Protein AF-0000000081131826 (afdb_homodimer)

Foldseek 3Di:
DKAKKFADAQQADPVRHGHDGHQLVVRIDIDPDDDDDDAEQQKWKWQFFKFFDDLLQLCQSNVNHPFNDDPTFGTGFKTWGFTQDHHNNDDVVQPDHGFTKIFGQLLAPVPSRRGDRGDRMDMGGSLRIAGFDLLDDRLLCRFCPPQLLLLCLQCPVVLVAAAPFEEEEEPLQASNNLSNLLVNVLRHYAYEYEYQDPVSQVSSVVQPSPHPYYYHQHDDDVSLVVRLVVLCVVCVVVPHNQAGLEYEDAAAPPSPLSVLSRHHAQGEYEHRHHNNHHDDDDVVSCVVSNYHYHYRDSSVVCNVCSVVVNVSVVVVSVCCSVPSDPRDSPAEAESVCVSVLSVCVVVPNDGYIYMYGDHHDPPSPNPPPPD/DKAKKFADAQQADPVRHGHDGHQLVVRIDIDPDDDDDDADQQKWKWQFFKFFDDLLQLCQSNVNHPFNDDPTFGTGFKTWGFTQDHHNNDDVVQPDHGFTKIFGQLLAPVPSRRGDRGGRMDMGGSLRIAGFDLLDDRLLCRFCPPQLLLLCLQCPVVLVAAAPFEEEEEPLQASNNLSNLLVNVLRHYAYEYEYQDPVSQVSSVVQPSPHPYYYHQHDDDVSLVVRLVVLCVVCVVVPHNQAGLEYEDAAAPPSPLSVLSRHHAQGEYEHRHHNNHHDDDDVVSCVVSNYHYHYRDSSVVCNVPSVVVNVSVVVVSVCCSVPSDPRDSPAEAESVCVSVLSVCVVVPNDGYIYMYGDHHDPPSPNPPPDD

Structure (mmCIF, N/CA/C/O backbone):
data_AF-0000000081131826-model_v1
#
loop_
_entity.id
_entity.type
_entity.pdbx_description
1 polymer 'Quinone oxidoreductase'
#
loop_
_atom_site.group_PDB
_atom_site.id
_atom_site.type_symbol
_atom_site.label_atom_id
_atom_site.label_alt_id
_atom_site.label_comp_id
_atom_site.label_asym_id
_atom_site.label_entity_id
_atom_site.label_seq_id
_atom_site.pdbx_PDB_ins_code
_atom_site.Cartn_x
_atom_site.Cartn_y
_atom_site.Cartn_z
_atom_site.occupancy
_atom_site.B_iso_or_equiv
_atom_site.auth_seq_id
_atom_site.auth_comp_id
_atom_site.auth_asym_id
_atom_site.auth_atom_id
_atom_site.pdbx_PDB_model_num
ATOM 1 N N . MET A 1 1 ? -15.531 41.438 18.75 1 94.75 1 MET A N 1
ATOM 2 C CA . MET A 1 1 ? -14.125 41.062 18.891 1 94.75 1 MET A CA 1
ATOM 3 C C . MET A 1 1 ? -13.336 41.438 17.641 1 94.75 1 MET A C 1
ATOM 5 O O . MET A 1 1 ? -13.922 41.75 16.594 1 94.75 1 MET A O 1
ATOM 9 N N . ARG A 1 2 ? -12.016 41.531 17.844 1 96.44 2 ARG A N 1
ATOM 10 C CA . ARG A 1 2 ? -11.156 41.75 16.688 1 96.44 2 ARG A CA 1
ATOM 11 C C . ARG A 1 2 ? -10.938 40.469 15.906 1 96.44 2 ARG A C 1
ATOM 13 O O . ARG A 1 2 ? -10.75 39.406 16.5 1 96.44 2 ARG A O 1
ATOM 20 N N . ALA A 1 3 ? -11.07 40.562 14.594 1 97.31 3 ALA A N 1
ATOM 21 C CA . ALA A 1 3 ? -10.82 39.438 13.727 1 97.31 3 ALA A CA 1
ATOM 22 C C . ALA A 1 3 ? -10.469 39.875 12.312 1 97.31 3 ALA A C 1
ATOM 24 O O . ALA A 1 3 ? -10.875 40.938 11.867 1 97.31 3 ALA A O 1
ATOM 25 N N . VAL A 1 4 ? -9.648 39.094 11.695 1 97.25 4 VAL A N 1
ATOM 26 C CA . VAL A 1 4 ? -9.391 39.281 10.273 1 97.25 4 VAL A CA 1
ATOM 27 C C . VAL A 1 4 ? -10.547 38.719 9.453 1 97.25 4 VAL A C 1
ATOM 29 O O . VAL A 1 4 ? -11.047 37.625 9.75 1 97.25 4 VAL A O 1
ATOM 32 N N . ARG A 1 5 ? -10.938 39.438 8.438 1 96.88 5 ARG A N 1
ATOM 33 C CA . ARG A 1 5 ? -12.023 38.969 7.582 1 96.88 5 ARG A CA 1
ATOM 34 C C . ARG A 1 5 ? -11.617 39 6.113 1 96.88 5 ARG A C 1
ATOM 36 O O . ARG A 1 5 ? -10.953 39.938 5.668 1 96.88 5 ARG A O 1
ATOM 43 N N . VAL A 1 6 ? -11.914 37.938 5.441 1 95.94 6 VAL A N 1
ATOM 44 C CA . VAL A 1 6 ? -11.82 37.906 3.984 1 95.94 6 VAL A CA 1
ATOM 45 C C . VAL A 1 6 ? -13.156 38.312 3.375 1 95.94 6 VAL A C 1
ATOM 47 O O . VAL A 1 6 ? -14.195 37.719 3.639 1 95.94 6 VAL A O 1
ATOM 50 N N . HIS A 1 7 ? -13.133 39.281 2.518 1 94.94 7 HIS A N 1
ATOM 51 C CA . HIS A 1 7 ? -14.375 39.875 2.02 1 94.94 7 HIS A CA 1
ATOM 52 C C . HIS A 1 7 ? -14.594 39.531 0.55 1 94.94 7 HIS A C 1
ATOM 54 O O . HIS A 1 7 ? -15.703 39.656 0.03 1 94.94 7 HIS A O 1
ATOM 60 N N . ARG A 1 8 ? -13.617 39.094 -0.052 1 94.56 8 ARG A N 1
ATOM 61 C CA . ARG A 1 8 ? -13.672 38.625 -1.436 1 94.56 8 ARG A CA 1
ATOM 62 C C . ARG A 1 8 ? -12.523 37.688 -1.74 1 94.56 8 ARG A C 1
ATOM 64 O O . ARG A 1 8 ? -11.484 37.719 -1.087 1 94.56 8 ARG A O 1
ATOM 71 N N . PHE A 1 9 ? -12.773 36.844 -2.711 1 94.94 9 PHE A N 1
ATOM 72 C CA . PHE A 1 9 ? -11.711 35.969 -3.152 1 94.94 9 PHE A CA 1
ATOM 73 C C . PHE A 1 9 ? -10.789 36.656 -4.137 1 94.94 9 PHE A C 1
ATOM 75 O O . PHE A 1 9 ? -11.25 37.281 -5.094 1 94.94 9 PHE A O 1
ATOM 82 N N . ALA A 1 10 ? -9.531 36.531 -3.953 1 94.44 10 ALA A N 1
ATOM 83 C CA . ALA A 1 10 ? -8.562 37.312 -4.734 1 94.44 10 ALA A CA 1
ATOM 84 C C . ALA A 1 10 ? -8.562 36.844 -6.195 1 94.44 10 ALA A C 1
ATOM 86 O O . ALA A 1 10 ? -8.305 37.656 -7.098 1 94.44 10 ALA A O 1
ATOM 87 N N . ALA A 1 11 ? -8.828 35.562 -6.445 1 93.38 11 ALA A N 1
ATOM 88 C CA . ALA A 1 11 ? -8.648 35.031 -7.793 1 93.38 11 ALA A CA 1
ATOM 89 C C . ALA A 1 11 ? -9.992 34.75 -8.453 1 93.38 11 ALA A C 1
ATOM 91 O O . ALA A 1 11 ? -10.062 34.062 -9.469 1 93.38 11 ALA A O 1
ATOM 92 N N . LEU A 1 12 ? -11.023 35.188 -7.863 1 92.69 12 LEU A N 1
ATOM 93 C CA . LEU A 1 12 ? -12.352 35.031 -8.438 1 92.69 12 LEU A CA 1
ATOM 94 C C . LEU A 1 12 ? -13.016 36.406 -8.641 1 92.69 12 LEU A C 1
ATOM 96 O O . LEU A 1 12 ? -12.867 37.312 -7.809 1 92.69 12 LEU A O 1
ATOM 100 N N . ASP A 1 13 ? -13.734 36.469 -9.734 1 90.25 13 ASP A N 1
ATOM 101 C CA . ASP A 1 13 ? -14.469 37.719 -9.953 1 90.25 13 ASP A CA 1
ATOM 102 C C . ASP A 1 13 ? -15.805 37.688 -9.219 1 90.25 13 ASP A C 1
ATOM 104 O O . ASP A 1 13 ? -16.062 36.812 -8.406 1 90.25 13 ASP A O 1
ATOM 108 N N . LYS A 1 14 ? -16.594 38.781 -9.406 1 86.62 14 LYS A N 1
ATOM 109 C CA . LYS A 1 14 ? -17.844 38.938 -8.672 1 86.62 14 LYS A CA 1
ATOM 110 C C . LYS A 1 14 ? -18.828 37.812 -8.977 1 86.62 14 LYS A C 1
ATOM 112 O O . LYS A 1 14 ? -19.734 37.562 -8.188 1 86.62 14 LYS A O 1
ATOM 117 N N . LEU A 1 15 ? -18.625 37.062 -10.102 1 87.88 15 LEU A N 1
ATOM 118 C CA . LEU A 1 15 ? -19.516 35.969 -10.508 1 87.88 15 LEU A CA 1
ATOM 119 C C . LEU A 1 15 ? -18.953 34.625 -10.078 1 87.88 15 LEU A C 1
ATOM 121 O O . LEU A 1 15 ? -19.547 33.594 -10.359 1 87.88 15 LEU A O 1
ATOM 125 N N . GLY A 1 16 ? -17.859 34.75 -9.383 1 86.5 16 GLY A N 1
ATOM 126 C CA . GLY A 1 16 ? -17.266 33.5 -8.93 1 86.5 16 GLY A CA 1
ATOM 127 C C . GLY A 1 16 ? -16.438 32.812 -10 1 86.5 16 GLY A C 1
ATOM 128 O O . GLY A 1 16 ? -16.062 31.656 -9.844 1 86.5 16 GLY A O 1
ATOM 129 N N . LYS A 1 17 ? -16.109 33.562 -11.234 1 87 17 LYS A N 1
ATOM 130 C CA . LYS A 1 17 ? -15.297 33 -12.312 1 87 17 LYS A CA 1
ATOM 131 C C . LYS A 1 17 ? -13.82 33.344 -12.109 1 87 17 LYS A C 1
ATOM 133 O O . LYS A 1 17 ? -13.477 34.406 -11.617 1 87 17 LYS A O 1
ATOM 138 N N . PRO A 1 18 ? -12.938 32.406 -12.398 1 89.69 18 PRO A N 1
ATOM 139 C CA . PRO A 1 18 ? -11.508 32.688 -12.242 1 89.69 18 PRO A CA 1
ATOM 140 C C . PRO A 1 18 ? -11.055 33.938 -12.977 1 89.69 18 PRO A C 1
ATOM 142 O O . PRO A 1 18 ? -11.523 34.219 -14.086 1 89.69 18 PRO A O 1
ATOM 145 N N . CYS A 1 19 ? -10.25 34.719 -12.414 1 91.31 19 CYS A N 1
ATOM 146 C CA . CYS A 1 19 ? -9.664 35.938 -12.984 1 91.31 19 CYS A CA 1
ATOM 147 C C . CYS A 1 19 ? -8.242 36.125 -12.469 1 91.31 19 CYS A C 1
ATOM 149 O O . CYS A 1 19 ? -7.738 35.312 -11.68 1 91.31 19 CYS A O 1
ATOM 151 N N . SER A 1 20 ? -7.57 37.062 -13.047 1 92.25 20 SER A N 1
ATOM 152 C CA . SER A 1 20 ? -6.246 37.406 -12.539 1 92.25 20 SER A CA 1
ATOM 153 C C . SER A 1 20 ? -6.301 37.781 -11.055 1 92.25 20 SER A C 1
ATOM 155 O O . SER A 1 20 ? -7.117 38.594 -10.641 1 92.25 20 SER A O 1
ATOM 157 N N . PRO A 1 21 ? -5.523 37.156 -10.281 1 92.88 21 PRO A N 1
ATOM 158 C CA . PRO A 1 21 ? -5.598 37.375 -8.836 1 92.88 21 PRO A CA 1
ATOM 159 C C . PRO A 1 21 ? -5.293 38.812 -8.43 1 92.88 21 PRO A C 1
ATOM 161 O O . PRO A 1 21 ? -4.297 39.375 -8.875 1 92.88 21 PRO A O 1
ATOM 164 N N . ALA A 1 22 ? -6.125 39.375 -7.66 1 94.06 22 ALA A N 1
ATOM 165 C CA . ALA A 1 22 ? -5.84 40.656 -6.98 1 94.06 22 ALA A CA 1
ATOM 166 C C . ALA A 1 22 ? -4.82 40.438 -5.859 1 94.06 22 ALA A C 1
ATOM 168 O O . ALA A 1 22 ? -4.598 39.312 -5.406 1 94.06 22 ALA A O 1
ATOM 169 N N . PRO A 1 23 ? -4.125 41.531 -5.512 1 95.06 23 PRO A N 1
ATOM 170 C CA . PRO A 1 23 ? -3.266 41.406 -4.332 1 95.06 23 PRO A CA 1
ATOM 171 C C . PRO A 1 23 ? -4.023 40.938 -3.098 1 95.06 23 PRO A C 1
ATOM 173 O O . PRO A 1 23 ? -5.121 41.406 -2.816 1 95.06 23 PRO A O 1
ATOM 176 N N . ILE A 1 24 ? -3.43 40.031 -2.336 1 96.19 24 ILE A N 1
ATOM 177 C CA . ILE A 1 24 ? -4.117 39.375 -1.226 1 96.19 24 ILE A CA 1
ATOM 178 C C . ILE A 1 24 ? -4.516 40.406 -0.185 1 96.19 24 ILE A C 1
ATOM 180 O O . ILE A 1 24 ? -5.555 40.281 0.469 1 96.19 24 ILE A O 1
ATOM 184 N N . ARG A 1 25 ? -3.736 41.469 -0 1 95.75 25 ARG A N 1
ATOM 185 C CA . ARG A 1 25 ? -4 42.531 0.965 1 95.75 25 ARG A CA 1
ATOM 186 C C . ARG A 1 25 ? -5.352 43.188 0.696 1 95.75 25 ARG A C 1
ATOM 188 O O . ARG A 1 25 ? -5.98 43.719 1.612 1 95.75 25 ARG A O 1
ATOM 195 N N . SER A 1 26 ? -5.766 43.156 -0.56 1 95.12 26 SER A N 1
ATOM 196 C CA . SER A 1 26 ? -6.996 43.844 -0.946 1 95.12 26 SER A CA 1
ATOM 197 C C . SER A 1 26 ? -8.227 43.031 -0.56 1 95.12 26 SER A C 1
ATOM 199 O O . SER A 1 26 ? -9.344 43.531 -0.58 1 95.12 26 SER A O 1
ATOM 201 N N . CYS A 1 27 ? -8.039 41.812 -0.19 1 95.81 27 CYS A N 1
ATOM 202 C CA . CYS A 1 27 ? -9.148 40.906 0.076 1 95.81 27 CYS A CA 1
ATOM 203 C C . CYS A 1 27 ? -9.375 40.719 1.575 1 95.81 27 CYS A C 1
ATOM 205 O O . CYS A 1 27 ? -10.383 40.156 1.999 1 95.81 27 CYS A O 1
ATOM 207 N N . LEU A 1 28 ? -8.477 41.219 2.357 1 96.19 28 LEU A N 1
ATOM 208 C CA . LEU A 1 28 ? -8.492 41 3.803 1 96.19 28 LEU A CA 1
ATOM 209 C C . LEU A 1 28 ? -8.648 42.344 4.531 1 96.19 28 LEU A C 1
ATOM 211 O O . LEU A 1 28 ? -8.133 43.375 4.078 1 96.19 28 LEU A O 1
ATOM 215 N N . ASP A 1 29 ? -9.336 42.312 5.621 1 96.19 29 ASP A N 1
ATOM 216 C CA . ASP A 1 29 ? -9.422 43.469 6.504 1 96.19 29 ASP A CA 1
ATOM 217 C C . ASP A 1 29 ? -9.516 43.031 7.969 1 96.19 29 ASP A C 1
ATOM 219 O O . ASP A 1 29 ? -9.977 41.938 8.266 1 96.19 29 ASP A O 1
ATOM 223 N N . LEU A 1 30 ? -8.969 43.812 8.82 1 96.5 30 LEU A N 1
ATOM 224 C CA . LEU A 1 30 ? -9.141 43.656 10.258 1 96.5 30 LEU A CA 1
ATOM 225 C C . LEU A 1 30 ? -10.383 44.375 10.75 1 96.5 30 LEU A C 1
ATOM 227 O O . LEU A 1 30 ? -10.508 45.594 10.578 1 96.5 30 LEU A O 1
ATOM 231 N N . ASP A 1 31 ? -11.297 43.656 11.312 1 96.06 31 ASP A N 1
ATOM 232 C CA . ASP A 1 31 ? -12.555 44.188 11.844 1 96.06 31 ASP A CA 1
ATOM 233 C C . ASP A 1 31 ? -12.57 44.125 13.367 1 96.06 31 ASP A C 1
ATOM 235 O O . ASP A 1 31 ? -12.422 43.062 13.961 1 96.06 31 ASP A O 1
ATOM 239 N N . ASP A 1 32 ? -12.867 45.219 14.008 1 94.69 32 ASP A N 1
ATOM 240 C CA . ASP A 1 32 ? -12.82 45.312 15.461 1 94.69 32 ASP A CA 1
ATOM 241 C C . ASP A 1 32 ? -14.188 45 16.078 1 94.69 32 ASP A C 1
ATOM 243 O O . ASP A 1 32 ? -14.328 44.969 17.297 1 94.69 32 ASP A O 1
ATOM 247 N N . HIS A 1 33 ? -15.109 44.781 15.242 1 95.25 33 HIS A N 1
ATOM 248 C CA . HIS A 1 33 ? -16.469 44.656 15.758 1 95.25 33 HIS A CA 1
ATOM 249 C C . HIS A 1 33 ? -17.141 43.375 15.281 1 95.25 33 HIS A C 1
ATOM 251 O O . HIS A 1 33 ? -18.328 43.344 14.984 1 95.25 33 HIS A O 1
ATOM 257 N N . VAL A 1 34 ? -16.391 42.344 15.195 1 95.44 34 VAL A N 1
ATOM 258 C CA . VAL A 1 34 ? -16.969 41.062 14.812 1 95.44 34 VAL A CA 1
ATOM 259 C C . VAL A 1 34 ? -17.672 40.438 16.016 1 95.44 34 VAL A C 1
ATOM 261 O O . VAL A 1 34 ? -17.156 40.438 17.125 1 95.44 34 VAL A O 1
ATOM 264 N N . PRO A 1 35 ? -18.875 39.938 15.766 1 94.06 35 PRO A N 1
ATOM 265 C CA . PRO A 1 35 ? -19.562 39.312 16.875 1 94.06 35 PRO A CA 1
ATOM 266 C C . PRO A 1 35 ? -18.828 38.062 17.406 1 94.06 35 PRO A C 1
ATOM 268 O O . PRO A 1 35 ? -18.25 37.312 16.625 1 94.06 35 PRO A O 1
ATOM 271 N N . VAL A 1 36 ? -18.859 37.906 18.734 1 92.38 36 VAL A N 1
ATOM 272 C CA . VAL A 1 36 ? -18.312 36.719 19.359 1 92.38 36 VAL A CA 1
ATOM 273 C C . VAL A 1 36 ? -19.203 35.5 19.031 1 92.38 36 VAL A C 1
ATOM 275 O O . VAL A 1 36 ? -20.422 35.594 19.062 1 92.38 36 VAL A O 1
ATOM 278 N N . PRO A 1 37 ? -18.609 34.406 18.641 1 91.25 37 PRO A N 1
ATOM 279 C CA . PRO A 1 37 ? -19.422 33.219 18.312 1 91.25 37 PRO A CA 1
ATOM 280 C C . PRO A 1 37 ? -20.188 32.688 19.516 1 91.25 37 PRO A C 1
ATOM 282 O O . PRO A 1 37 ? -19.703 32.719 20.641 1 91.25 37 PRO A O 1
ATOM 285 N N . SER A 1 38 ? -21.312 32.125 19.172 1 91.06 38 SER A N 1
ATOM 286 C CA . SER A 1 38 ? -22.156 31.562 20.234 1 91.06 38 SER A CA 1
ATOM 287 C C . SER A 1 38 ? -21.656 30.172 20.625 1 91.06 38 SER A C 1
ATOM 289 O O . SER A 1 38 ? -21.266 29.375 19.766 1 91.06 38 SER A O 1
ATOM 291 N N . LEU A 1 39 ? -21.75 30 21.922 1 94.12 39 LEU A N 1
ATOM 292 C CA . LEU A 1 39 ? -21.344 28.703 22.469 1 94.12 39 LEU A CA 1
ATOM 293 C C . LEU A 1 39 ? -22.469 27.688 22.312 1 94.12 39 LEU A C 1
ATOM 295 O O . LEU A 1 39 ? -23.609 27.953 22.703 1 94.12 39 LEU A O 1
ATOM 299 N N . LYS A 1 40 ? -22.203 26.609 21.656 1 92.94 40 LYS A N 1
ATOM 300 C CA . LYS A 1 40 ? -23.141 25.5 21.516 1 92.94 40 LYS A CA 1
ATOM 301 C C . LYS A 1 40 ? -22.766 24.344 22.438 1 92.94 40 LYS A C 1
ATOM 303 O O . LYS A 1 40 ? -21.672 24.312 22.984 1 92.94 40 LYS A O 1
ATOM 308 N N . PRO A 1 41 ? -23.641 23.375 22.641 1 94.75 41 PRO A N 1
ATOM 309 C CA . PRO A 1 41 ? -23.438 22.328 23.656 1 94.75 41 PRO A CA 1
ATOM 310 C C . PRO A 1 41 ? -22.188 21.5 23.422 1 94.75 41 PRO A C 1
ATOM 312 O O . PRO A 1 41 ? -21.516 21.094 24.375 1 94.75 41 PRO A O 1
ATOM 315 N N . ASN A 1 42 ? -21.812 21.25 22.234 1 93.38 42 ASN A N 1
ATOM 316 C CA . ASN A 1 42 ? -20.672 20.391 21.953 1 93.38 42 ASN A CA 1
ATOM 317 C C . ASN A 1 42 ? -19.438 21.203 21.578 1 93.38 42 ASN A C 1
ATOM 319 O O . ASN A 1 42 ? -18.469 20.656 21.047 1 93.38 42 ASN A O 1
ATOM 323 N N . LYS A 1 43 ? -19.484 22.5 21.859 1 94.69 43 LYS A N 1
ATOM 324 C CA . LYS A 1 43 ? -18.406 23.375 21.391 1 94.69 43 LYS A CA 1
ATOM 325 C C . LYS A 1 43 ? -17.625 23.969 22.562 1 94.69 43 LYS A C 1
ATOM 327 O O . LYS A 1 43 ? -18.047 23.875 23.719 1 94.69 43 LYS A O 1
ATOM 332 N N . VAL A 1 44 ? -16.453 24.422 22.203 1 95.69 44 VAL A N 1
ATOM 333 C CA . VAL A 1 44 ? -15.531 25.062 23.125 1 95.69 44 VAL A CA 1
ATOM 334 C C . VAL A 1 44 ? -15.195 26.469 22.625 1 95.69 44 VAL A C 1
ATOM 336 O O . VAL A 1 44 ? -15 26.672 21.422 1 95.69 44 VAL A O 1
ATOM 339 N N . LEU A 1 45 ? -15.211 27.359 23.531 1 96.69 45 LEU A N 1
ATOM 340 C CA . LEU A 1 45 ? -14.773 28.719 23.219 1 96.69 45 LEU A CA 1
ATOM 341 C C . LEU A 1 45 ? -13.328 28.938 23.656 1 96.69 45 LEU A C 1
ATOM 343 O O . LEU A 1 45 ? -12.992 28.719 24.828 1 96.69 45 LEU A O 1
ATOM 347 N N . ILE A 1 46 ? -12.523 29.359 22.734 1 96.81 46 ILE A N 1
ATOM 348 C CA . ILE A 1 46 ? -11.094 29.531 22.984 1 96.81 46 ILE A CA 1
ATOM 349 C C . ILE A 1 46 ? -10.719 31 22.828 1 96.81 46 ILE A C 1
ATOM 351 O O . ILE A 1 46 ? -11.133 31.656 21.875 1 96.81 46 ILE A O 1
ATOM 355 N N . SER A 1 47 ? -10.062 31.547 23.828 1 97.38 47 SER A N 1
ATOM 356 C CA . SER A 1 47 ? -9.328 32.781 23.641 1 97.38 47 SER A CA 1
ATOM 357 C C . SER A 1 47 ? -8.039 32.562 22.859 1 97.38 47 SER A C 1
ATOM 359 O O . SER A 1 47 ? -7.105 31.938 23.359 1 97.38 47 SER A O 1
ATOM 361 N N . CYS A 1 48 ? -7.988 33.125 21.672 1 97.12 48 CYS A N 1
ATOM 362 C CA . CYS A 1 48 ? -6.895 32.812 20.766 1 97.12 48 CYS A CA 1
ATOM 363 C C . CYS A 1 48 ? -5.645 33.594 21.125 1 97.12 48 CYS A C 1
ATOM 365 O O . CYS A 1 48 ? -5.699 34.812 21.297 1 97.12 48 CYS A O 1
ATOM 367 N N . ASN A 1 49 ? -4.535 32.906 21.234 1 96.44 49 ASN A N 1
ATOM 368 C CA . ASN A 1 49 ? -3.248 33.562 21.438 1 96.44 49 ASN A CA 1
ATOM 369 C C . ASN A 1 49 ? -2.432 33.625 20.156 1 96.44 49 ASN A C 1
ATOM 371 O O . ASN A 1 49 ? -1.912 34.688 19.781 1 96.44 49 ASN A O 1
ATOM 375 N N . TYR A 1 50 ? -2.359 32.5 19.531 1 94.94 50 TYR A N 1
ATOM 376 C CA . TYR A 1 50 ? -1.597 32.406 18.281 1 94.94 50 TYR A CA 1
ATOM 377 C C . TYR A 1 50 ? -2.373 31.641 17.234 1 94.94 50 TYR A C 1
ATOM 379 O O . TYR A 1 50 ? -3.049 30.656 17.547 1 94.94 50 TYR A O 1
ATOM 387 N N . ALA A 1 51 ? -2.299 32.094 15.969 1 94.69 51 ALA A N 1
ATOM 388 C CA . ALA A 1 51 ? -2.902 31.422 14.828 1 94.69 51 ALA A CA 1
ATOM 389 C C . ALA A 1 51 ? -1.855 31.094 13.766 1 94.69 51 ALA A C 1
ATOM 391 O O . ALA A 1 51 ? -0.967 31.906 13.492 1 94.69 51 ALA A O 1
ATOM 392 N N . GLY A 1 52 ? -1.937 29.906 13.297 1 91.56 52 GLY A N 1
ATOM 393 C CA . GLY A 1 52 ? -1.046 29.531 12.211 1 91.56 52 GLY A CA 1
ATOM 394 C C . GLY A 1 52 ? -1.605 29.844 10.836 1 91.56 52 GLY A C 1
ATOM 395 O O . GLY A 1 52 ? -2.809 29.719 10.609 1 91.56 52 GLY A O 1
ATOM 396 N N . ILE A 1 53 ? -0.715 30.312 9.945 1 89.06 53 ILE A N 1
ATOM 397 C CA . ILE A 1 53 ? -1.085 30.562 8.555 1 89.06 53 ILE A CA 1
ATOM 398 C C . ILE A 1 53 ? -0.278 29.656 7.633 1 89.06 53 ILE A C 1
ATOM 400 O O . ILE A 1 53 ? 0.955 29.656 7.684 1 89.06 53 ILE A O 1
ATOM 404 N N . GLN A 1 54 ? -1.026 28.938 6.844 1 83.81 54 GLN A N 1
ATOM 405 C CA . GLN A 1 54 ? -0.407 28.016 5.91 1 83.81 54 GLN A CA 1
ATOM 406 C C . GLN A 1 54 ? -0.838 28.297 4.477 1 83.81 54 GLN A C 1
ATOM 408 O O . GLN A 1 54 ? -1.708 29.141 4.242 1 83.81 54 GLN A O 1
ATOM 413 N N . TYR A 1 55 ? -0.182 27.594 3.574 1 80.19 55 TYR A N 1
ATOM 414 C CA . TYR A 1 55 ? -0.462 27.812 2.16 1 80.19 55 TYR A CA 1
ATOM 415 C C . TYR A 1 55 ? -1.934 27.562 1.851 1 80.19 55 TYR A C 1
ATOM 417 O O . TYR A 1 55 ? -2.553 28.312 1.096 1 80.19 55 TYR A O 1
ATOM 425 N N . PRO A 1 56 ? -2.521 26.562 2.412 1 81.94 56 PRO A N 1
ATOM 426 C CA . PRO A 1 56 ? -3.953 26.359 2.16 1 81.94 56 PRO A CA 1
ATOM 427 C C . PRO A 1 56 ? -4.793 27.562 2.59 1 81.94 56 PRO A C 1
ATOM 429 O O . PRO A 1 56 ? -5.824 27.859 1.974 1 81.94 56 PRO A O 1
ATOM 432 N N . ASP A 1 57 ? -4.398 28.219 3.621 1 89.38 57 ASP A N 1
ATOM 433 C CA . ASP A 1 57 ? -5.109 29.438 4.043 1 89.38 57 ASP A CA 1
ATOM 434 C C . ASP A 1 57 ? -5.039 30.516 2.965 1 89.38 57 ASP A C 1
ATOM 436 O O . ASP A 1 57 ? -6.031 31.188 2.699 1 89.38 57 ASP A O 1
ATOM 440 N N . PHE A 1 58 ? -3.873 30.594 2.373 1 88.44 58 PHE A N 1
ATOM 441 C CA . PHE A 1 58 ? -3.664 31.531 1.286 1 88.44 58 PHE A CA 1
ATOM 442 C C . PHE A 1 58 ? -4.492 31.156 0.066 1 88.44 58 PHE A C 1
ATOM 444 O O . PHE A 1 58 ? -5.172 32 -0.521 1 88.44 58 PHE A O 1
ATOM 451 N N . LEU A 1 59 ? -4.508 29.891 -0.254 1 86.44 59 LEU A N 1
ATOM 452 C CA . LEU A 1 59 ? -5.301 29.406 -1.382 1 86.44 59 LEU A CA 1
ATOM 453 C C . LEU A 1 59 ? -6.789 29.641 -1.14 1 86.44 59 LEU A C 1
ATOM 455 O O . LEU A 1 59 ? -7.527 29.984 -2.066 1 86.44 59 LEU A O 1
ATOM 459 N N . GLN A 1 60 ? -7.184 29.391 0.035 1 89.5 60 GLN A N 1
ATOM 460 C CA . GLN A 1 60 ? -8.578 29.609 0.391 1 89.5 60 GLN A CA 1
ATOM 461 C C . GLN A 1 60 ? -8.961 31.078 0.234 1 89.5 60 GLN A C 1
ATOM 463 O O . GLN A 1 60 ? -10.039 31.406 -0.28 1 89.5 60 GLN A O 1
ATOM 468 N N . ALA A 1 61 ? -8.133 31.984 0.608 1 92.88 61 ALA A N 1
ATOM 469 C CA . ALA A 1 61 ? -8.375 33.406 0.461 1 92.88 61 ALA A CA 1
ATOM 470 C C . ALA A 1 61 ? -8.406 33.812 -1.01 1 92.88 61 ALA A C 1
ATOM 472 O O . ALA A 1 61 ? -9.062 34.781 -1.379 1 92.88 61 ALA A O 1
ATOM 473 N N . GLN A 1 62 ? -7.688 33 -1.774 1 92.56 62 GLN A N 1
ATOM 474 C CA . GLN A 1 62 ? -7.707 33.219 -3.217 1 92.56 62 GLN A CA 1
ATOM 475 C C . GLN A 1 62 ? -8.977 32.656 -3.846 1 92.56 62 GLN A C 1
ATOM 477 O O . GLN A 1 62 ? -9.344 33.031 -4.965 1 92.56 62 GLN A O 1
ATOM 482 N N . GLY A 1 63 ? -9.664 31.797 -3.186 1 90.31 63 GLY A N 1
ATOM 483 C CA . GLY A 1 63 ? -10.797 31.078 -3.75 1 90.31 63 GLY A CA 1
ATOM 484 C C . GLY A 1 63 ? -10.383 29.875 -4.574 1 90.31 63 GLY A C 1
ATOM 485 O O . GLY A 1 63 ? -11.156 29.391 -5.406 1 90.31 63 GLY A O 1
ATOM 486 N N . LEU A 1 64 ? -9.219 29.422 -4.316 1 83.88 64 LEU A N 1
ATOM 487 C CA . LEU A 1 64 ? -8.664 28.344 -5.145 1 83.88 64 LEU A CA 1
ATOM 488 C C . LEU A 1 64 ? -8.516 27.062 -4.34 1 83.88 64 LEU A C 1
ATOM 490 O O . LEU A 1 64 ? -7.957 26.078 -4.832 1 83.88 64 LEU A O 1
ATOM 494 N N . TYR A 1 65 ? -8.938 27.031 -3.133 1 80.19 65 TYR A N 1
ATOM 495 C CA . TYR A 1 65 ? -8.898 25.844 -2.291 1 80.19 65 TYR A CA 1
ATOM 496 C C . TYR A 1 65 ? -10.164 25.016 -2.477 1 80.19 65 TYR A C 1
ATOM 498 O O . TYR A 1 65 ? -11.156 25.484 -3.031 1 80.19 65 TYR A O 1
ATOM 506 N N . GLN A 1 66 ? -10.156 23.797 -2.064 1 71.56 66 GLN A N 1
ATOM 507 C CA . GLN A 1 66 ? -11.273 22.875 -2.254 1 71.56 66 GLN A CA 1
ATOM 508 C C . GLN A 1 66 ? -12.5 23.328 -1.467 1 71.56 66 GLN A C 1
ATOM 510 O O . GLN A 1 66 ? -13.633 23.109 -1.9 1 71.56 66 GLN A O 1
ATOM 515 N N . ILE A 1 67 ? -12.25 23.891 -0.375 1 75.31 67 ILE A N 1
ATOM 516 C CA . ILE A 1 67 ? -13.336 24.406 0.453 1 75.31 67 ILE A CA 1
ATOM 517 C C . ILE A 1 67 ? -13.438 25.922 0.302 1 75.31 67 ILE A C 1
ATOM 519 O O . ILE A 1 67 ? -12.469 26.641 0.571 1 75.31 67 ILE A O 1
ATOM 523 N N . LYS A 1 68 ? -14.555 26.375 -0.173 1 82.75 68 LYS A N 1
ATOM 524 C CA . LYS A 1 68 ? -14.82 27.812 -0.307 1 82.75 68 LYS A CA 1
ATOM 525 C C . LYS A 1 68 ? -15.844 28.281 0.722 1 82.75 68 LYS A C 1
ATOM 527 O O . LYS A 1 68 ? -17.047 28.109 0.524 1 82.75 68 LYS A O 1
ATOM 532 N N . PRO A 1 69 ? -15.352 28.922 1.729 1 87.62 69 PRO A N 1
ATOM 533 C CA . PRO A 1 69 ? -16.281 29.406 2.758 1 87.62 69 PRO A CA 1
ATOM 534 C C . PRO A 1 69 ? -17.172 30.531 2.27 1 87.62 69 PRO A C 1
ATOM 536 O O . PRO A 1 69 ? -16.859 31.188 1.271 1 87.62 69 PRO A O 1
ATOM 539 N N . GLN A 1 70 ? -18.25 30.688 2.947 1 88.31 70 GLN A N 1
ATOM 540 C CA . GLN A 1 70 ? -19.125 31.828 2.652 1 88.31 70 GLN A CA 1
ATOM 541 C C . GLN A 1 70 ? -18.484 33.156 3.08 1 88.31 70 GLN A C 1
ATOM 543 O O . GLN A 1 70 ? -18 33.281 4.211 1 88.31 70 GLN A O 1
ATOM 548 N N . LEU A 1 71 ? -18.531 34.156 2.201 1 91.5 71 LEU A N 1
ATOM 549 C CA . LEU A 1 71 ? -17.938 35.469 2.465 1 91.5 71 LEU A CA 1
ATOM 550 C C . LEU A 1 71 ? -18.891 36.344 3.25 1 91.5 71 LEU A C 1
ATOM 552 O O . LEU A 1 71 ? -20.109 36.25 3.078 1 91.5 71 LEU A O 1
ATOM 556 N N . PRO A 1 72 ? -18.453 37.25 4.137 1 93.31 72 PRO A N 1
ATOM 557 C CA . PRO A 1 72 ? -17.078 37.312 4.652 1 93.31 72 PRO A CA 1
ATOM 558 C C . PRO A 1 72 ? -16.797 36.188 5.66 1 93.31 72 PRO A C 1
ATOM 560 O O . PRO A 1 72 ? -17.719 35.719 6.328 1 93.31 72 PRO A O 1
ATOM 563 N N . TYR A 1 73 ? -15.578 35.688 5.742 1 93.81 73 TYR A N 1
ATOM 564 C CA . TYR A 1 73 ? -15.219 34.688 6.719 1 93.81 73 TYR A CA 1
ATOM 565 C C . TYR A 1 73 ? -13.898 35.031 7.402 1 93.81 73 TYR A C 1
ATOM 567 O O . TYR A 1 73 ? -13.172 35.906 6.953 1 93.81 73 TYR A O 1
ATOM 575 N N . ILE A 1 74 ? -13.633 34.469 8.562 1 95.06 74 ILE A N 1
ATOM 576 C CA . ILE A 1 74 ? -12.383 34.594 9.297 1 95.06 74 ILE A CA 1
ATOM 577 C C . ILE A 1 74 ? -11.414 33.5 8.875 1 95.06 74 ILE A C 1
ATOM 579 O O . ILE A 1 74 ? -11.688 32.312 9.078 1 95.06 74 ILE A O 1
ATOM 583 N N . PRO A 1 75 ? -10.266 33.844 8.297 1 94.69 75 PRO A N 1
ATOM 584 C CA . PRO A 1 75 ? -9.336 32.844 7.793 1 94.69 75 PRO A CA 1
ATOM 585 C C . PRO A 1 75 ? -8.516 32.188 8.906 1 94.69 75 PRO A C 1
ATOM 587 O O . PRO A 1 75 ? -8.547 32.656 10.047 1 94.69 75 PRO A O 1
ATOM 590 N N . GLY A 1 76 ? -7.793 31.125 8.492 1 92.06 76 GLY A N 1
ATOM 591 C CA . GLY A 1 76 ? -6.914 30.391 9.391 1 92.06 76 GLY A CA 1
ATOM 592 C C . GLY A 1 76 ? -7.527 29.109 9.906 1 92.06 76 GLY A C 1
ATOM 593 O O . GLY A 1 76 ? -8.688 29.094 10.328 1 92.06 76 GLY A O 1
ATOM 594 N N . MET A 1 77 ? -6.746 28.062 9.914 1 91 77 MET A N 1
ATOM 595 C CA . MET A 1 77 ? -7.25 26.75 10.305 1 91 77 MET A CA 1
ATOM 596 C C . MET A 1 77 ? -6.66 26.312 11.641 1 91 77 MET A C 1
ATOM 598 O O . MET A 1 77 ? -7.258 25.5 12.352 1 91 77 MET A O 1
ATOM 602 N N . ASP A 1 78 ? -5.531 26.859 12.008 1 92.94 78 ASP A N 1
ATOM 603 C CA . ASP A 1 78 ? -4.809 26.453 13.211 1 92.94 78 ASP A CA 1
ATOM 604 C C . ASP A 1 78 ? -4.824 27.547 14.266 1 92.94 78 ASP A C 1
ATOM 606 O O . ASP A 1 78 ? -4.621 28.719 13.953 1 92.94 78 ASP A O 1
ATOM 610 N N . VAL A 1 79 ? -5.035 27.125 15.508 1 94.25 79 VAL A N 1
ATOM 611 C CA . VAL A 1 79 ? -5.035 28.125 16.578 1 94.25 79 VAL A CA 1
ATOM 612 C C . VAL A 1 79 ? -4.562 27.484 17.875 1 94.25 79 VAL A C 1
ATOM 614 O O . VAL A 1 79 ? -4.809 26.297 18.109 1 94.25 79 VAL A O 1
ATOM 617 N N . ALA A 1 80 ? -3.809 28.219 18.641 1 95.31 80 ALA A N 1
ATOM 618 C CA . ALA A 1 80 ? -3.434 27.875 20 1 95.31 80 ALA A CA 1
ATOM 619 C C . ALA A 1 80 ? -3.887 28.953 20.984 1 95.31 80 ALA A C 1
ATOM 621 O O . ALA A 1 80 ? -3.791 30.141 20.688 1 95.31 80 ALA A O 1
ATOM 622 N N . GLY A 1 81 ? -4.461 28.5 22.047 1 96.62 81 GLY A N 1
ATOM 623 C CA . GLY A 1 81 ? -4.98 29.438 23.016 1 96.62 81 GLY A CA 1
ATOM 624 C C . GLY A 1 81 ? -5.453 28.781 24.297 1 96.62 81 GLY A C 1
ATOM 625 O O . GLY A 1 81 ? -4.934 27.734 24.688 1 96.62 81 GLY A O 1
ATOM 626 N N . VAL A 1 82 ? -6.402 29.516 24.922 1 96.81 82 VAL A N 1
ATOM 627 C CA . VAL A 1 82 ? -6.883 29.062 26.219 1 96.81 82 VAL A CA 1
ATOM 628 C C . VAL A 1 82 ? -8.398 28.891 26.172 1 96.81 82 VAL A C 1
ATOM 630 O O . VAL A 1 82 ? -9.117 29.75 25.656 1 96.81 82 VAL A O 1
ATOM 633 N N . VAL A 1 83 ? -8.844 27.781 26.797 1 97.62 83 VAL A N 1
ATOM 634 C CA . VAL A 1 83 ? -10.281 27.547 26.875 1 97.62 83 VAL A CA 1
ATOM 635 C C . VAL A 1 83 ? -10.914 28.484 27.891 1 97.62 83 VAL A C 1
ATOM 637 O O . VAL A 1 83 ? -10.516 28.531 29.047 1 97.62 83 VAL A O 1
ATOM 640 N N . ILE A 1 84 ? -11.93 29.234 27.453 1 97.25 84 ILE A N 1
ATOM 641 C CA . ILE A 1 84 ? -12.539 30.203 28.359 1 97.25 84 ILE A CA 1
ATOM 642 C C . ILE A 1 84 ? -13.984 29.797 28.656 1 97.25 84 ILE A C 1
ATOM 644 O O . ILE A 1 84 ? -14.586 30.297 29.609 1 97.25 84 ILE A O 1
ATOM 648 N N . ASP A 1 85 ? -14.531 29.016 27.812 1 97.19 85 ASP A N 1
ATOM 649 C CA . ASP A 1 85 ? -15.867 28.469 28.031 1 97.19 85 ASP A CA 1
ATOM 650 C C . ASP A 1 85 ? -16.062 27.172 27.266 1 97.19 85 ASP A C 1
ATOM 652 O O . ASP A 1 85 ? -15.289 26.844 26.359 1 97.19 85 ASP A O 1
ATOM 656 N N . LYS A 1 86 ? -17.031 26.344 27.703 1 97 86 LYS A N 1
ATOM 657 C CA . LYS A 1 86 ? -17.328 25.078 27.031 1 97 86 LYS A CA 1
ATOM 658 C C . LYS A 1 86 ? -18.812 24.734 27.141 1 97 86 LYS A C 1
ATOM 660 O O . LYS A 1 86 ? -19.469 25.109 28.125 1 97 86 LYS A O 1
ATOM 665 N N . GLY A 1 87 ? -19.25 24.047 26.156 1 96.38 87 GLY A N 1
ATOM 666 C CA . GLY A 1 87 ? -20.656 23.656 26.141 1 96.38 87 GLY A CA 1
ATOM 667 C C . GLY A 1 87 ? -20.969 22.562 27.156 1 96.38 87 GLY A C 1
ATOM 668 O O . GLY A 1 87 ? -20.062 21.922 27.688 1 96.38 87 GLY A O 1
ATOM 669 N N . SER A 1 88 ? -22.266 22.344 27.328 1 95.5 88 SER A N 1
ATOM 670 C CA . SER A 1 88 ? -22.75 21.422 28.344 1 95.5 88 SER A CA 1
ATOM 671 C C . SER A 1 88 ? -22.406 19.984 28.016 1 95.5 88 SER A C 1
ATOM 673 O O . SER A 1 88 ? -22.312 19.141 28.906 1 95.5 88 SER A O 1
ATOM 675 N N . ASP A 1 89 ? -22.172 19.719 26.766 1 95.5 89 ASP A N 1
ATOM 676 C CA . ASP A 1 89 ? -21.938 18.328 26.344 1 95.5 89 ASP A CA 1
ATOM 677 C C . ASP A 1 89 ? -20.438 18 26.359 1 95.5 89 ASP A C 1
ATOM 679 O O . ASP A 1 89 ? -20.047 16.875 26.094 1 95.5 89 ASP A O 1
ATOM 683 N N . VAL A 1 90 ? -19.641 19 26.641 1 95.5 90 VAL A N 1
ATOM 684 C CA . VAL A 1 90 ? -18.188 18.781 26.703 1 95.5 90 VAL A CA 1
ATOM 685 C C . VAL A 1 90 ? -17.781 18.375 28.125 1 95.5 90 VAL A C 1
ATOM 687 O O . VAL A 1 90 ? -17.859 19.188 29.047 1 95.5 90 VAL A O 1
ATOM 690 N N . HIS A 1 91 ? -17.328 17.188 28.25 1 92.81 91 HIS A N 1
ATOM 691 C CA . HIS A 1 91 ? -17 16.656 29.562 1 92.81 91 HIS A CA 1
ATOM 692 C C . HIS A 1 91 ? -15.68 17.188 30.078 1 92.81 91 HIS A C 1
ATOM 694 O O . HIS A 1 91 ? -14.734 17.391 29.297 1 92.81 91 HIS A O 1
ATOM 700 N N . ASP A 1 92 ? -15.516 17.25 31.375 1 88.31 92 ASP A N 1
ATOM 701 C CA . ASP A 1 92 ? -14.344 17.828 32.031 1 88.31 92 ASP A CA 1
ATOM 702 C C . ASP A 1 92 ? -13.125 16.922 31.859 1 88.31 92 ASP A C 1
ATOM 704 O O . ASP A 1 92 ? -11.984 17.391 31.922 1 88.31 92 ASP A O 1
ATOM 708 N N . ASP A 1 93 ? -13.359 15.688 31.688 1 89 93 ASP A N 1
ATOM 709 C CA . ASP A 1 93 ? -12.258 14.75 31.5 1 89 93 ASP A CA 1
ATOM 710 C C . ASP A 1 93 ? -11.562 14.984 30.156 1 89 93 ASP A C 1
ATOM 712 O O . ASP A 1 93 ? -10.406 14.586 29.969 1 89 93 ASP A O 1
ATOM 716 N N . GLN A 1 94 ? -12.219 15.609 29.266 1 88.19 94 GLN A N 1
ATOM 717 C CA . GLN A 1 94 ? -11.672 15.859 27.938 1 88.19 94 GLN A CA 1
ATOM 718 C C . GLN A 1 94 ? -11.031 17.234 27.844 1 88.19 94 GLN A C 1
ATOM 720 O O . GLN A 1 94 ? -9.891 17.375 27.406 1 88.19 94 GLN A O 1
ATOM 725 N N . ILE A 1 95 ? -11.805 18.266 28.234 1 94.25 95 ILE A N 1
ATOM 726 C CA . ILE A 1 95 ? -11.391 19.656 28.156 1 94.25 95 ILE A CA 1
ATOM 727 C C . ILE A 1 95 ? -11.945 20.422 29.359 1 94.25 95 ILE A C 1
ATOM 729 O O . ILE A 1 95 ? -13.109 20.25 29.734 1 94.25 95 ILE A O 1
ATOM 733 N N . GLN A 1 96 ? -11.102 21.266 29.938 1 95.5 96 GLN A N 1
ATOM 734 C CA . GLN A 1 96 ? -11.508 22.125 31.047 1 95.5 96 GLN A CA 1
ATOM 735 C C . GLN A 1 96 ? -11.273 23.594 30.719 1 95.5 96 GLN A C 1
ATOM 737 O O . GLN A 1 96 ? -10.383 23.922 29.938 1 95.5 96 GLN A O 1
ATOM 742 N N . ILE A 1 97 ? -12.102 24.375 31.375 1 96.31 97 ILE A N 1
ATOM 743 C CA . ILE A 1 97 ? -11.859 25.812 31.297 1 96.31 97 ILE A CA 1
ATOM 744 C C . ILE A 1 97 ? -10.484 26.141 31.891 1 96.31 97 ILE A C 1
ATOM 746 O O . ILE A 1 97 ? -10.133 25.641 32.969 1 96.31 97 ILE A O 1
ATOM 750 N N . GLY A 1 98 ? -9.688 26.859 31.141 1 95.62 98 GLY A N 1
ATOM 751 C CA . GLY A 1 98 ? -8.344 27.188 31.578 1 95.62 98 GLY A CA 1
ATOM 752 C C . GLY A 1 98 ? -7.27 26.391 30.875 1 95.62 98 GLY A C 1
ATOM 753 O O . GLY A 1 98 ? -6.09 26.75 30.906 1 95.62 98 GLY A O 1
ATOM 754 N N . ASP A 1 99 ? -7.684 25.328 30.234 1 95.94 99 ASP A N 1
ATOM 755 C CA . ASP A 1 99 ? -6.723 24.5 29.516 1 95.94 99 ASP A CA 1
ATOM 756 C C . ASP A 1 99 ? -6.055 25.297 28.391 1 95.94 99 ASP A C 1
ATOM 758 O O . ASP A 1 99 ? -6.715 26.062 27.688 1 95.94 99 ASP A O 1
ATOM 762 N N . ARG A 1 100 ? -4.734 25.125 28.266 1 96.06 100 ARG A N 1
ATOM 763 C CA . ARG A 1 100 ? -4.035 25.531 27.047 1 96.06 100 ARG A CA 1
ATOM 764 C C . ARG A 1 100 ? -4.219 24.484 25.953 1 96.06 100 ARG A C 1
ATOM 766 O O . ARG A 1 100 ? -4.027 23.297 26.172 1 96.06 100 ARG A O 1
ATOM 773 N N . VAL A 1 101 ? -4.645 24.984 24.75 1 96.56 101 VAL A N 1
ATOM 774 C CA . VAL A 1 101 ? -5.051 24 23.766 1 96.56 101 VAL A CA 1
ATOM 775 C C . VAL A 1 101 ? -4.516 24.406 22.391 1 96.56 101 VAL A C 1
ATOM 777 O O . VAL A 1 101 ? -4.211 25.578 22.156 1 96.56 101 VAL A O 1
ATOM 780 N N . TYR A 1 102 ? -4.273 23.422 21.594 1 94.88 102 TYR A N 1
ATOM 781 C CA . TYR A 1 102 ? -4.207 23.547 20.141 1 94.88 102 TYR A CA 1
ATOM 782 C C . TYR A 1 102 ? -5.512 23.094 19.5 1 94.88 102 TYR A C 1
ATOM 784 O O . TYR A 1 102 ? -6.133 22.141 19.953 1 94.88 102 TYR A O 1
ATOM 792 N N . ALA A 1 103 ? -5.918 23.844 18.469 1 93.69 103 ALA A N 1
ATOM 793 C CA . ALA A 1 103 ? -7.133 23.453 17.766 1 93.69 103 ALA A CA 1
ATOM 794 C C . ALA A 1 103 ? -6.969 23.641 16.266 1 93.69 103 ALA A C 1
ATOM 796 O O . ALA A 1 103 ? -6.254 24.547 15.812 1 93.69 103 ALA A O 1
ATOM 797 N N . ASN A 1 104 ? -7.578 22.734 15.531 1 91.69 104 ASN A N 1
ATOM 798 C CA . ASN A 1 104 ? -7.66 22.797 14.078 1 91.69 104 ASN A CA 1
ATOM 799 C C . ASN A 1 104 ? -9.109 22.875 13.602 1 91.69 104 ASN A C 1
ATOM 801 O O . ASN A 1 104 ? -9.836 21.875 13.68 1 91.69 104 ASN A O 1
ATOM 805 N N . THR A 1 105 ? -9.461 23.969 12.984 1 87.75 105 THR A N 1
ATOM 806 C CA . THR A 1 105 ? -10.852 24.25 12.664 1 87.75 105 THR A CA 1
ATOM 807 C C . THR A 1 105 ? -11.336 23.344 11.531 1 87.75 105 THR A C 1
ATOM 809 O O . THR A 1 105 ? -12.547 23.188 11.336 1 87.75 105 THR A O 1
ATOM 812 N N . ALA A 1 106 ? -10.445 22.781 10.82 1 82.06 106 ALA A N 1
ATOM 813 C CA . ALA A 1 106 ? -10.812 21.906 9.703 1 82.06 106 ALA A CA 1
ATOM 814 C C . ALA A 1 106 ? -11.258 20.531 10.195 1 82.06 106 ALA A C 1
ATOM 816 O O . ALA A 1 106 ? -11.844 19.766 9.445 1 82.06 106 ALA A O 1
ATOM 817 N N . LEU A 1 107 ? -11.039 20.25 11.375 1 83.44 107 LEU A N 1
ATOM 818 C CA . LEU A 1 107 ? -11.367 18.938 11.922 1 83.44 107 LEU A CA 1
ATOM 819 C C . LEU A 1 107 ? -12.75 18.938 12.555 1 83.44 107 LEU A C 1
ATOM 821 O O . LEU A 1 107 ? -13.203 17.922 13.094 1 83.44 107 LEU A O 1
ATOM 825 N N . CYS A 1 108 ? -13.422 20.031 12.414 1 78.44 108 CYS A N 1
ATOM 826 C CA . CYS A 1 108 ? -14.773 20.109 12.961 1 78.44 108 CYS A CA 1
ATOM 827 C C . CYS A 1 108 ? -15.758 19.344 12.094 1 78.44 108 CYS A C 1
ATOM 829 O O . CYS A 1 108 ? -15.844 19.578 10.891 1 78.44 108 CYS A O 1
ATOM 831 N N . PRO A 1 109 ? -16.469 18.422 12.711 1 73.06 109 PRO A N 1
ATOM 832 C CA . PRO A 1 109 ? -17.422 17.625 11.93 1 73.06 109 PRO A CA 1
ATOM 833 C C . PRO A 1 109 ? -18.516 18.484 11.305 1 73.06 109 PRO A C 1
ATOM 835 O O . PRO A 1 109 ? -19.094 18.109 10.281 1 73.06 109 PRO A O 1
ATOM 838 N N . ASP A 1 110 ? -18.938 19.484 11.977 1 63.81 110 ASP A N 1
ATOM 839 C CA . ASP A 1 110 ? -20.078 20.281 11.523 1 63.81 110 ASP A CA 1
ATOM 840 C C . ASP A 1 110 ? -19.656 21.281 10.445 1 63.81 110 ASP A C 1
ATOM 842 O O . ASP A 1 110 ? -20.438 22.172 10.078 1 63.81 110 ASP A O 1
ATOM 846 N N . GLY A 1 111 ? -18.516 21.141 9.82 1 56.88 111 GLY A N 1
ATOM 847 C CA . GLY A 1 111 ? -18.203 21.875 8.602 1 56.88 111 GLY A CA 1
ATOM 848 C C . GLY A 1 111 ? -17.484 23.188 8.859 1 56.88 111 GLY A C 1
ATOM 849 O O . GLY A 1 111 ? -17.578 24.125 8.07 1 56.88 111 GLY A O 1
ATOM 850 N N . GLY A 1 112 ? -17.047 23.438 9.945 1 56 112 GLY A N 1
ATOM 851 C CA . GLY A 1 112 ? -16.484 24.766 10.195 1 56 112 GLY A CA 1
ATOM 852 C C . GLY A 1 112 ? -15.469 25.188 9.156 1 56 112 GLY A C 1
ATOM 853 O O . GLY A 1 112 ? -15.008 26.328 9.156 1 56 112 GLY A O 1
ATOM 854 N N . GLY A 1 113 ? -15.344 24.516 7.887 1 61.62 113 GLY A N 1
ATOM 855 C CA . GLY A 1 113 ? -14.664 24.781 6.625 1 61.62 113 GLY A CA 1
ATOM 856 C C . GLY A 1 113 ? -13.219 25.188 6.801 1 61.62 113 GLY A C 1
ATOM 857 O O . GLY A 1 113 ? -12.625 25.797 5.902 1 61.62 113 GLY A O 1
ATOM 858 N N . GLY A 1 114 ? -12.648 24.969 7.977 1 72.38 114 GLY A N 1
ATOM 859 C CA . GLY A 1 114 ? -11.266 25.406 8.086 1 72.38 114 GLY A CA 1
ATOM 860 C C . GLY A 1 114 ? -11.141 26.922 8.219 1 72.38 114 GLY A C 1
ATOM 861 O O . GLY A 1 114 ? -10.328 27.547 7.535 1 72.38 114 GLY A O 1
ATOM 862 N N . THR A 1 115 ? -12.07 27.547 9.062 1 81.44 115 THR A N 1
ATOM 863 C CA . THR A 1 115 ? -12.062 29 9.234 1 81.44 115 THR A CA 1
ATOM 864 C C . THR A 1 115 ? -12.141 29.359 10.719 1 81.44 115 THR A C 1
ATOM 866 O O . THR A 1 115 ? -12.414 28.516 11.562 1 81.44 115 THR A O 1
ATOM 869 N N . GLY A 1 116 ? -11.664 30.656 10.992 1 89 116 GLY A N 1
ATOM 870 C CA . GLY A 1 116 ? -12.008 31.219 12.289 1 89 116 GLY A CA 1
ATOM 871 C C . GLY A 1 116 ? -10.797 31.453 13.18 1 89 116 GLY A C 1
ATOM 872 O O . GLY A 1 116 ? -10.898 32.125 14.219 1 89 116 GLY A O 1
ATOM 873 N N . ALA A 1 117 ? -9.656 31.094 12.781 1 92.31 117 ALA A N 1
ATOM 874 C CA . ALA A 1 117 ? -8.5 31.078 13.68 1 92.31 117 ALA A CA 1
ATOM 875 C C . ALA A 1 117 ? -7.961 32.5 13.898 1 92.31 117 ALA A C 1
ATOM 877 O O . ALA A 1 117 ? -7.43 32.812 14.961 1 92.31 117 ALA A O 1
ATOM 878 N N . LEU A 1 118 ? -8.094 33.344 12.914 1 95.75 118 LEU A N 1
ATOM 879 C CA . LEU A 1 118 ? -7.547 34.688 13.016 1 95.75 118 LEU A CA 1
ATOM 880 C C . LEU A 1 118 ? -8.547 35.625 13.68 1 95.75 118 LEU A C 1
ATOM 882 O O . LEU A 1 118 ? -8.977 36.625 13.078 1 95.75 118 LEU A O 1
ATOM 886 N N . ALA A 1 119 ? -8.852 35.344 14.852 1 96.44 119 ALA A N 1
ATOM 887 C CA . ALA A 1 119 ? -9.789 36.094 15.695 1 96.44 119 ALA A CA 1
ATOM 888 C C . ALA A 1 119 ? -9.391 36.031 17.156 1 96.44 119 ALA A C 1
ATOM 890 O O . ALA A 1 119 ? -8.625 35.156 17.562 1 96.44 119 ALA A O 1
ATOM 891 N N . GLU A 1 120 ? -9.867 36.969 17.875 1 96.62 120 GLU A N 1
ATOM 892 C CA . GLU A 1 120 ? -9.57 36.969 19.312 1 96.62 120 GLU A CA 1
ATOM 893 C C . GLU A 1 120 ? -10.188 35.75 20.016 1 96.62 120 GLU A C 1
ATOM 895 O O . GLU A 1 120 ? -9.664 35.281 21.016 1 96.62 120 GLU A O 1
ATOM 900 N N . GLN A 1 121 ? -11.297 35.344 19.469 1 96.44 121 GLN A N 1
ATOM 901 C CA . GLN A 1 121 ? -11.969 34.156 20 1 96.44 121 GLN A CA 1
ATOM 902 C C . GLN A 1 121 ? -12.477 33.281 18.875 1 96.44 121 GLN A C 1
ATOM 904 O O . GLN A 1 121 ? -12.828 33.75 17.797 1 96.44 121 GLN A O 1
ATOM 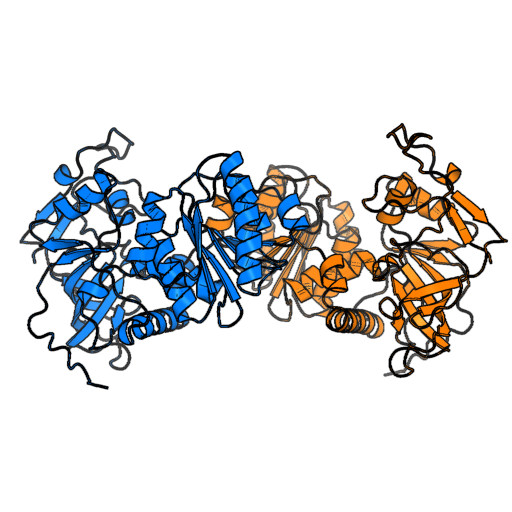909 N N . VAL A 1 122 ? -12.508 31.969 19.141 1 95.31 122 VAL A N 1
ATOM 910 C CA . VAL A 1 122 ? -13.055 31.016 18.188 1 95.31 122 VAL A CA 1
ATOM 911 C C . VAL A 1 122 ? -13.852 29.938 18.922 1 95.31 122 VAL A C 1
ATOM 913 O O . VAL A 1 122 ? -13.508 29.562 20.047 1 95.31 122 VAL A O 1
ATOM 916 N N . CYS A 1 123 ? -14.969 29.594 18.391 1 94.31 123 CYS A N 1
ATOM 917 C CA . CYS A 1 123 ? -15.82 28.531 18.922 1 94.31 123 CYS A CA 1
ATOM 918 C C . CYS A 1 123 ? -15.828 27.312 18 1 94.31 123 CYS A C 1
ATOM 920 O O . CYS A 1 123 ? -16.188 27.422 16.828 1 94.31 123 CYS A O 1
ATOM 922 N N . LEU A 1 124 ? -15.406 26.172 18.562 1 92.31 124 LEU A N 1
ATOM 923 C CA . LEU A 1 124 ? -15.273 24.984 17.719 1 92.31 124 LEU A CA 1
ATOM 924 C C . LEU A 1 124 ? -15.719 23.734 18.484 1 92.31 124 LEU A C 1
ATOM 926 O O . LEU A 1 124 ? -15.867 23.766 19.703 1 92.31 124 LEU A O 1
ATOM 930 N N . SER A 1 125 ? -15.969 22.703 17.672 1 91.75 125 SER A N 1
ATOM 931 C CA . SER A 1 125 ? -16.281 21.406 18.281 1 91.75 125 SER A CA 1
ATOM 932 C C . SER A 1 125 ? -15.141 20.922 19.172 1 91.75 125 SER A C 1
ATOM 934 O O . SER A 1 125 ? -13.969 21.078 18.828 1 91.75 125 SER A O 1
ATOM 936 N N . SER A 1 126 ? -15.508 20.297 20.297 1 92.25 126 SER A N 1
ATOM 937 C CA . SER A 1 126 ? -14.5 19.781 21.219 1 92.25 126 SER A CA 1
ATOM 938 C C . SER A 1 126 ? -13.625 18.719 20.547 1 92.25 126 SER A C 1
ATOM 940 O O . SER A 1 126 ? -12.484 18.516 20.953 1 92.25 126 SER A O 1
ATOM 942 N N . GLN A 1 127 ? -14.039 18.156 19.453 1 88.94 127 GLN A N 1
ATOM 943 C CA . GLN A 1 127 ? -13.312 17.109 18.734 1 88.94 127 GLN A CA 1
ATOM 944 C C . GLN A 1 127 ? -12.094 17.688 18.016 1 88.94 127 GLN A C 1
ATOM 946 O O . GLN A 1 127 ? -11.156 16.953 17.688 1 88.94 127 GLN A O 1
ATOM 951 N N . ALA A 1 128 ? -12.102 18.984 17.828 1 91.44 128 ALA A N 1
ATOM 952 C CA . ALA A 1 128 ? -11.016 19.641 17.109 1 91.44 128 ALA A CA 1
ATOM 953 C C . ALA A 1 128 ? -10.047 20.328 18.062 1 91.44 128 ALA A C 1
ATOM 955 O O . ALA A 1 128 ? -9.203 21.109 17.625 1 91.44 128 ALA A O 1
ATOM 956 N N . VAL A 1 129 ? -10.188 20.016 19.328 1 93.88 129 VAL A N 1
ATOM 957 C CA . VAL A 1 129 ? -9.422 20.734 20.344 1 93.88 129 VAL A CA 1
ATOM 958 C C . VAL A 1 129 ? -8.539 19.766 21.125 1 93.88 129 VAL A C 1
ATOM 960 O O . VAL A 1 129 ? -9.016 18.734 21.609 1 93.88 129 VAL A O 1
ATOM 963 N N . PHE A 1 130 ? -7.258 20.125 21.281 1 95.12 130 PHE A N 1
ATOM 964 C CA . PHE A 1 130 ? -6.285 19.234 21.906 1 95.12 130 PHE A CA 1
ATOM 965 C C . PHE A 1 130 ? -5.5 19.953 22.984 1 95.12 130 PHE A C 1
ATOM 967 O O . PHE A 1 130 ? -4.77 20.906 22.703 1 95.12 130 PHE A O 1
ATOM 974 N N . PRO A 1 131 ? -5.625 19.5 24.203 1 95.31 131 PRO A N 1
ATOM 975 C CA . PRO A 1 131 ? -4.816 20.109 25.266 1 95.31 131 PRO A CA 1
ATOM 976 C C . PRO A 1 131 ? -3.316 19.969 25.016 1 95.31 131 PRO A C 1
ATOM 978 O O . PRO A 1 131 ? -2.863 18.953 24.484 1 95.31 131 PRO A O 1
ATOM 981 N N . ILE A 1 132 ? -2.576 20.969 25.359 1 93.25 132 ILE A N 1
ATOM 982 C CA . ILE A 1 132 ? -1.134 20.922 25.156 1 93.25 132 ILE A CA 1
ATOM 983 C C . ILE A 1 132 ? -0.415 20.875 26.5 1 93.25 132 ILE A C 1
ATOM 985 O O . ILE A 1 132 ? -0.878 21.469 27.484 1 93.25 132 ILE A O 1
ATOM 989 N N . PRO A 1 133 ? 0.71 20.234 26.531 1 90.88 133 PRO A N 1
ATOM 990 C CA . PRO A 1 133 ? 1.534 20.234 27.75 1 90.88 133 PRO A CA 1
ATOM 991 C C . PRO A 1 133 ? 1.967 21.641 28.156 1 90.88 133 PRO A C 1
ATOM 993 O O . PRO A 1 133 ? 2.252 22.484 27.297 1 90.88 133 PRO A O 1
ATOM 996 N N . ASP A 1 134 ? 2.162 21.797 29.406 1 88.56 134 ASP A N 1
ATOM 997 C CA . ASP A 1 134 ? 2.463 23.109 29.969 1 88.56 134 ASP A CA 1
ATOM 998 C C . ASP A 1 134 ? 3.861 23.578 29.562 1 88.56 134 ASP A C 1
ATOM 1000 O O . ASP A 1 134 ? 4.152 24.781 29.594 1 88.56 134 ASP A O 1
ATOM 1004 N N . THR A 1 135 ? 4.645 22.672 29.141 1 88.38 135 THR A N 1
ATOM 1005 C CA . THR A 1 135 ? 6.031 23 28.844 1 88.38 135 THR A CA 1
ATOM 1006 C C . THR A 1 135 ? 6.152 23.594 27.438 1 88.38 135 THR A C 1
ATOM 1008 O O . THR A 1 135 ? 7.203 24.125 27.062 1 88.38 135 THR A O 1
ATOM 1011 N N . LEU A 1 136 ? 5.094 23.594 26.719 1 89.69 136 LEU A N 1
ATOM 1012 C CA . LEU A 1 136 ? 5.152 24.078 25.344 1 89.69 136 LEU A CA 1
ATOM 1013 C C . LEU A 1 136 ? 4.59 25.5 25.25 1 89.69 136 LEU A C 1
ATOM 1015 O O . LEU A 1 136 ? 3.498 25.766 25.75 1 89.69 136 LEU A O 1
ATOM 1019 N N . HIS A 1 137 ? 5.363 26.359 24.641 1 89.5 137 HIS A N 1
ATOM 1020 C CA . HIS A 1 137 ? 4.812 27.672 24.344 1 89.5 137 HIS A CA 1
ATOM 1021 C C . HIS A 1 137 ? 3.744 27.578 23.266 1 89.5 137 HIS A C 1
ATOM 1023 O O . HIS A 1 137 ? 3.893 26.828 22.297 1 89.5 137 HIS A O 1
ATOM 1029 N N . LEU A 1 138 ? 2.744 28.359 23.359 1 91.5 138 LEU A N 1
ATOM 1030 C CA . LEU A 1 138 ? 1.604 28.297 22.453 1 91.5 138 LEU A CA 1
ATOM 1031 C C . LEU A 1 138 ? 2.027 28.609 21.016 1 91.5 138 LEU A C 1
ATOM 1033 O O . LEU A 1 138 ? 1.495 28.016 20.062 1 91.5 138 LEU A O 1
ATOM 1037 N N . SER A 1 139 ? 2.969 29.484 20.859 1 89.12 139 SER A N 1
ATOM 1038 C CA . SER A 1 139 ? 3.402 29.859 19.516 1 89.12 139 SER A CA 1
ATOM 1039 C C . SER A 1 139 ? 4.062 28.688 18.797 1 89.12 139 SER A C 1
ATOM 1041 O O . SER A 1 139 ? 4.02 28.594 17.578 1 89.12 139 SER A O 1
ATOM 1043 N N . SER A 1 140 ? 4.562 27.781 19.609 1 85.5 140 SER A N 1
ATOM 1044 C CA . SER A 1 140 ? 5.312 26.656 19.047 1 85.5 140 SER A CA 1
ATOM 1045 C C . SER A 1 140 ? 4.379 25.609 18.453 1 85.5 140 SER A C 1
ATOM 1047 O O . SER A 1 140 ? 4.793 24.797 17.625 1 85.5 140 SER A O 1
ATOM 1049 N N . VAL A 1 141 ? 3.141 25.672 18.781 1 89.94 141 VAL A N 1
ATOM 1050 C CA . VAL A 1 141 ? 2.232 24.609 18.359 1 89.94 141 VAL A CA 1
ATOM 1051 C C . VAL A 1 141 ? 1.131 25.203 17.484 1 89.94 141 VAL A C 1
ATOM 1053 O O . VAL A 1 141 ? 0.281 24.469 16.969 1 89.94 141 VAL A O 1
ATOM 1056 N N . ALA A 1 142 ? 1.182 26.438 17.266 1 89.44 142 ALA A N 1
ATOM 1057 C CA . ALA A 1 142 ? 0.063 27.141 16.656 1 89.44 142 ALA A CA 1
ATOM 1058 C C . ALA A 1 142 ? -0.017 26.844 15.156 1 89.44 142 ALA A C 1
ATOM 1060 O O . ALA A 1 142 ? -0.996 27.188 14.492 1 89.44 142 ALA A O 1
ATOM 1061 N N . ASN A 1 143 ? 0.996 26.141 14.617 1 86.62 143 ASN A N 1
ATOM 1062 C CA . ASN A 1 143 ? 1.008 25.875 13.188 1 86.62 143 ASN A CA 1
ATOM 1063 C C . ASN A 1 143 ? 1.361 24.422 12.898 1 86.62 143 ASN A C 1
ATOM 1065 O O . ASN A 1 143 ? 2.045 24.125 11.914 1 86.62 143 ASN A O 1
ATOM 1069 N N . ILE A 1 144 ? 0.971 23.516 13.719 1 85.12 144 ILE A N 1
ATOM 1070 C CA . ILE A 1 144 ? 1.419 22.141 13.516 1 85.12 144 ILE A CA 1
ATOM 1071 C C . ILE A 1 144 ? 0.394 21.391 12.68 1 85.12 144 ILE A C 1
ATOM 1073 O O . ILE A 1 144 ? 0.663 20.266 12.219 1 85.12 144 ILE A O 1
ATOM 1077 N N . GLY A 1 145 ? -0.719 21.875 12.5 1 81.25 145 GLY A N 1
ATOM 1078 C CA . GLY A 1 145 ? -1.878 21.188 11.945 1 81.25 145 GLY A CA 1
ATOM 1079 C C . GLY A 1 145 ? -1.572 20.453 10.656 1 81.25 145 GLY A C 1
ATOM 1080 O O . GLY A 1 145 ? -1.38 19.234 10.664 1 81.25 145 GLY A O 1
ATOM 1081 N N . ARG A 1 146 ? -1.399 21.109 9.555 1 81.12 146 ARG A N 1
ATOM 1082 C CA . ARG A 1 146 ? -1.329 20.422 8.266 1 81.12 146 ARG A CA 1
ATOM 1083 C C . ARG A 1 146 ? -0.003 19.672 8.117 1 81.12 146 ARG A C 1
ATOM 1085 O O . ARG A 1 146 ? 0.017 18.484 7.812 1 81.12 146 ARG A O 1
ATOM 1092 N N . ASN A 1 147 ? 1.118 20.344 8.422 1 86.56 147 ASN A N 1
ATOM 1093 C CA . ASN A 1 147 ? 2.428 19.75 8.164 1 86.56 147 ASN A CA 1
ATOM 1094 C C . ASN A 1 147 ? 2.662 18.516 9.031 1 86.56 147 ASN A C 1
ATOM 1096 O O . ASN A 1 147 ? 2.961 17.438 8.508 1 86.56 147 ASN A O 1
ATOM 1100 N N . TYR A 1 148 ? 2.402 18.672 10.312 1 91.56 148 TYR A N 1
ATOM 1101 C CA . TYR A 1 148 ? 2.707 17.562 11.219 1 91.56 148 TYR A CA 1
ATOM 1102 C C . TYR A 1 148 ? 1.65 16.469 11.117 1 91.56 148 TYR A C 1
ATOM 1104 O O . TYR A 1 148 ? 1.964 15.289 11.227 1 91.56 148 TYR A O 1
ATOM 1112 N N . CYS A 1 149 ? 0.427 16.906 10.922 1 92.56 149 CYS A N 1
ATOM 1113 C CA . CYS A 1 149 ? -0.624 15.906 10.797 1 92.56 149 CYS A CA 1
ATOM 1114 C C . CYS A 1 149 ? -0.447 15.086 9.516 1 92.56 149 CYS A C 1
ATOM 1116 O O . CYS A 1 149 ? -0.577 13.859 9.531 1 92.56 149 CYS A O 1
ATOM 1118 N N . ALA A 1 150 ? -0.126 15.766 8.469 1 92.75 150 ALA A N 1
ATOM 1119 C CA . ALA A 1 150 ? 0.132 15.062 7.211 1 92.75 150 ALA A CA 1
ATOM 1120 C C . ALA A 1 150 ? 1.336 14.133 7.34 1 92.75 150 ALA A C 1
ATOM 1122 O O . ALA A 1 150 ? 1.284 12.977 6.914 1 92.75 150 ALA A O 1
ATOM 1123 N N . ALA A 1 151 ? 2.346 14.656 7.922 1 95.12 151 ALA A N 1
ATOM 1124 C CA . ALA A 1 151 ? 3.562 13.867 8.109 1 95.12 151 ALA A CA 1
ATOM 1125 C C . ALA A 1 151 ? 3.295 12.641 8.969 1 95.12 151 ALA A C 1
ATOM 1127 O O . ALA A 1 151 ? 3.689 11.523 8.617 1 95.12 151 ALA A O 1
ATOM 1128 N N . TYR A 1 152 ? 2.615 12.875 10.047 1 96.5 152 TYR A N 1
ATOM 1129 C CA . TYR A 1 152 ? 2.438 11.789 11 1 96.5 152 TYR A CA 1
ATOM 1130 C C . TYR A 1 152 ? 1.478 10.742 10.453 1 96.5 152 TYR A C 1
ATOM 1132 O O . TYR A 1 152 ? 1.562 9.562 10.82 1 96.5 152 TYR A O 1
ATOM 1140 N N . HIS A 1 153 ? 0.575 11.18 9.641 1 97.44 153 HIS A N 1
ATOM 1141 C CA . HIS A 1 153 ? -0.276 10.211 8.961 1 97.44 153 HIS A CA 1
ATOM 1142 C C . HIS A 1 153 ? 0.555 9.227 8.141 1 97.44 153 HIS A C 1
ATOM 1144 O O . HIS A 1 153 ? 0.338 8.016 8.211 1 97.44 153 HIS A O 1
ATOM 1150 N N . SER A 1 154 ? 1.528 9.664 7.414 1 98.44 154 SER A N 1
ATOM 1151 C CA . SER A 1 154 ? 2.404 8.828 6.602 1 98.44 154 SER A CA 1
ATOM 1152 C C . SER A 1 154 ? 3.322 7.977 7.473 1 98.44 154 SER A C 1
ATOM 1154 O O . SER A 1 154 ? 3.488 6.777 7.227 1 98.44 154 SER A O 1
ATOM 1156 N N . ILE A 1 155 ? 3.844 8.586 8.516 1 98.25 155 ILE A N 1
ATOM 1157 C CA . ILE A 1 155 ? 4.895 7.973 9.312 1 98.25 155 ILE A CA 1
ATOM 1158 C C . ILE A 1 155 ? 4.289 6.926 10.25 1 98.25 155 ILE A C 1
ATOM 1160 O O . ILE A 1 155 ? 4.844 5.832 10.406 1 98.25 155 ILE A O 1
ATOM 1164 N N . LYS A 1 156 ? 3.176 7.23 10.828 1 98.12 156 LYS A N 1
ATOM 1165 C CA . LYS A 1 156 ? 2.619 6.383 11.875 1 98.12 156 LYS A CA 1
ATOM 1166 C C . LYS A 1 156 ? 1.443 5.562 11.359 1 98.12 156 LYS A C 1
ATOM 1168 O O . LYS A 1 156 ? 1.44 4.336 11.461 1 98.12 156 LYS A O 1
ATOM 1173 N N . VAL A 1 157 ? 0.446 6.234 10.812 1 97.56 157 VAL A N 1
ATOM 1174 C CA . VAL A 1 157 ? -0.798 5.562 10.453 1 97.56 157 VAL A CA 1
ATOM 1175 C C . VAL A 1 157 ? -0.559 4.633 9.266 1 97.56 157 VAL A C 1
ATOM 1177 O O . VAL A 1 157 ? -0.904 3.449 9.312 1 97.56 157 VAL A O 1
ATOM 1180 N N . ILE A 1 158 ? 0.109 5.117 8.219 1 98.19 158 ILE A N 1
ATOM 1181 C CA . ILE A 1 158 ? 0.323 4.324 7.016 1 98.19 158 ILE A CA 1
ATOM 1182 C C . ILE A 1 158 ? 1.576 3.467 7.18 1 98.19 158 ILE A C 1
ATOM 1184 O O . ILE A 1 158 ? 1.544 2.258 6.938 1 98.19 158 ILE A O 1
ATOM 1188 N N . GLY A 1 159 ? 2.656 4.098 7.66 1 97.94 159 GLY A N 1
ATOM 1189 C CA . GLY A 1 159 ? 3.955 3.441 7.633 1 97.94 159 GLY A CA 1
ATOM 1190 C C . GLY A 1 159 ? 4.242 2.633 8.883 1 97.94 159 GLY A C 1
ATOM 1191 O O . GLY A 1 159 ? 5.07 1.719 8.867 1 97.94 159 GLY A O 1
ATOM 1192 N N . ASN A 1 160 ? 3.627 3.01 10.039 1 97.56 160 ASN A N 1
ATOM 1193 C CA . ASN A 1 160 ? 3.947 2.436 11.344 1 97.56 160 ASN A CA 1
ATOM 1194 C C . ASN A 1 160 ? 5.453 2.396 11.586 1 97.56 160 ASN A C 1
ATOM 1196 O O . ASN A 1 160 ? 6.004 1.348 11.93 1 97.56 160 ASN A O 1
ATOM 1200 N N . VAL A 1 161 ? 6.133 3.434 11.383 1 98.19 161 VAL A N 1
ATOM 1201 C CA . VAL A 1 161 ? 7.586 3.578 11.422 1 98.19 161 VAL A CA 1
ATOM 1202 C C . VAL A 1 161 ? 8.078 3.438 12.859 1 98.19 161 VAL A C 1
ATOM 1204 O O . VAL A 1 161 ? 7.434 3.908 13.789 1 98.19 161 VAL A O 1
ATOM 1207 N N . GLY A 1 162 ? 9.18 2.838 13.055 1 97.94 162 GLY A N 1
ATOM 1208 C CA . GLY A 1 162 ? 9.844 2.674 14.336 1 97.94 162 GLY A CA 1
ATOM 1209 C C . GLY A 1 162 ? 11.312 2.338 14.203 1 97.94 162 GLY A C 1
ATOM 1210 O O . GLY A 1 162 ? 11.898 2.486 13.133 1 97.94 162 GLY A O 1
ATOM 1211 N N . PRO A 1 163 ? 11.773 1.858 15.422 1 97.56 163 PRO A N 1
ATOM 1212 C CA . PRO A 1 163 ? 13.172 1.435 15.359 1 97.56 163 PRO A CA 1
ATOM 1213 C C . PRO A 1 163 ? 13.406 0.321 14.344 1 97.56 163 PRO A C 1
ATOM 1215 O O . PRO A 1 163 ? 12.602 -0.603 14.234 1 97.56 163 PRO A O 1
ATOM 1218 N N . GLY A 1 164 ? 14.43 0.441 13.508 1 97.62 164 GLY A N 1
ATOM 1219 C CA . GLY A 1 164 ? 14.758 -0.564 12.516 1 97.62 164 GLY A CA 1
ATOM 1220 C C . GLY A 1 164 ? 14.305 -0.187 11.117 1 97.62 164 GLY A C 1
ATOM 1221 O O . GLY A 1 164 ? 14.641 -0.868 10.141 1 97.62 164 GLY A O 1
ATOM 1222 N N . ASP A 1 165 ? 13.562 0.873 11.023 1 98.5 165 ASP A N 1
ATOM 1223 C CA . ASP A 1 165 ? 13.086 1.312 9.711 1 98.5 165 ASP A CA 1
ATOM 1224 C C . ASP A 1 165 ? 14 2.387 9.125 1 98.5 165 ASP A C 1
ATOM 1226 O O . ASP A 1 165 ? 14.648 3.127 9.867 1 98.5 165 ASP A O 1
ATOM 1230 N N . LEU A 1 166 ? 14.086 2.424 7.836 1 98.88 166 LEU A N 1
ATOM 1231 C CA . LEU A 1 166 ? 14.664 3.531 7.082 1 98.88 166 LEU A CA 1
ATOM 1232 C C . LEU A 1 166 ? 13.578 4.309 6.34 1 98.88 166 LEU A C 1
ATOM 1234 O O . LEU A 1 166 ? 12.781 3.723 5.609 1 98.88 166 LEU A O 1
ATOM 1238 N N . VAL A 1 167 ? 13.555 5.609 6.598 1 98.88 167 VAL A N 1
ATOM 1239 C CA . VAL A 1 167 ? 12.578 6.477 5.949 1 98.88 167 VAL A CA 1
ATOM 1240 C C . VAL A 1 167 ? 13.289 7.414 4.977 1 98.88 167 VAL A C 1
ATOM 1242 O O . VAL A 1 167 ? 14.328 7.992 5.305 1 98.88 167 VAL A O 1
ATOM 1245 N N . LEU A 1 168 ? 12.797 7.492 3.748 1 98.94 168 LEU A N 1
ATOM 1246 C CA . LEU A 1 168 ? 13.219 8.5 2.785 1 98.94 168 LEU A CA 1
ATOM 1247 C C . LEU A 1 168 ? 12.156 9.594 2.641 1 98.94 168 LEU A C 1
ATOM 1249 O O . LEU A 1 168 ? 10.984 9.297 2.416 1 98.94 168 LEU A O 1
ATOM 1253 N N . VAL A 1 169 ? 12.57 10.805 2.812 1 98.06 169 VAL A N 1
ATOM 1254 C CA . VAL A 1 169 ? 11.672 11.945 2.666 1 98.06 169 VAL A CA 1
ATOM 1255 C C . VAL A 1 169 ? 12.164 12.844 1.529 1 98.06 169 VAL A C 1
ATOM 1257 O O . VAL A 1 169 ? 13.242 13.438 1.616 1 98.06 169 VAL A O 1
ATOM 1260 N N . ASP A 1 170 ? 11.383 12.891 0.479 1 97 170 ASP A N 1
ATOM 1261 C CA . ASP A 1 170 ? 11.734 13.898 -0.52 1 97 170 ASP A CA 1
ATOM 1262 C C . ASP A 1 170 ? 11.039 15.227 -0.226 1 97 170 ASP A C 1
ATOM 1264 O O . ASP A 1 170 ? 10.188 15.305 0.666 1 97 170 ASP A O 1
ATOM 1268 N N . GLY A 1 171 ? 11.57 16.297 -0.894 1 92.5 171 GLY A N 1
ATOM 1269 C CA . GLY A 1 171 ? 11.055 17.609 -0.501 1 92.5 171 GLY A CA 1
ATOM 1270 C C . GLY A 1 171 ? 11.242 17.906 0.974 1 92.5 171 GLY A C 1
ATOM 1271 O O . GLY A 1 171 ? 10.383 18.516 1.604 1 92.5 171 GLY A O 1
ATOM 1272 N N . ALA A 1 172 ? 12.328 17.484 1.493 1 92.38 172 ALA A N 1
ATOM 1273 C CA . ALA A 1 172 ? 12.539 17.469 2.938 1 92.38 172 ALA A CA 1
ATOM 1274 C C . ALA A 1 172 ? 12.664 18.875 3.498 1 92.38 172 ALA A C 1
ATOM 1276 O O . ALA A 1 172 ? 12.484 19.094 4.699 1 92.38 172 ALA A O 1
ATOM 1277 N N . SER A 1 173 ? 12.969 19.812 2.668 1 84.88 173 SER A N 1
ATOM 1278 C CA . SER A 1 173 ? 13.164 21.172 3.15 1 84.88 173 SER A CA 1
ATOM 1279 C C . SER A 1 173 ? 11.836 21.891 3.33 1 84.88 173 SER A C 1
ATOM 1281 O O . SER A 1 173 ? 11.773 22.953 3.945 1 84.88 173 SER A O 1
ATOM 1283 N N . GLY A 1 174 ? 10.758 21.297 2.812 1 81.62 174 GLY A N 1
ATOM 1284 C CA . GLY A 1 174 ? 9.438 21.875 3 1 81.62 174 GLY A CA 1
ATOM 1285 C C . GLY A 1 174 ? 8.828 21.562 4.352 1 81.62 174 GLY A C 1
ATOM 1286 O O . GLY A 1 174 ? 9.438 20.859 5.16 1 81.62 174 GLY A O 1
ATOM 1287 N N . GLY A 1 175 ? 7.652 22.141 4.609 1 80.94 175 GLY A N 1
ATOM 1288 C CA . GLY A 1 175 ? 6.984 21.984 5.891 1 80.94 175 GLY A CA 1
ATOM 1289 C C . GLY A 1 175 ? 6.672 20.531 6.227 1 80.94 175 GLY A C 1
ATOM 1290 O O . GLY A 1 175 ? 7.055 20.047 7.285 1 80.94 175 GLY A O 1
ATOM 1291 N N . VAL A 1 176 ? 6.016 19.891 5.293 1 87.69 176 VAL A N 1
ATOM 1292 C CA . VAL A 1 176 ? 5.66 18.484 5.523 1 87.69 176 VAL A CA 1
ATOM 1293 C C . VAL A 1 176 ? 6.926 17.625 5.555 1 87.69 176 VAL A C 1
ATOM 1295 O O . VAL A 1 176 ? 7.039 16.703 6.367 1 87.69 176 VAL A O 1
ATOM 1298 N N . GLY A 1 177 ? 7.852 17.969 4.66 1 90.62 177 GLY A N 1
ATOM 1299 C CA . GLY A 1 177 ? 9.109 17.234 4.621 1 90.62 177 GLY A CA 1
ATOM 1300 C C . GLY A 1 177 ? 9.883 17.297 5.926 1 90.62 177 GLY A C 1
ATOM 1301 O O . GLY A 1 177 ? 10.266 16.266 6.477 1 90.62 177 GLY A O 1
ATOM 1302 N N . MET A 1 178 ? 10.031 18.469 6.414 1 87.69 178 MET A N 1
ATOM 1303 C CA . MET A 1 178 ? 10.758 18.672 7.664 1 87.69 178 MET A CA 1
ATOM 1304 C C . MET A 1 178 ? 10.047 17.969 8.82 1 87.69 178 MET A C 1
ATOM 1306 O O . MET A 1 178 ? 10.688 17.328 9.648 1 87.69 178 MET A O 1
ATOM 1310 N N . ALA A 1 179 ? 8.773 18.156 8.875 1 89.94 179 ALA A N 1
ATOM 1311 C CA . ALA A 1 179 ? 7.988 17.484 9.906 1 89.94 179 ALA A CA 1
ATOM 1312 C C . ALA A 1 179 ? 8.164 15.969 9.828 1 89.94 179 ALA A C 1
ATOM 1314 O O . ALA A 1 179 ? 8.25 15.289 10.852 1 89.94 179 ALA A O 1
ATOM 1315 N N . SER A 1 180 ? 8.227 15.414 8.602 1 94.75 180 SER A N 1
ATOM 1316 C CA . SER A 1 180 ? 8.383 13.984 8.398 1 94.75 180 SER A CA 1
ATOM 1317 C C . SER A 1 180 ? 9.734 13.492 8.93 1 94.75 180 SER A C 1
ATOM 1319 O O . SER A 1 180 ? 9.812 12.445 9.578 1 94.75 180 SER A O 1
ATOM 1321 N N . VAL A 1 181 ? 10.75 14.305 8.641 1 94.38 181 VAL A N 1
ATOM 1322 C CA . VAL A 1 181 ? 12.078 13.953 9.133 1 94.38 181 VAL A CA 1
ATOM 1323 C C . VAL A 1 181 ? 12.078 13.922 10.656 1 94.38 181 VAL A C 1
ATOM 1325 O O . VAL A 1 181 ? 12.5 12.938 11.266 1 94.38 181 VAL A O 1
ATOM 1328 N N . GLU A 1 182 ? 11.555 14.93 11.25 1 92.38 182 GLU A N 1
ATOM 1329 C CA . GLU A 1 182 ? 11.555 15.062 12.703 1 92.38 182 GLU A CA 1
ATOM 1330 C C . GLU A 1 182 ? 10.75 13.945 13.367 1 92.38 182 GLU A C 1
ATOM 1332 O O . GLU A 1 182 ? 11.203 13.336 14.336 1 92.38 182 GLU A O 1
ATOM 1337 N N . LEU A 1 183 ? 9.602 13.734 12.844 1 95.19 183 LEU A N 1
ATOM 1338 C CA . LEU A 1 183 ? 8.703 12.75 13.438 1 95.19 183 LEU A CA 1
ATOM 1339 C C . LEU A 1 183 ? 9.25 11.336 13.266 1 95.19 183 LEU A C 1
ATOM 1341 O O . LEU A 1 183 ? 9.141 10.508 14.172 1 95.19 183 LEU A O 1
ATOM 1345 N N . ALA A 1 184 ? 9.812 10.992 12.086 1 97.31 184 ALA A N 1
ATOM 1346 C CA . ALA A 1 184 ? 10.438 9.688 11.875 1 97.31 184 ALA A CA 1
ATOM 1347 C C . ALA A 1 184 ? 11.578 9.461 12.859 1 97.31 184 ALA A C 1
ATOM 1349 O O . ALA A 1 184 ? 11.711 8.375 13.43 1 97.31 184 ALA A O 1
ATOM 1350 N N . LYS A 1 185 ? 12.359 10.508 13.086 1 95.75 185 LYS A N 1
ATOM 1351 C CA . LYS A 1 185 ? 13.461 10.43 14.047 1 95.75 185 LYS A CA 1
ATOM 1352 C C . LYS A 1 185 ? 12.938 10.25 15.469 1 95.75 185 LYS A C 1
ATOM 1354 O O . LYS A 1 185 ? 13.477 9.445 16.234 1 95.75 185 LYS A O 1
ATOM 1359 N N . ALA A 1 186 ? 11.953 10.984 15.766 1 94.75 186 ALA A N 1
ATOM 1360 C CA . ALA A 1 186 ? 11.359 10.898 17.094 1 94.75 186 ALA A CA 1
ATOM 1361 C C . ALA A 1 186 ? 10.852 9.484 17.375 1 94.75 186 ALA A C 1
ATOM 1363 O O . ALA A 1 186 ? 10.867 9.031 18.516 1 94.75 186 ALA A O 1
ATOM 1364 N N . ARG A 1 187 ? 10.477 8.789 16.344 1 96.62 187 ARG A N 1
ATOM 1365 C CA . ARG A 1 187 ? 9.961 7.438 16.5 1 96.62 187 ARG A CA 1
ATOM 1366 C C . ARG A 1 187 ? 11.078 6.41 16.438 1 96.62 187 ARG A C 1
ATOM 1368 O O . ARG A 1 187 ? 10.828 5.203 16.484 1 96.62 187 ARG A O 1
ATOM 1375 N N . GLY A 1 188 ? 12.312 6.852 16.188 1 96.38 188 GLY A N 1
ATOM 1376 C CA . GLY A 1 188 ? 13.477 5.992 16.344 1 96.38 188 GLY A CA 1
ATOM 1377 C C . GLY A 1 188 ? 14.016 5.469 15.023 1 96.38 188 GLY A C 1
ATOM 1378 O O . GLY A 1 188 ? 14.938 4.66 15 1 96.38 188 GLY A O 1
ATOM 1379 N N . ALA A 1 189 ? 13.523 5.934 13.906 1 98.06 189 ALA A N 1
ATOM 1380 C CA . ALA A 1 189 ? 13.945 5.438 12.594 1 98.06 189 ALA A CA 1
ATOM 1381 C C . ALA A 1 189 ? 15.211 6.148 12.117 1 98.06 189 ALA A C 1
ATOM 1383 O O . ALA A 1 189 ? 15.578 7.195 12.656 1 98.06 189 ALA A O 1
ATOM 1384 N N . LYS A 1 190 ? 15.859 5.547 11.195 1 98.38 190 LYS A N 1
ATOM 1385 C CA . LYS A 1 190 ? 16.844 6.254 10.383 1 98.38 190 LYS A CA 1
ATOM 1386 C C . LYS A 1 190 ? 16.172 7.02 9.242 1 98.38 190 LYS A C 1
ATOM 1388 O O . LYS A 1 190 ? 15.141 6.582 8.719 1 98.38 190 LYS A O 1
ATOM 1393 N N . VAL A 1 191 ? 16.781 8.18 8.906 1 98.31 191 VAL A N 1
ATOM 1394 C CA . VAL A 1 191 ? 16.094 9.023 7.926 1 98.31 191 VAL A CA 1
ATOM 1395 C C . VAL A 1 191 ? 17.109 9.539 6.902 1 98.31 191 VAL A C 1
ATOM 1397 O O . VAL A 1 191 ? 18.172 10.039 7.27 1 98.31 191 VAL A O 1
ATOM 1400 N N . ILE A 1 192 ? 16.812 9.359 5.664 1 98.62 192 ILE A N 1
ATOM 1401 C CA . ILE A 1 192 ? 17.484 10.055 4.566 1 98.62 192 ILE A CA 1
ATOM 1402 C C . ILE A 1 192 ? 16.578 11.164 4.035 1 98.62 192 ILE A C 1
ATOM 1404 O O . ILE A 1 192 ? 15.461 10.906 3.588 1 98.62 192 ILE A O 1
ATOM 1408 N N . ALA A 1 193 ? 17.078 12.391 4.102 1 97.38 193 ALA A N 1
ATOM 1409 C CA . ALA A 1 193 ? 16.344 13.555 3.602 1 97.38 193 ALA A CA 1
ATOM 1410 C C . ALA A 1 193 ? 16.797 13.906 2.186 1 97.38 193 ALA A C 1
ATOM 1412 O O . ALA A 1 193 ? 17.984 14.086 1.928 1 97.38 193 ALA A O 1
ATOM 1413 N N . GLY A 1 194 ? 15.828 13.953 1.314 1 96.69 194 GLY A N 1
ATOM 1414 C CA . GLY A 1 194 ? 16.094 14.375 -0.053 1 96.69 194 GLY A CA 1
ATOM 1415 C C . GLY A 1 194 ? 15.688 15.805 -0.333 1 96.69 194 GLY A C 1
ATOM 1416 O O . GLY A 1 194 ? 14.594 16.234 0.051 1 96.69 194 GLY A O 1
ATOM 1417 N N . VAL A 1 195 ? 16.594 16.531 -1.02 1 94.56 195 VAL A N 1
ATOM 1418 C CA . VAL A 1 195 ? 16.297 17.922 -1.382 1 94.56 195 VAL A CA 1
ATOM 1419 C C . VAL A 1 195 ? 16.609 18.141 -2.859 1 94.56 195 VAL A C 1
ATOM 1421 O O . VAL A 1 195 ? 17.344 17.359 -3.469 1 94.56 195 VAL A O 1
ATOM 1424 N N . SER A 1 196 ? 16.031 19.203 -3.43 1 93.81 196 SER A N 1
ATOM 1425 C CA . SER A 1 196 ? 16.141 19.422 -4.867 1 93.81 196 SER A CA 1
ATOM 1426 C C . SER A 1 196 ? 17.438 20.156 -5.219 1 93.81 196 SER A C 1
ATOM 1428 O O . SER A 1 196 ? 17.844 20.188 -6.383 1 93.81 196 SER A O 1
ATOM 1430 N N . HIS A 1 197 ? 18.016 20.859 -4.23 1 92.12 197 HIS A N 1
ATOM 1431 C CA . HIS A 1 197 ? 19.203 21.672 -4.465 1 92.12 197 HIS A CA 1
ATOM 1432 C C . HIS A 1 197 ? 20.109 21.688 -3.238 1 92.12 197 HIS A C 1
ATOM 1434 O O . HIS A 1 197 ? 19.625 21.562 -2.107 1 92.12 197 HIS A O 1
ATOM 1440 N N . ILE A 1 198 ? 21.359 21.953 -3.471 1 90.56 198 ILE A N 1
ATOM 1441 C CA . ILE A 1 198 ? 22.375 21.891 -2.428 1 90.56 198 ILE A CA 1
ATOM 1442 C C . ILE A 1 198 ? 22.109 22.969 -1.377 1 90.56 198 ILE A C 1
ATOM 1444 O O . ILE A 1 198 ? 22.359 22.766 -0.189 1 90.56 198 ILE A O 1
ATOM 1448 N N . ASN A 1 199 ? 21.578 24.094 -1.752 1 86.25 199 ASN A N 1
ATOM 1449 C CA . ASN A 1 199 ? 21.281 25.172 -0.818 1 86.25 199 ASN A CA 1
ATOM 1450 C C . ASN A 1 199 ? 20.234 24.766 0.209 1 86.25 199 ASN A C 1
ATOM 1452 O O . ASN A 1 199 ? 20.266 25.203 1.358 1 86.25 199 ASN A O 1
ATOM 1456 N N . LYS A 1 200 ? 19.391 23.875 -0.19 1 85.25 200 LYS A N 1
ATOM 1457 C CA . LYS A 1 200 ? 18.328 23.406 0.695 1 85.25 200 LYS A CA 1
ATOM 1458 C C . LYS A 1 200 ? 18.859 22.344 1.658 1 85.25 200 LYS A C 1
ATOM 1460 O O . LYS A 1 200 ? 18.281 22.125 2.725 1 85.25 200 LYS A O 1
ATOM 1465 N N . ALA A 1 201 ? 19.875 21.734 1.224 1 86.5 201 ALA A N 1
ATOM 1466 C CA . ALA A 1 201 ? 20.5 20.75 2.107 1 86.5 201 ALA A CA 1
ATOM 1467 C C . ALA A 1 201 ? 20.984 21.406 3.398 1 86.5 201 ALA A C 1
ATOM 1469 O O . ALA A 1 201 ? 20.828 20.844 4.484 1 86.5 201 ALA A O 1
ATOM 1470 N N . ALA A 1 202 ? 21.469 22.578 3.279 1 82.25 202 ALA A N 1
ATOM 1471 C CA . ALA A 1 202 ? 21.938 23.328 4.441 1 82.25 202 ALA A CA 1
ATOM 1472 C C . ALA A 1 202 ? 20.797 23.641 5.398 1 82.25 202 ALA A C 1
ATOM 1474 O O . ALA A 1 202 ? 20.984 23.656 6.617 1 82.25 202 ALA A O 1
ATOM 1475 N N . MET A 1 203 ? 19.688 23.797 4.824 1 76.88 203 MET A N 1
ATOM 1476 C CA . MET A 1 203 ? 18.516 24.094 5.645 1 76.88 203 MET A CA 1
ATOM 1477 C C . MET A 1 203 ? 18.172 22.922 6.551 1 76.88 203 MET A C 1
ATOM 1479 O O . MET A 1 203 ? 17.812 23.109 7.715 1 76.88 203 MET A O 1
ATOM 1483 N N . ILE A 1 204 ? 18.297 21.797 6.047 1 81.31 204 ILE A N 1
ATOM 1484 C CA . ILE A 1 204 ? 17.984 20.578 6.805 1 81.31 204 ILE A CA 1
ATOM 1485 C C . ILE A 1 204 ? 18.984 20.406 7.938 1 81.31 204 ILE A C 1
ATOM 1487 O O . ILE A 1 204 ? 18.609 20.109 9.07 1 81.31 204 ILE A O 1
ATOM 1491 N N . VAL A 1 205 ? 20.188 20.594 7.594 1 77.62 205 VAL A N 1
ATOM 1492 C CA . VAL A 1 205 ? 21.25 20.422 8.57 1 77.62 205 VAL A CA 1
ATOM 1493 C C . VAL A 1 205 ? 21.141 21.484 9.656 1 77.62 205 VAL A C 1
ATOM 1495 O O . VAL A 1 205 ? 21.234 21.188 10.852 1 77.62 205 VAL A O 1
ATOM 1498 N N . ASN A 1 206 ? 20.828 22.625 9.211 1 72.56 206 ASN A N 1
ATOM 1499 C CA . ASN A 1 206 ? 20.75 23.75 10.133 1 72.56 206 ASN A CA 1
ATOM 1500 C C . ASN A 1 206 ? 19.547 23.625 11.07 1 72.56 206 ASN A C 1
ATOM 1502 O O . ASN A 1 206 ? 19.594 24.078 12.219 1 72.56 206 ASN A O 1
ATOM 1506 N N . ALA A 1 207 ? 18.531 23.031 10.539 1 66.5 207 ALA A N 1
ATOM 1507 C CA . ALA A 1 207 ? 17.312 22.859 11.328 1 66.5 207 ALA A CA 1
ATOM 1508 C C . ALA A 1 207 ? 17.484 21.75 12.367 1 66.5 207 ALA A C 1
ATOM 1510 O O . ALA A 1 207 ? 16.625 21.594 13.242 1 66.5 207 ALA A O 1
ATOM 1511 N N . GLN A 1 208 ? 18.578 21.125 12.258 1 68.25 208 GLN A N 1
ATOM 1512 C CA . GLN A 1 208 ? 18.828 20 13.156 1 68.25 208 GLN A CA 1
ATOM 1513 C C . GLN A 1 208 ? 17.656 19.031 13.172 1 68.25 208 GLN A C 1
ATOM 1515 O O . GLN A 1 208 ? 17.25 18.562 14.234 1 68.25 208 GLN A O 1
ATOM 1520 N N . ALA A 1 209 ? 17.031 18.875 12.039 1 70.5 209 ALA A N 1
ATOM 1521 C CA . ALA A 1 209 ? 15.867 18 11.922 1 70.5 209 ALA A CA 1
ATOM 1522 C C . ALA A 1 209 ? 16.234 16.562 12.258 1 70.5 209 ALA A C 1
ATOM 1524 O O . ALA A 1 209 ? 15.359 15.734 12.555 1 70.5 209 ALA A O 1
ATOM 1525 N N . GLY A 1 210 ? 17.531 16.234 12.203 1 83.19 210 GLY A N 1
ATOM 1526 C CA . GLY A 1 210 ? 18 14.969 12.727 1 83.19 210 GLY A CA 1
ATOM 1527 C C . GLY A 1 210 ? 18.172 13.906 11.656 1 83.19 210 GLY A C 1
ATOM 1528 O O . GLY A 1 210 ? 18.344 12.727 11.969 1 83.19 210 GLY A O 1
ATOM 1529 N N . ALA A 1 211 ? 18.125 14.312 10.359 1 93.88 211 ALA A N 1
ATOM 1530 C CA . ALA A 1 211 ? 18.328 13.312 9.312 1 93.88 211 ALA A CA 1
ATOM 1531 C C . ALA A 1 211 ? 19.703 12.672 9.43 1 93.88 211 ALA A C 1
ATOM 1533 O O . ALA A 1 211 ? 20.688 13.336 9.766 1 93.88 211 ALA A O 1
ATOM 1534 N N . ASP A 1 212 ? 19.766 11.438 9.141 1 96.5 212 ASP A N 1
ATOM 1535 C CA . ASP A 1 212 ? 21.047 10.727 9.195 1 96.5 212 ASP A CA 1
ATOM 1536 C C . ASP A 1 212 ? 21.891 11.039 7.973 1 96.5 212 ASP A C 1
ATOM 1538 O O . ASP A 1 212 ? 23.125 11.055 8.055 1 96.5 212 ASP A O 1
ATOM 1542 N N . LYS A 1 213 ? 21.25 11.219 6.852 1 96.69 213 LYS A N 1
ATOM 1543 C CA . LYS A 1 213 ? 21.875 11.625 5.602 1 96.69 213 LYS A CA 1
ATOM 1544 C C . LYS A 1 213 ? 21 12.609 4.836 1 96.69 213 LYS A C 1
ATOM 1546 O O . LYS A 1 213 ? 19.766 12.57 4.945 1 96.69 213 LYS A O 1
ATOM 1551 N N . VAL A 1 214 ? 21.656 13.508 4.117 1 96.75 214 VAL A N 1
ATOM 1552 C CA . VAL A 1 214 ? 20.953 14.422 3.217 1 96.75 214 VAL A CA 1
ATOM 1553 C C . VAL A 1 214 ? 21.469 14.234 1.792 1 96.75 214 VAL A C 1
ATOM 1555 O O . VAL A 1 214 ? 22.672 14.25 1.553 1 96.75 214 VAL A O 1
ATOM 1558 N N . LEU A 1 215 ? 20.578 13.969 0.899 1 97.62 215 LEU A N 1
ATOM 1559 C CA . LEU A 1 215 ? 20.938 13.758 -0.5 1 97.62 215 LEU A CA 1
ATOM 1560 C C . LEU A 1 215 ? 20.234 14.773 -1.396 1 97.62 215 LEU A C 1
ATOM 1562 O O . LEU A 1 215 ? 19.125 15.211 -1.096 1 97.62 215 LEU A O 1
ATOM 1566 N N . VAL A 1 216 ? 20.891 15.125 -2.512 1 96.81 216 VAL A N 1
ATOM 1567 C CA . VAL A 1 216 ? 20.328 16.047 -3.492 1 96.81 216 VAL A CA 1
ATOM 1568 C C . VAL A 1 216 ? 19.859 15.273 -4.719 1 96.81 216 VAL A C 1
ATOM 1570 O O . VAL A 1 216 ? 20.656 14.648 -5.414 1 96.81 216 VAL A O 1
ATOM 1573 N N . TYR A 1 217 ? 18.547 15.336 -4.953 1 96.94 217 TYR A N 1
ATOM 1574 C CA . TYR A 1 217 ? 18.031 14.57 -6.09 1 96.94 217 TYR A CA 1
ATOM 1575 C C . TYR A 1 217 ? 18 15.43 -7.348 1 96.94 217 TYR A C 1
ATOM 1577 O O . TYR A 1 217 ? 17.828 14.906 -8.453 1 96.94 217 TYR A O 1
ATOM 1585 N N . GLY A 1 218 ? 18.078 16.75 -7.242 1 95 218 GLY A N 1
ATOM 1586 C CA . GLY A 1 218 ? 18.109 17.641 -8.398 1 95 218 GLY A CA 1
ATOM 1587 C C . GLY A 1 218 ? 16.781 17.75 -9.102 1 95 218 GLY A C 1
ATOM 1588 O O . GLY A 1 218 ? 15.727 17.672 -8.469 1 95 218 GLY A O 1
ATOM 1589 N N . ARG A 1 219 ? 16.797 18.109 -10.492 1 91.62 219 ARG A N 1
ATOM 1590 C CA . ARG A 1 219 ? 15.539 18.406 -11.18 1 91.62 219 ARG A CA 1
ATOM 1591 C C . ARG A 1 219 ? 15.555 17.844 -12.594 1 91.62 219 ARG A C 1
ATOM 1593 O O . ARG A 1 219 ? 14.758 18.266 -13.438 1 91.62 219 ARG A O 1
ATOM 1600 N N . ASP A 1 220 ? 16.531 16.953 -12.844 1 94.25 220 ASP A N 1
ATOM 1601 C CA . ASP A 1 220 ? 16.609 16.375 -14.188 1 94.25 220 ASP A CA 1
ATOM 1602 C C . ASP A 1 220 ? 16.953 14.891 -14.133 1 94.25 220 ASP A C 1
ATOM 1604 O O . ASP A 1 220 ? 17.25 14.359 -13.062 1 94.25 220 ASP A O 1
ATOM 1608 N N . LYS A 1 221 ? 16.953 14.266 -15.336 1 94.06 221 LYS A N 1
ATOM 1609 C CA . LYS A 1 221 ? 17.094 12.812 -15.445 1 94.06 221 LYS A CA 1
ATOM 1610 C C . LYS A 1 221 ? 18.453 12.359 -14.922 1 94.06 221 LYS A C 1
ATOM 1612 O O . LYS A 1 221 ? 18.562 11.344 -14.227 1 94.06 221 LYS A O 1
ATOM 1617 N N . GLU A 1 222 ? 19.469 13.062 -15.266 1 96.75 222 GLU A N 1
ATOM 1618 C CA . GLU A 1 222 ? 20.812 12.703 -14.836 1 96.75 222 GLU A CA 1
ATOM 1619 C C . GLU A 1 222 ? 20.953 12.789 -13.32 1 96.75 222 GLU A C 1
ATOM 1621 O O . GLU A 1 222 ? 21.531 11.898 -12.695 1 96.75 222 GLU A O 1
ATOM 1626 N N . SER A 1 223 ? 20.484 13.844 -12.742 1 97.38 223 SER A N 1
ATOM 1627 C CA . SER A 1 223 ? 20.531 13.992 -11.297 1 97.38 223 SER A CA 1
ATOM 1628 C C . SER A 1 223 ? 19.719 12.922 -10.594 1 97.38 223 SER A C 1
ATOM 1630 O O . SER A 1 223 ? 20.094 12.438 -9.523 1 97.38 223 SER A O 1
ATOM 1632 N N . TYR A 1 224 ? 18.625 12.547 -11.156 1 97.25 224 TYR A N 1
ATOM 1633 C CA . TYR A 1 224 ? 17.797 11.492 -10.578 1 97.25 224 TYR A CA 1
ATOM 1634 C C . TYR A 1 224 ? 18.547 10.164 -10.57 1 97.25 224 TYR A C 1
ATOM 1636 O O . TYR A 1 224 ? 18.453 9.398 -9.602 1 97.25 224 TYR A O 1
ATOM 1644 N N . THR A 1 225 ? 19.203 9.875 -11.656 1 96.94 225 THR A N 1
ATOM 1645 C CA . THR A 1 225 ? 20 8.656 -11.742 1 96.94 225 THR A CA 1
ATOM 1646 C C . THR A 1 225 ? 21.109 8.656 -10.688 1 96.94 225 THR A C 1
ATOM 1648 O O . THR A 1 225 ? 21.344 7.637 -10.039 1 96.94 225 THR A O 1
ATOM 1651 N N . LYS A 1 226 ? 21.75 9.797 -10.586 1 97.69 226 LYS A N 1
ATOM 1652 C CA . LYS A 1 226 ? 22.781 9.93 -9.562 1 97.69 226 LYS A CA 1
ATOM 1653 C C . LYS A 1 226 ? 22.203 9.758 -8.164 1 97.69 226 LYS A C 1
ATOM 1655 O O . LYS A 1 226 ? 22.812 9.117 -7.309 1 97.69 226 LYS A O 1
ATOM 1660 N N . PHE A 1 227 ? 21.094 10.281 -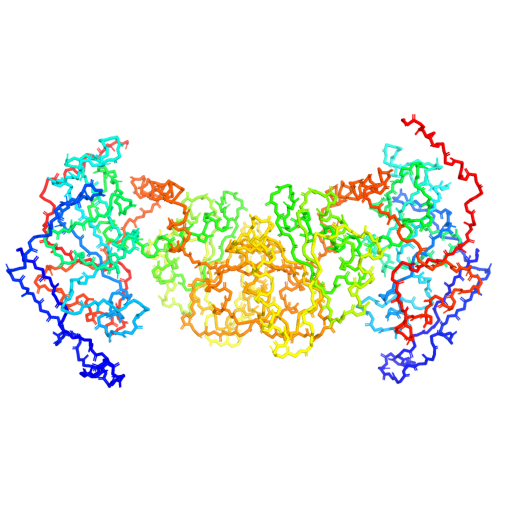7.934 1 98.06 227 PHE A N 1
ATOM 1661 C CA . PHE A 1 227 ? 20.406 10.195 -6.645 1 98.06 227 PHE A CA 1
ATOM 1662 C C . PHE A 1 227 ? 20.141 8.742 -6.273 1 98.06 227 PHE A C 1
ATOM 1664 O O . PHE A 1 227 ? 20.359 8.344 -5.129 1 98.06 227 PHE A O 1
ATOM 1671 N N . LYS A 1 228 ? 19.688 7.922 -7.242 1 97.75 228 LYS A N 1
ATOM 1672 C CA . LYS A 1 228 ? 19.422 6.508 -7.004 1 97.75 228 LYS A CA 1
ATOM 1673 C C . LYS A 1 228 ? 20.656 5.789 -6.484 1 97.75 228 LYS A C 1
ATOM 1675 O O . LYS A 1 228 ? 20.578 5.023 -5.52 1 97.75 228 LYS A O 1
ATOM 1680 N N . LYS A 1 229 ? 21.703 6.051 -7.125 1 97.88 229 LYS A N 1
ATOM 1681 C CA . LYS A 1 229 ? 22.969 5.414 -6.746 1 97.88 229 LYS A CA 1
ATOM 1682 C C . LYS A 1 229 ? 23.406 5.867 -5.355 1 97.88 229 LYS A C 1
ATOM 1684 O O . LYS A 1 229 ? 23.828 5.043 -4.535 1 97.88 229 LYS A O 1
ATOM 1689 N N . GLU A 1 230 ? 23.328 7.148 -5.129 1 98.5 230 GLU A N 1
ATOM 1690 C CA . GLU A 1 230 ? 23.719 7.703 -3.836 1 98.5 230 GLU A CA 1
ATOM 1691 C C . GLU A 1 230 ? 22.812 7.184 -2.717 1 98.5 230 GLU A C 1
ATOM 1693 O O . GLU A 1 230 ? 23.297 6.914 -1.61 1 98.5 230 GLU A O 1
ATOM 1698 N N . PHE A 1 231 ? 21.609 7.055 -3.002 1 98.69 231 PHE A N 1
ATOM 1699 C CA . PHE A 1 231 ? 20.672 6.52 -2.018 1 98.69 231 PHE A CA 1
ATOM 1700 C C . PHE A 1 231 ? 21.047 5.09 -1.643 1 98.69 231 PHE A C 1
ATOM 1702 O O . PHE A 1 231 ? 21.047 4.734 -0.462 1 98.69 231 PHE A O 1
ATOM 1709 N N . LYS A 1 232 ? 21.25 4.262 -2.689 1 98.38 232 LYS A N 1
ATOM 1710 C CA . LYS A 1 232 ? 21.594 2.863 -2.434 1 98.38 232 LYS A CA 1
ATOM 1711 C C . LYS A 1 232 ? 22.812 2.75 -1.528 1 98.38 232 LYS A C 1
ATOM 1713 O O . LYS A 1 232 ? 22.828 1.937 -0.603 1 98.38 232 LYS A O 1
ATOM 1718 N N . LEU A 1 233 ? 23.797 3.592 -1.768 1 98.5 233 LEU A N 1
ATOM 1719 C CA . LEU A 1 233 ? 25 3.607 -0.944 1 98.5 233 LEU A CA 1
ATOM 1720 C C . LEU A 1 233 ? 24.672 4.059 0.477 1 98.5 233 LEU A C 1
ATOM 1722 O O . LEU A 1 233 ? 25.109 3.43 1.445 1 98.5 233 LEU A O 1
ATOM 1726 N N . ALA A 1 234 ? 23.906 5.117 0.59 1 98.56 234 ALA A N 1
ATOM 1727 C CA . ALA A 1 234 ? 23.547 5.648 1.9 1 98.56 234 ALA A CA 1
ATOM 1728 C C . ALA A 1 234 ? 22.703 4.645 2.691 1 98.56 234 ALA A C 1
ATOM 1730 O O . ALA A 1 234 ? 22.922 4.461 3.891 1 98.56 234 ALA A O 1
ATOM 1731 N N . ALA A 1 235 ? 21.75 4.047 2.012 1 98.75 235 ALA A N 1
ATOM 1732 C CA . ALA A 1 235 ? 20.891 3.049 2.652 1 98.75 235 ALA A CA 1
ATOM 1733 C C . ALA A 1 235 ? 21.719 1.882 3.188 1 98.75 235 ALA A C 1
ATOM 1735 O O . ALA A 1 235 ? 21.5 1.427 4.316 1 98.75 235 ALA A O 1
ATOM 1736 N N . ALA A 1 236 ? 22.656 1.417 2.418 1 98.56 236 ALA A N 1
ATOM 1737 C CA . ALA A 1 236 ? 23.516 0.324 2.842 1 98.56 236 ALA A CA 1
ATOM 1738 C C . ALA A 1 236 ? 24.359 0.727 4.051 1 98.56 236 ALA A C 1
ATOM 1740 O O . ALA A 1 236 ? 24.516 -0.054 4.992 1 98.56 236 ALA A O 1
ATOM 1741 N N . GLU A 1 237 ? 24.906 1.928 4.02 1 98.44 237 GLU A N 1
ATOM 1742 C CA . GLU A 1 237 ? 25.703 2.438 5.125 1 98.44 237 GLU A CA 1
ATOM 1743 C C . GLU A 1 237 ? 24.891 2.508 6.414 1 98.44 237 GLU A C 1
ATOM 1745 O O . GLU A 1 237 ? 25.438 2.303 7.504 1 98.44 237 GLU A O 1
ATOM 1750 N N . LEU A 1 238 ? 23.641 2.711 6.219 1 98.31 238 LEU A N 1
ATOM 1751 C CA . LEU A 1 238 ? 22.766 2.848 7.383 1 98.31 238 LEU A CA 1
ATOM 1752 C C . LEU A 1 238 ? 22.172 1.499 7.781 1 98.31 238 LEU A C 1
ATOM 1754 O O . LEU A 1 238 ? 21.281 1.433 8.633 1 98.31 238 LEU A O 1
ATOM 1758 N N . GLY A 1 239 ? 22.547 0.425 7.098 1 98.12 239 GLY A N 1
ATOM 1759 C CA . GLY A 1 239 ? 22.156 -0.926 7.473 1 98.12 239 GLY A CA 1
ATOM 1760 C C . GLY A 1 239 ? 20.891 -1.392 6.797 1 98.12 239 GLY A C 1
ATOM 1761 O O . GLY A 1 239 ? 20.234 -2.32 7.27 1 98.12 239 GLY A O 1
ATOM 1762 N N . HIS A 1 240 ? 20.5 -0.732 5.754 1 98.31 240 HIS A N 1
ATOM 1763 C CA . HIS A 1 240 ? 19.266 -1.068 5.047 1 98.31 240 HIS A CA 1
ATOM 1764 C C . HIS A 1 240 ? 19.516 -1.219 3.549 1 98.31 240 HIS A C 1
ATOM 1766 O O . HIS A 1 240 ? 18.906 -0.51 2.742 1 98.31 240 HIS A O 1
ATOM 1772 N N . PRO A 1 241 ? 20.281 -2.18 3.188 1 98 241 PRO A N 1
ATOM 1773 C CA . PRO A 1 241 ? 20.641 -2.336 1.773 1 98 241 PRO A CA 1
ATOM 1774 C C . PRO A 1 241 ? 19.422 -2.641 0.895 1 98 241 PRO A C 1
ATOM 1776 O O . PRO A 1 241 ? 19.484 -2.451 -0.323 1 98 241 PRO A O 1
ATOM 1779 N N . GLU A 1 242 ? 18.328 -3.115 1.439 1 96.81 242 GLU A N 1
ATOM 1780 C CA . GLU A 1 242 ? 17.141 -3.459 0.667 1 96.81 242 GLU A CA 1
ATOM 1781 C C . GLU A 1 242 ? 16.344 -2.209 0.301 1 96.81 242 GLU A C 1
ATOM 1783 O O . GLU A 1 242 ? 15.445 -2.266 -0.543 1 96.81 242 GLU A O 1
ATOM 1788 N N . GLY A 1 243 ? 16.609 -1.069 1.023 1 98.44 243 GLY A N 1
ATOM 1789 C CA . GLY A 1 243 ? 15.93 0.174 0.715 1 98.44 243 GLY A CA 1
ATOM 1790 C C . GLY A 1 243 ? 15.055 0.671 1.854 1 98.44 243 GLY A C 1
ATOM 1791 O O . GLY A 1 243 ? 15.117 0.14 2.965 1 98.44 243 GLY A O 1
ATOM 1792 N N . ALA A 1 244 ? 14.297 1.704 1.559 1 98.88 244 ALA A N 1
ATOM 1793 C CA . ALA A 1 244 ? 13.461 2.352 2.564 1 98.88 244 ALA A CA 1
ATOM 1794 C C . ALA A 1 244 ? 12.188 1.543 2.82 1 98.88 244 ALA A C 1
ATOM 1796 O O . ALA A 1 244 ? 11.594 1.001 1.888 1 98.88 244 ALA A O 1
ATOM 1797 N N . SER A 1 245 ? 11.805 1.488 4.094 1 98.69 245 SER A N 1
ATOM 1798 C CA . SER A 1 245 ? 10.531 0.869 4.434 1 98.69 245 SER A CA 1
ATOM 1799 C C . SER A 1 245 ? 9.367 1.806 4.129 1 98.69 245 SER A C 1
ATOM 1801 O O . SER A 1 245 ? 8.258 1.352 3.84 1 98.69 245 SER A O 1
ATOM 1803 N N . VAL A 1 246 ? 9.648 3.115 4.27 1 98.88 246 VAL A N 1
ATOM 1804 C CA . VAL A 1 246 ? 8.648 4.133 3.979 1 98.88 246 VAL A CA 1
ATOM 1805 C C . VAL A 1 246 ? 9.297 5.301 3.242 1 98.88 246 VAL A C 1
ATOM 1807 O O . VAL A 1 246 ? 10.383 5.746 3.607 1 98.88 246 VAL A O 1
ATOM 1810 N N . ILE A 1 247 ? 8.688 5.723 2.191 1 98.94 247 ILE A N 1
ATOM 1811 C CA . ILE A 1 247 ? 9.039 6.957 1.499 1 98.94 247 ILE A CA 1
ATOM 1812 C C . ILE A 1 247 ? 7.891 7.961 1.615 1 98.94 247 ILE A C 1
ATOM 1814 O O . ILE A 1 247 ?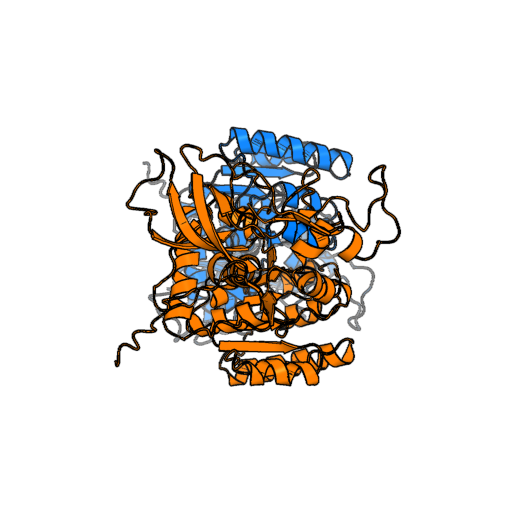 6.742 7.637 1.306 1 98.94 247 ILE A O 1
ATOM 1818 N N . VAL A 1 248 ? 8.172 9.094 2.172 1 98.75 248 VAL A N 1
ATOM 1819 C CA . VAL A 1 248 ? 7.223 10.203 2.16 1 98.75 248 VAL A CA 1
ATOM 1820 C C . VAL A 1 248 ? 7.449 11.07 0.924 1 98.75 248 VAL A C 1
ATOM 1822 O O . VAL A 1 248 ? 8.43 11.812 0.852 1 98.75 248 VAL A O 1
ATOM 1825 N N . ASP A 1 249 ? 6.5 10.984 0.003 1 98.5 249 ASP A N 1
ATOM 1826 C CA . ASP A 1 249 ? 6.66 11.664 -1.28 1 98.5 249 ASP A CA 1
ATOM 1827 C C . ASP A 1 249 ? 5.809 12.93 -1.342 1 98.5 249 ASP A C 1
ATOM 1829 O O . ASP A 1 249 ? 4.594 12.859 -1.529 1 98.5 249 ASP A O 1
ATOM 1833 N N . VAL A 1 250 ? 6.461 14.023 -1.244 1 93.56 250 VAL A N 1
ATOM 1834 C CA . VAL A 1 250 ? 5.789 15.312 -1.317 1 93.56 250 VAL A CA 1
ATOM 1835 C C . VAL A 1 250 ? 5.965 15.914 -2.713 1 93.56 250 VAL A C 1
ATOM 1837 O O . VAL A 1 250 ? 5.246 16.844 -3.094 1 93.56 250 VAL A O 1
ATOM 1840 N N . VAL A 1 251 ? 6.812 15.359 -3.521 1 93.38 251 VAL A N 1
ATOM 1841 C CA . VAL A 1 251 ? 7.285 15.984 -4.754 1 93.38 251 VAL A CA 1
ATOM 1842 C C . VAL A 1 251 ? 6.59 15.344 -5.953 1 93.38 251 VAL A C 1
ATOM 1844 O O . VAL A 1 251 ? 5.934 16.031 -6.738 1 93.38 251 VAL A O 1
ATOM 1847 N N . ASN A 1 252 ? 6.613 14.039 -6.09 1 96.12 252 ASN A N 1
ATOM 1848 C CA . ASN A 1 252 ? 6.152 13.227 -7.211 1 96.12 252 ASN A CA 1
ATOM 1849 C C . ASN A 1 252 ? 6.832 13.633 -8.516 1 96.12 252 ASN A C 1
ATOM 1851 O O . ASN A 1 252 ? 8.062 13.641 -8.602 1 96.12 252 ASN A O 1
ATOM 1855 N N . GLY A 1 253 ? 6.145 13.906 -9.57 1 94.81 253 GLY A N 1
ATOM 1856 C CA . GLY A 1 253 ? 6.742 14.32 -10.828 1 94.81 253 GLY A CA 1
ATOM 1857 C C . GLY A 1 253 ? 7.734 13.305 -11.383 1 94.81 253 GLY A C 1
ATOM 1858 O O . GLY A 1 253 ? 7.578 12.102 -11.172 1 94.81 253 GLY A O 1
ATOM 1859 N N . ASP A 1 254 ? 8.727 13.82 -12.133 1 96.5 254 ASP A N 1
ATOM 1860 C CA . ASP A 1 254 ? 9.672 12.953 -12.836 1 96.5 254 ASP A CA 1
ATOM 1861 C C . ASP A 1 254 ? 10.625 12.273 -11.859 1 96.5 254 ASP A C 1
ATOM 1863 O O . ASP A 1 254 ? 11.344 11.344 -12.234 1 96.5 254 ASP A O 1
ATOM 1867 N N . LEU A 1 255 ? 10.602 12.664 -10.617 1 97.31 255 LEU A N 1
ATOM 1868 C CA . LEU A 1 255 ? 11.414 12.031 -9.586 1 97.31 255 LEU A CA 1
ATOM 1869 C C . LEU A 1 255 ? 10.836 10.672 -9.203 1 97.31 255 LEU A C 1
ATOM 1871 O O . LEU A 1 255 ? 11.57 9.781 -8.758 1 97.31 255 LEU A O 1
ATOM 1875 N N . PHE A 1 256 ? 9.625 10.469 -9.375 1 97.75 256 PHE A N 1
ATOM 1876 C CA . PHE A 1 256 ? 8.867 9.359 -8.797 1 97.75 256 PHE A CA 1
ATOM 1877 C C . PHE A 1 256 ? 9.461 8.023 -9.219 1 97.75 256 PHE A C 1
ATOM 1879 O O . PHE A 1 256 ? 9.648 7.129 -8.391 1 97.75 256 PHE A O 1
ATOM 1886 N N . PRO A 1 257 ? 9.805 7.789 -10.5 1 97 257 PRO A N 1
ATOM 1887 C CA . PRO A 1 257 ? 10.406 6.508 -10.875 1 97 257 PRO A CA 1
ATOM 1888 C C . PRO A 1 257 ? 11.68 6.199 -10.086 1 97 257 PRO A C 1
ATOM 1890 O O . PRO A 1 257 ? 11.953 5.035 -9.781 1 97 257 PRO A O 1
ATOM 1893 N N . ALA A 1 258 ? 12.445 7.215 -9.797 1 97.31 258 ALA A N 1
ATOM 1894 C CA . ALA A 1 258 ? 13.641 7.004 -8.992 1 97.31 258 ALA A CA 1
ATOM 1895 C C . ALA A 1 258 ? 13.281 6.547 -7.582 1 97.31 258 ALA A C 1
ATOM 1897 O O . ALA A 1 258 ? 13.969 5.703 -7 1 97.31 258 ALA A O 1
ATOM 1898 N N . LEU A 1 259 ? 12.195 7.082 -7.027 1 98.38 259 LEU A N 1
ATOM 1899 C CA . LEU A 1 259 ? 11.742 6.676 -5.699 1 98.38 259 LEU A CA 1
ATOM 1900 C C . LEU A 1 259 ? 11.367 5.199 -5.68 1 98.38 259 LEU A C 1
ATOM 1902 O O . LEU A 1 259 ? 11.609 4.508 -4.688 1 98.38 259 LEU A O 1
ATOM 1906 N N . MET A 1 260 ? 10.82 4.707 -6.746 1 97.75 260 MET A N 1
ATOM 1907 C CA . MET A 1 260 ? 10.438 3.305 -6.875 1 97.75 260 MET A CA 1
ATOM 1908 C C . MET A 1 260 ? 11.648 2.391 -6.746 1 97.75 260 MET A C 1
ATOM 1910 O O . MET A 1 260 ? 11.523 1.239 -6.324 1 97.75 260 MET A O 1
ATOM 1914 N N . SER A 1 261 ? 12.781 2.877 -7.051 1 97.25 261 SER A N 1
ATOM 1915 C CA . SER A 1 261 ? 14.016 2.1 -6.949 1 97.25 261 SER A CA 1
ATOM 1916 C C . SER A 1 261 ? 14.609 2.193 -5.547 1 97.25 261 SER A C 1
ATOM 1918 O O . SER A 1 261 ? 15.57 1.494 -5.23 1 97.25 261 SER A O 1
ATOM 1920 N N . CYS A 1 262 ? 14.023 3.049 -4.723 1 98.69 262 CYS A N 1
ATOM 1921 C CA . CYS A 1 262 ? 14.594 3.316 -3.406 1 98.69 262 CYS A CA 1
ATOM 1922 C C . CYS A 1 262 ? 13.797 2.604 -2.318 1 98.69 262 CYS A C 1
ATOM 1924 O O . CYS A 1 262 ? 14.227 2.547 -1.164 1 98.69 262 CYS A O 1
ATOM 1926 N N . VAL A 1 263 ? 12.656 2.127 -2.631 1 98.62 263 VAL A N 1
ATOM 1927 C CA . VAL A 1 263 ? 11.797 1.477 -1.646 1 98.62 263 VAL A CA 1
ATOM 1928 C C . VAL A 1 263 ? 12.086 -0.024 -1.624 1 98.62 263 VAL A C 1
ATOM 1930 O O . VAL A 1 263 ? 12.32 -0.632 -2.67 1 98.62 263 VAL A O 1
ATOM 1933 N N . LYS A 1 264 ? 12.125 -0.662 -0.425 1 98.19 264 LYS A N 1
ATOM 1934 C CA . LYS A 1 264 ? 12.312 -2.107 -0.348 1 98.19 264 LYS A CA 1
ATOM 1935 C C . LYS A 1 264 ? 11.047 -2.85 -0.785 1 98.19 264 LYS A C 1
ATOM 1937 O O . LYS A 1 264 ? 9.969 -2.268 -0.833 1 98.19 264 LYS A O 1
ATOM 1942 N N . PRO A 1 265 ? 11.117 -4.125 -1.117 1 97.19 265 PRO A N 1
ATOM 1943 C CA . PRO A 1 265 ? 9.914 -4.895 -1.441 1 97.19 265 PRO A CA 1
ATOM 1944 C C . PRO A 1 265 ? 8.867 -4.852 -0.328 1 97.19 265 PRO A C 1
ATOM 1946 O O . PRO A 1 265 ? 9.211 -5.012 0.847 1 97.19 265 PRO A O 1
ATOM 1949 N N . LEU A 1 266 ? 7.648 -4.5 -0.761 1 97.56 266 LEU A N 1
ATOM 1950 C CA . LEU A 1 266 ? 6.484 -4.379 0.11 1 97.56 266 LEU A CA 1
ATOM 1951 C C . LEU A 1 266 ? 6.613 -3.166 1.022 1 97.56 266 LEU A C 1
ATOM 1953 O O . LEU A 1 266 ? 5.82 -2.998 1.953 1 97.56 266 LEU A O 1
ATOM 1957 N N . GLY A 1 267 ? 7.668 -2.33 0.761 1 98.44 267 GLY A N 1
ATOM 1958 C CA . GLY A 1 267 ? 7.695 -1.02 1.39 1 98.44 267 GLY A CA 1
ATOM 1959 C C . GLY A 1 267 ? 6.633 -0.078 0.851 1 98.44 267 GLY A C 1
ATOM 1960 O O . GLY A 1 267 ? 5.949 -0.396 -0.126 1 98.44 267 GLY A O 1
ATOM 1961 N N . LYS A 1 268 ? 6.547 1.104 1.535 1 98.81 268 LYS A N 1
ATOM 1962 C CA . LYS A 1 268 ? 5.441 2 1.211 1 98.81 268 LYS A CA 1
ATOM 1963 C C . LYS A 1 268 ? 5.957 3.346 0.706 1 98.81 268 LYS A C 1
ATOM 1965 O O . LYS A 1 268 ? 6.914 3.896 1.252 1 98.81 268 LYS A O 1
ATOM 1970 N N . ILE A 1 269 ? 5.398 3.773 -0.387 1 98.88 269 ILE A N 1
ATOM 1971 C CA . ILE A 1 269 ? 5.566 5.148 -0.849 1 98.88 269 ILE A CA 1
ATOM 1972 C C . ILE A 1 269 ? 4.277 5.934 -0.606 1 98.88 269 ILE A C 1
ATOM 1974 O O . ILE A 1 269 ? 3.266 5.699 -1.272 1 98.88 269 ILE A O 1
ATOM 1978 N N . CYS A 1 270 ? 4.328 6.836 0.324 1 98.81 270 CYS A N 1
ATOM 1979 C CA . CYS A 1 270 ? 3.17 7.648 0.679 1 98.81 270 CYS A CA 1
ATOM 1980 C C . CYS A 1 270 ? 3.084 8.891 -0.198 1 98.81 270 CYS A C 1
ATOM 1982 O O . CYS A 1 270 ? 3.951 9.766 -0.131 1 98.81 270 CYS A O 1
ATOM 1984 N N . LEU A 1 271 ? 2.039 8.969 -0.996 1 98.31 271 LEU A N 1
ATOM 1985 C CA . LEU A 1 271 ? 1.779 10.164 -1.785 1 98.31 271 LEU A CA 1
ATOM 1986 C C . LEU A 1 271 ? 1.14 11.25 -0.928 1 98.31 271 LEU A C 1
ATOM 1988 O O . LEU A 1 271 ? -0.035 11.156 -0.567 1 98.31 271 LEU A O 1
ATOM 1992 N N . VAL A 1 272 ? 1.908 12.273 -0.682 1 95.5 272 VAL A N 1
ATOM 1993 C CA . VAL A 1 272 ? 1.445 13.352 0.188 1 95.5 272 VAL A CA 1
ATOM 1994 C C . VAL A 1 272 ? 1.139 14.594 -0.645 1 95.5 272 VAL A C 1
ATOM 1996 O O . VAL A 1 272 ? 0.171 15.305 -0.373 1 95.5 272 VAL A O 1
ATOM 1999 N N . GLY A 1 273 ? 1.994 14.805 -1.583 1 89.88 273 GLY A N 1
ATOM 2000 C CA . GLY A 1 273 ? 1.833 15.969 -2.439 1 89.88 273 GLY A CA 1
ATOM 2001 C C . GLY A 1 273 ? 2.455 15.789 -3.812 1 89.88 273 GLY A C 1
ATOM 2002 O O . GLY A 1 273 ? 3.084 14.766 -4.086 1 89.88 273 GLY A O 1
ATOM 2003 N N . PHE A 1 274 ? 2.238 16.859 -4.676 1 91.5 274 PHE A N 1
ATOM 2004 C CA . PHE A 1 274 ? 2.686 16.812 -6.062 1 91.5 274 PHE A CA 1
ATOM 2005 C C . PHE A 1 274 ? 3.332 18.125 -6.465 1 91.5 274 PHE A C 1
ATOM 2007 O O . PHE A 1 274 ? 3.012 18.688 -7.516 1 91.5 274 PHE A O 1
ATOM 2014 N N . VAL A 1 275 ? 4.262 18.594 -5.645 1 82.25 275 VAL A N 1
ATOM 2015 C CA . VAL A 1 275 ? 4.832 19.922 -5.828 1 82.25 275 VAL A CA 1
ATOM 2016 C C . VAL A 1 275 ? 5.477 20.031 -7.211 1 82.25 275 VAL A C 1
ATOM 2018 O O . VAL A 1 275 ? 5.48 21.094 -7.828 1 82.25 275 VAL A O 1
ATOM 2021 N N . ALA A 1 276 ? 5.992 18.938 -7.766 1 87.81 276 ALA A N 1
ATOM 2022 C CA . ALA A 1 276 ? 6.613 18.953 -9.086 1 87.81 276 ALA A CA 1
ATOM 2023 C C . ALA A 1 276 ? 5.652 18.406 -10.148 1 87.81 276 ALA A C 1
ATOM 2025 O O . ALA A 1 276 ? 6.078 17.984 -11.227 1 87.81 276 ALA A O 1
ATOM 2026 N N . GLY A 1 277 ? 4.398 18.359 -9.766 1 89 277 GLY A N 1
ATOM 2027 C CA . GLY A 1 277 ? 3.402 17.812 -10.68 1 89 277 GLY A CA 1
ATOM 2028 C C . GLY A 1 277 ? 3.17 16.328 -10.5 1 89 277 GLY A C 1
ATOM 2029 O O . GLY A 1 277 ? 3.742 15.711 -9.602 1 89 277 GLY A O 1
ATOM 2030 N N . GLN A 1 278 ? 2.24 15.852 -11.32 1 92.56 278 GLN A N 1
ATOM 2031 C CA . GLN A 1 278 ? 1.881 14.438 -11.258 1 92.56 278 GLN A CA 1
ATOM 2032 C C . GLN A 1 278 ? 2.484 13.664 -12.43 1 92.56 278 GLN A C 1
ATOM 2034 O O . GLN A 1 278 ? 2.334 14.062 -13.586 1 92.56 278 GLN A O 1
ATOM 2039 N N . ASN A 1 279 ? 3.188 12.664 -12.125 1 93.38 279 ASN A N 1
ATOM 2040 C CA . ASN A 1 279 ? 3.654 11.711 -13.117 1 93.38 279 ASN A CA 1
ATOM 2041 C C . ASN A 1 279 ? 2.891 10.391 -13.031 1 93.38 279 ASN A C 1
ATOM 2043 O O . ASN A 1 279 ? 2.887 9.734 -11.992 1 93.38 279 ASN A O 1
ATOM 2047 N N . PRO A 1 280 ? 2.262 10 -14.172 1 95.81 280 PRO A N 1
ATOM 2048 C CA . PRO A 1 280 ? 1.527 8.734 -14.125 1 95.81 280 PRO A CA 1
ATOM 2049 C C . PRO A 1 280 ? 2.408 7.559 -13.711 1 95.81 280 PRO A C 1
ATOM 2051 O O . PRO A 1 280 ? 3.572 7.484 -14.109 1 95.81 280 PRO A O 1
ATOM 2054 N N . ILE A 1 281 ? 1.847 6.691 -12.922 1 97.75 281 ILE A N 1
ATOM 2055 C CA . ILE A 1 281 ? 2.574 5.555 -12.367 1 97.75 281 ILE A CA 1
ATOM 2056 C C . ILE A 1 281 ? 2.391 4.336 -13.273 1 97.75 281 ILE A C 1
ATOM 2058 O O . ILE A 1 281 ? 1.264 3.977 -13.617 1 97.75 281 ILE A O 1
ATOM 2062 N N . LYS A 1 282 ? 3.459 3.74 -13.648 1 96.25 282 LYS A N 1
ATOM 2063 C CA . LYS A 1 282 ? 3.416 2.516 -14.445 1 96.25 282 LYS A CA 1
ATOM 2064 C C . LYS A 1 282 ? 3.117 1.303 -13.57 1 96.25 282 LYS A C 1
ATOM 2066 O O . LYS A 1 282 ? 3.934 0.92 -12.727 1 96.25 282 LYS A O 1
ATOM 2071 N N . PRO A 1 283 ? 1.952 0.681 -13.828 1 96.69 283 PRO A N 1
ATOM 2072 C CA . PRO A 1 283 ? 1.604 -0.447 -12.961 1 96.69 283 PRO A CA 1
ATOM 2073 C C . PRO A 1 283 ? 2.637 -1.57 -13.008 1 96.69 283 PRO A C 1
ATOM 2075 O O . PRO A 1 283 ? 2.887 -2.229 -11.992 1 96.69 283 PRO A O 1
ATOM 2078 N N . GLY A 1 284 ? 3.223 -1.797 -14.109 1 94.38 284 GLY A N 1
ATOM 2079 C CA . GLY A 1 284 ? 4.266 -2.805 -14.227 1 94.38 284 GLY A CA 1
ATOM 2080 C C . GLY A 1 284 ? 5.441 -2.553 -13.305 1 94.38 284 GLY A C 1
ATOM 2081 O O . GLY A 1 284 ? 6.027 -3.496 -12.766 1 94.38 284 GLY A O 1
ATOM 2082 N N . LEU A 1 285 ? 5.773 -1.31 -13.172 1 95 285 LEU A N 1
ATOM 2083 C CA . LEU A 1 285 ? 6.867 -0.951 -12.281 1 95 285 LEU A CA 1
ATOM 2084 C C . LEU A 1 285 ? 6.504 -1.233 -10.828 1 95 285 LEU A C 1
ATOM 2086 O O . LEU A 1 285 ? 7.328 -1.731 -10.062 1 95 285 LEU A O 1
ATOM 2090 N N . VAL A 1 286 ? 5.262 -0.916 -10.414 1 97.81 286 VAL A N 1
ATOM 2091 C CA . VAL A 1 286 ? 4.785 -1.203 -9.062 1 97.81 286 VAL A CA 1
ATOM 2092 C C . VAL A 1 286 ? 4.871 -2.703 -8.797 1 97.81 286 VAL A C 1
ATOM 2094 O O . VAL A 1 286 ? 5.297 -3.123 -7.715 1 97.81 286 VAL A O 1
ATOM 2097 N N . LEU A 1 287 ? 4.52 -3.488 -9.773 1 96.19 287 LEU A N 1
ATOM 2098 C CA . LEU A 1 287 ? 4.535 -4.941 -9.633 1 96.19 287 LEU A CA 1
ATOM 2099 C C . LEU A 1 287 ? 5.961 -5.457 -9.477 1 96.19 287 LEU A C 1
ATOM 2101 O O . LEU A 1 287 ? 6.266 -6.176 -8.523 1 96.19 287 LEU A O 1
ATOM 2105 N N . ILE A 1 288 ? 6.855 -5.078 -10.383 1 92.69 288 ILE A N 1
ATOM 2106 C CA . ILE A 1 288 ? 8.203 -5.637 -10.43 1 92.69 288 ILE A CA 1
ATOM 2107 C C . ILE A 1 288 ? 8.977 -5.207 -9.18 1 92.69 288 ILE A C 1
ATOM 2109 O O . ILE A 1 288 ? 9.781 -5.973 -8.648 1 92.69 288 ILE A O 1
ATOM 2113 N N . LYS A 1 289 ? 8.664 -4.023 -8.68 1 95 289 LYS A N 1
ATOM 2114 C CA . LYS A 1 289 ? 9.328 -3.543 -7.473 1 95 289 LYS A CA 1
ATOM 2115 C C . LYS A 1 289 ? 8.625 -4.055 -6.219 1 95 289 LYS A C 1
ATOM 2117 O O . LYS A 1 289 ? 9.133 -3.898 -5.109 1 95 289 LYS A O 1
ATOM 2122 N N . GLU A 1 290 ? 7.457 -4.656 -6.434 1 97.12 290 GLU A N 1
ATOM 2123 C CA . GLU A 1 290 ? 6.617 -5.105 -5.328 1 97.12 290 GLU A CA 1
ATOM 2124 C C . GLU A 1 290 ? 6.441 -4 -4.289 1 97.12 290 GLU A C 1
ATOM 2126 O O . GLU A 1 290 ? 6.625 -4.234 -3.09 1 97.12 290 GLU A O 1
ATOM 2131 N N . ALA A 1 291 ? 6.137 -2.799 -4.727 1 98.06 291 ALA A N 1
ATOM 2132 C CA . ALA A 1 291 ? 5.984 -1.628 -3.865 1 98.06 291 ALA A CA 1
ATOM 2133 C C . ALA A 1 291 ? 4.516 -1.401 -3.506 1 98.06 291 ALA A C 1
ATOM 2135 O O . ALA A 1 291 ? 3.621 -1.921 -4.176 1 98.06 291 ALA A O 1
ATOM 2136 N N . GLN A 1 292 ? 4.289 -0.724 -2.428 1 98.69 292 GLN A N 1
ATOM 2137 C CA . GLN A 1 292 ? 2.971 -0.198 -2.084 1 98.69 292 GLN A CA 1
ATOM 2138 C C . GLN A 1 292 ? 2.914 1.314 -2.279 1 98.69 292 GLN A C 1
ATOM 2140 O O . GLN A 1 292 ? 3.643 2.059 -1.619 1 98.69 292 GLN A O 1
ATOM 2145 N N . VAL A 1 293 ? 2.123 1.733 -3.205 1 98.81 293 VAL A N 1
ATOM 2146 C CA . VAL A 1 293 ? 1.883 3.162 -3.383 1 98.81 293 VAL A CA 1
ATOM 2147 C C . VAL A 1 293 ? 0.58 3.557 -2.691 1 98.81 293 VAL A C 1
ATOM 2149 O O . VAL A 1 293 ? -0.485 3.02 -3.008 1 98.81 293 VAL A O 1
ATOM 2152 N N . VAL A 1 294 ? 0.7 4.512 -1.76 1 98.75 294 VAL A N 1
ATOM 2153 C CA . VAL A 1 294 ? -0.42 4.762 -0.859 1 98.75 294 VAL A CA 1
ATOM 2154 C C . VAL A 1 294 ? -0.796 6.242 -0.9 1 98.75 294 VAL A C 1
ATOM 2156 O O . VAL A 1 294 ? 0.072 7.113 -0.8 1 98.75 294 VAL A O 1
ATOM 2159 N N . GLY A 1 295 ? -2.064 6.488 -1.068 1 98.19 295 GLY A N 1
ATOM 2160 C CA . GLY A 1 295 ? -2.535 7.852 -0.884 1 98.19 295 GLY A CA 1
ATOM 2161 C C . GLY A 1 295 ? -2.598 8.273 0.572 1 98.19 295 GLY A C 1
ATOM 2162 O O . GLY A 1 295 ? -3.238 7.605 1.388 1 98.19 295 GLY A O 1
ATOM 2163 N N . SER A 1 296 ? -1.945 9.359 0.835 1 96.81 296 SER A N 1
ATOM 2164 C CA . SER A 1 296 ? -1.905 9.836 2.213 1 96.81 296 SER A CA 1
ATOM 2165 C C . SER A 1 296 ? -2.828 11.039 2.408 1 96.81 296 SER A C 1
ATOM 2167 O O . SER A 1 296 ? -2.434 12.18 2.154 1 96.81 296 SER A O 1
ATOM 2169 N N . LEU A 1 297 ? -3.994 10.734 2.881 1 92.81 297 LEU A N 1
ATOM 2170 C CA . LEU A 1 297 ? -5 11.758 3.123 1 92.81 297 LEU A CA 1
ATOM 2171 C C . LEU A 1 297 ? -5.367 11.828 4.602 1 92.81 297 LEU A C 1
ATOM 2173 O O . LEU A 1 297 ? -6.379 11.258 5.02 1 92.81 297 LEU A O 1
ATOM 2177 N N . TRP A 1 298 ? -4.684 12.602 5.312 1 92.06 298 TRP A N 1
ATOM 2178 C CA . TRP A 1 298 ? -4.766 12.594 6.77 1 92.06 298 TRP A CA 1
ATOM 2179 C C . TRP A 1 298 ? -6.117 13.109 7.242 1 92.06 298 TRP A C 1
ATOM 2181 O O . TRP A 1 298 ? -6.676 12.609 8.219 1 92.06 298 TRP A O 1
ATOM 2191 N N . GLY A 1 299 ? -6.699 14.117 6.555 1 86.12 299 GLY A N 1
ATOM 2192 C CA . GLY A 1 299 ? -7.93 14.75 7.004 1 86.12 299 GLY A CA 1
ATOM 2193 C C . GLY A 1 299 ? -9.102 13.789 7.102 1 86.12 299 GLY A C 1
ATOM 2194 O O . GLY A 1 299 ? -9.836 13.797 8.094 1 86.12 299 GLY A O 1
ATOM 2195 N N . ARG A 1 300 ? -9.234 12.977 6.102 1 86.25 300 ARG A N 1
ATOM 2196 C CA . ARG A 1 300 ? -10.312 11.984 6.113 1 86.25 300 ARG A CA 1
ATOM 2197 C C . ARG A 1 300 ? -10.133 11 7.262 1 86.25 300 ARG A C 1
ATOM 2199 O O . ARG A 1 300 ? -11.086 10.695 7.98 1 86.25 300 ARG A O 1
ATOM 2206 N N . TRP A 1 301 ? -8.969 10.539 7.371 1 91.81 301 TRP A N 1
ATOM 2207 C CA . TRP A 1 301 ? -8.688 9.562 8.422 1 91.81 301 TRP A CA 1
ATOM 2208 C C . TRP A 1 301 ? -8.953 10.164 9.805 1 91.81 301 TRP A C 1
ATOM 2210 O O . TRP A 1 301 ? -9.555 9.508 10.664 1 91.81 301 TRP A O 1
ATOM 2220 N N . ALA A 1 302 ? -8.562 11.383 9.992 1 90.5 302 ALA A N 1
ATOM 2221 C CA . ALA A 1 302 ? -8.766 12.055 11.273 1 90.5 302 ALA A CA 1
ATOM 2222 C C . ALA A 1 302 ? -10.242 12.148 11.617 1 90.5 302 ALA A C 1
ATOM 2224 O O . ALA A 1 302 ? -10.633 11.961 12.773 1 90.5 302 ALA A O 1
ATOM 2225 N N . ARG A 1 303 ? -11.039 12.398 10.648 1 85 303 ARG A N 1
ATOM 2226 C CA . ARG A 1 303 ? -12.477 12.57 10.867 1 85 303 ARG A CA 1
ATOM 2227 C C . ARG A 1 303 ? -13.141 11.234 11.164 1 85 303 ARG A C 1
ATOM 2229 O O . ARG A 1 303 ? -14.078 11.164 11.961 1 85 303 ARG A O 1
ATOM 2236 N N . THR A 1 304 ? -12.648 10.188 10.539 1 88.5 304 THR A N 1
ATOM 2237 C CA . THR A 1 304 ? -13.305 8.891 10.664 1 88.5 304 THR A CA 1
ATOM 2238 C C . THR A 1 304 ? -12.727 8.094 11.828 1 88.5 304 THR A C 1
ATOM 2240 O O . THR A 1 304 ? -13.32 7.113 12.273 1 88.5 304 THR A O 1
ATOM 2243 N N . HIS A 1 305 ? -11.57 8.555 12.352 1 92.38 305 HIS A N 1
ATOM 2244 C CA . HIS A 1 305 ? -10.938 7.922 13.5 1 92.38 305 HIS A CA 1
ATOM 2245 C C . HIS A 1 305 ? -10.562 8.953 14.555 1 92.38 305 HIS A C 1
ATOM 2247 O O . HIS A 1 305 ? -9.391 9.062 14.938 1 92.38 305 HIS A O 1
ATOM 2253 N N . PRO A 1 306 ? -11.539 9.609 15.156 1 89 306 PRO A N 1
ATOM 2254 C CA . PRO A 1 306 ? -11.25 10.742 16.031 1 89 306 PRO A CA 1
ATOM 2255 C C . PRO A 1 306 ? -10.461 10.344 17.281 1 89 306 PRO A C 1
ATOM 2257 O O . PRO A 1 306 ? -9.586 11.086 17.734 1 89 306 PRO A O 1
ATOM 2260 N N . ASP A 1 307 ? -10.773 9.172 17.859 1 92.12 307 ASP A N 1
ATOM 2261 C CA . ASP A 1 307 ? -10.07 8.742 19.062 1 92.12 307 ASP A CA 1
ATOM 2262 C C . ASP A 1 307 ? -8.609 8.422 18.766 1 92.12 307 ASP A C 1
ATOM 2264 O O . ASP A 1 307 ? -7.715 8.82 19.531 1 92.12 307 ASP A O 1
ATOM 2268 N N . GLU A 1 308 ? -8.375 7.723 17.656 1 95.06 308 GLU A N 1
ATOM 2269 C CA . GLU A 1 308 ? -7.008 7.414 17.266 1 95.06 308 GLU A CA 1
ATOM 2270 C C . GLU A 1 308 ? -6.238 8.68 16.906 1 95.06 308 GLU A C 1
ATOM 2272 O O . GLU A 1 308 ? -5.051 8.805 17.203 1 95.06 308 GLU A O 1
ATOM 2277 N N . PHE A 1 309 ? -6.945 9.555 16.281 1 94.38 309 PHE A N 1
ATOM 2278 C CA . PHE A 1 309 ? -6.301 10.805 15.906 1 94.38 309 PHE A CA 1
ATOM 2279 C C . PHE A 1 309 ? -5.891 11.594 17.141 1 94.38 309 PHE A C 1
ATOM 2281 O O . PHE A 1 309 ? -4.809 12.188 17.172 1 94.38 309 PHE A O 1
ATOM 2288 N N . ARG A 1 310 ? -6.688 11.648 18.125 1 93.06 310 ARG A N 1
ATOM 2289 C CA . ARG A 1 310 ? -6.367 12.32 19.375 1 93.06 310 ARG A CA 1
ATOM 2290 C C . ARG A 1 310 ? -5.117 11.727 20.016 1 93.06 310 ARG A C 1
ATOM 2292 O O . ARG A 1 310 ? -4.266 12.453 20.516 1 93.06 310 ARG A O 1
ATOM 2299 N N . ARG A 1 311 ? -5.027 10.438 19.922 1 95.44 311 ARG A N 1
ATOM 2300 C CA . ARG A 1 311 ? -3.83 9.789 20.453 1 95.44 311 ARG A CA 1
ATOM 2301 C C . ARG A 1 311 ? -2.592 10.211 19.672 1 95.44 311 ARG A C 1
ATOM 2303 O O . ARG A 1 311 ? -1.536 10.461 20.25 1 95.44 311 ARG A O 1
ATOM 2310 N N . ASN A 1 312 ? -2.76 10.258 18.359 1 95.88 312 ASN A N 1
ATOM 2311 C CA . ASN A 1 312 ? -1.655 10.711 17.516 1 95.88 312 ASN A CA 1
ATOM 2312 C C . ASN A 1 312 ? -1.233 12.141 17.859 1 95.88 312 ASN A C 1
ATOM 2314 O O . ASN A 1 312 ? -0.04 12.43 17.953 1 95.88 312 ASN A O 1
ATOM 2318 N N . MET A 1 313 ? -2.197 13.008 18.062 1 94.06 313 MET A N 1
ATOM 2319 C CA . MET A 1 313 ? -1.909 14.383 18.438 1 94.06 313 MET A CA 1
ATOM 2320 C C . MET A 1 313 ? -1.156 14.445 19.766 1 94.06 313 MET A C 1
ATOM 2322 O O . MET A 1 313 ? -0.161 15.156 19.891 1 94.06 313 MET A O 1
ATOM 2326 N N . ASN A 1 314 ? -1.618 13.688 20.672 1 93.44 314 ASN A N 1
ATOM 2327 C CA . ASN A 1 314 ? -0.958 13.641 21.984 1 93.44 314 ASN A CA 1
ATOM 2328 C C . ASN A 1 314 ? 0.486 13.164 21.859 1 93.44 314 ASN A C 1
ATOM 2330 O O . ASN A 1 314 ? 1.378 13.695 22.516 1 93.44 314 ASN A O 1
ATOM 2334 N N . GLU A 1 315 ? 0.663 12.203 21.016 1 95 315 GLU A N 1
ATOM 2335 C CA . GLU A 1 315 ? 2.016 11.695 20.797 1 95 315 GLU A CA 1
ATOM 2336 C C . GLU A 1 315 ? 2.92 12.773 20.203 1 95 315 GLU A C 1
ATOM 2338 O O . GLU A 1 315 ? 4.051 12.969 20.672 1 95 315 GLU A O 1
ATOM 2343 N N . MET A 1 316 ? 2.436 13.461 19.25 1 94.25 316 MET A N 1
ATOM 2344 C CA . MET A 1 316 ? 3.225 14.508 18.609 1 94.25 316 MET A CA 1
ATOM 2345 C C . MET A 1 316 ? 3.543 15.625 19.594 1 94.25 316 MET A C 1
ATOM 2347 O O . MET A 1 316 ? 4.68 16.094 19.656 1 94.25 316 MET A O 1
ATOM 2351 N N . LEU A 1 317 ? 2.582 15.984 20.344 1 92.38 317 LEU A N 1
ATOM 2352 C CA . LEU A 1 317 ? 2.773 17.047 21.328 1 92.38 317 LEU A CA 1
ATOM 2353 C C . LEU A 1 317 ? 3.754 16.594 22.422 1 92.38 317 LEU A C 1
ATOM 2355 O O . LEU A 1 317 ? 4.527 17.406 22.922 1 92.38 317 LEU A O 1
ATOM 2359 N N . THR A 1 318 ? 3.715 15.344 22.719 1 92.81 318 THR A N 1
ATOM 2360 C CA . THR A 1 318 ? 4.652 14.789 23.688 1 92.81 318 THR A CA 1
ATOM 2361 C C . THR A 1 318 ? 6.078 14.828 23.141 1 92.81 318 THR A C 1
ATOM 2363 O O . THR A 1 318 ? 7.016 15.188 23.859 1 92.81 318 THR A O 1
ATOM 2366 N N . PHE A 1 319 ? 6.234 14.469 21.906 1 92.75 319 PHE A N 1
ATOM 2367 C CA . PHE A 1 319 ? 7.551 14.562 21.281 1 92.75 319 PHE A CA 1
ATOM 2368 C C . PHE A 1 319 ? 8.094 15.984 21.391 1 92.75 319 PHE A C 1
ATOM 2370 O O . PHE A 1 319 ? 9.281 16.172 21.641 1 92.75 319 PHE A O 1
ATOM 2377 N N . MET A 1 320 ? 7.262 16.938 21.172 1 89.88 320 MET A N 1
ATOM 2378 C CA . MET A 1 320 ? 7.664 18.344 21.234 1 89.88 320 MET A CA 1
ATOM 2379 C C . MET A 1 320 ? 7.996 18.75 22.672 1 89.88 320 MET A C 1
ATOM 2381 O O . MET A 1 320 ? 8.992 19.438 22.906 1 89.88 320 MET A O 1
ATOM 2385 N N . ALA A 1 321 ? 7.215 18.297 23.562 1 90.38 321 ALA A N 1
ATOM 2386 C CA . ALA A 1 321 ? 7.402 18.625 24.984 1 90.38 321 ALA A CA 1
ATOM 2387 C C . ALA A 1 321 ? 8.703 18.047 25.516 1 90.38 321 ALA A C 1
ATOM 2389 O O . ALA A 1 321 ? 9.367 18.656 26.359 1 90.38 321 ALA A O 1
ATOM 2390 N N . GLU A 1 322 ? 9.016 16.922 25 1 89.56 322 GLU A N 1
ATOM 2391 C CA . GLU A 1 322 ? 10.211 16.234 25.453 1 89.56 322 GLU A CA 1
ATOM 2392 C C . GLU A 1 322 ? 11.461 16.75 24.734 1 89.56 322 GLU A C 1
ATOM 2394 O O . GLU A 1 322 ? 12.578 16.375 25.094 1 89.56 322 GLU A O 1
ATOM 2399 N N . GLY A 1 323 ? 11.258 17.547 23.75 1 85.25 323 GLY A N 1
ATOM 2400 C CA . GLY A 1 323 ? 12.383 18.156 23.062 1 85.25 323 GLY A CA 1
ATOM 2401 C C . GLY A 1 323 ? 12.922 17.328 21.922 1 85.25 323 GLY A C 1
ATOM 2402 O O . GLY A 1 323 ? 13.93 17.672 21.312 1 85.25 323 GLY A O 1
ATOM 2403 N N . THR A 1 324 ? 12.305 16.281 21.656 1 84.38 324 THR A N 1
ATOM 2404 C CA . THR A 1 324 ? 12.711 15.461 20.516 1 84.38 324 THR A CA 1
ATOM 2405 C C . THR A 1 324 ? 12.445 16.188 19.203 1 84.38 324 THR A C 1
ATOM 2407 O O . THR A 1 324 ? 13.164 16 18.219 1 84.38 324 THR A O 1
ATOM 2410 N N . ILE A 1 325 ? 11.414 16.953 19.172 1 85.25 325 ILE A N 1
ATOM 2411 C CA . ILE A 1 325 ? 11.109 17.828 18.047 1 85.25 325 ILE A CA 1
ATOM 2412 C C . ILE A 1 325 ? 11.172 19.281 18.516 1 85.25 325 ILE A C 1
ATOM 2414 O O . ILE A 1 325 ? 10.547 19.656 19.516 1 85.25 325 ILE A O 1
ATOM 2418 N N . GLU A 1 326 ? 12.023 19.984 17.812 1 73.31 326 GLU A N 1
ATOM 2419 C CA . GLU A 1 326 ? 12.086 21.391 18.156 1 73.31 326 GLU A CA 1
ATOM 2420 C C . GLU A 1 326 ? 10.992 22.188 17.453 1 73.31 326 GLU A C 1
ATOM 2422 O O . GLU A 1 326 ? 10.945 22.219 16.219 1 73.31 326 GLU A O 1
ATOM 2427 N N . PRO A 1 327 ? 10.117 22.656 18.281 1 63.41 327 PRO A N 1
ATOM 2428 C CA . PRO A 1 327 ? 9.07 23.453 17.641 1 63.41 327 PRO A CA 1
ATOM 2429 C C . PRO A 1 327 ? 9.625 24.656 16.875 1 63.41 327 PRO A C 1
ATOM 2431 O O . PRO A 1 327 ? 10.602 25.266 17.297 1 63.41 327 PRO A O 1
ATOM 2434 N N . ARG A 1 328 ? 9.242 24.703 15.578 1 60.06 328 ARG A N 1
ATOM 2435 C CA . ARG A 1 328 ? 9.797 25.797 14.766 1 60.06 328 ARG A CA 1
ATOM 2436 C C . ARG A 1 328 ? 8.797 26.922 14.617 1 60.06 328 ARG A C 1
ATOM 2438 O O . ARG A 1 328 ? 7.598 26.688 14.438 1 60.06 328 ARG A O 1
ATOM 2445 N N . ALA A 1 329 ? 8.945 28 15.445 1 59.16 329 ALA A N 1
ATOM 2446 C CA . ALA A 1 329 ? 8.195 29.203 15.047 1 59.16 329 ALA A CA 1
ATOM 2447 C C . ALA A 1 329 ? 9.078 30.172 14.273 1 59.16 329 ALA A C 1
ATOM 2449 O O . ALA A 1 329 ? 9.711 31.047 14.867 1 59.16 329 ALA A O 1
ATOM 2450 N N . ASP A 1 330 ? 9.062 29.938 12.938 1 62.16 330 ASP A N 1
ATOM 2451 C CA . ASP A 1 330 ? 10.07 30.625 12.133 1 62.16 330 ASP A CA 1
ATOM 2452 C C . ASP A 1 330 ? 9.711 32.094 11.93 1 62.16 330 ASP A C 1
ATOM 2454 O O . ASP A 1 330 ? 10.578 32.969 11.992 1 62.16 330 ASP A O 1
ATOM 2458 N N . SER A 1 331 ? 8.406 32.375 11.758 1 77.94 331 SER A N 1
ATOM 2459 C CA . SER A 1 331 ? 7.957 33.75 11.586 1 77.94 331 SER A CA 1
ATOM 2460 C C . SER A 1 331 ? 6.727 34.062 12.43 1 77.94 331 SER A C 1
ATOM 2462 O O . SER A 1 331 ? 5.703 33.375 12.312 1 77.94 331 SER A O 1
ATOM 2464 N N . ILE A 1 332 ? 6.859 35.062 13.359 1 88.25 332 ILE A N 1
ATOM 2465 C CA . ILE A 1 332 ? 5.723 35.5 14.172 1 88.25 332 ILE A CA 1
ATOM 2466 C C . ILE A 1 332 ? 5.34 36.938 13.812 1 88.25 332 ILE A C 1
ATOM 2468 O O . ILE A 1 332 ? 6.18 37.844 13.859 1 88.25 332 ILE A O 1
ATOM 2472 N N . PHE A 1 333 ? 4.129 37.094 13.398 1 92.69 333 PHE A N 1
ATOM 2473 C CA . PHE A 1 333 ? 3.576 38.406 13.094 1 92.69 333 PHE A CA 1
ATOM 2474 C C . PHE A 1 333 ? 2.531 38.812 14.125 1 92.69 333 PHE A C 1
ATOM 2476 O O . PHE A 1 333 ? 1.859 37.969 14.703 1 92.69 333 PHE A O 1
ATOM 2483 N N . ASP A 1 334 ? 2.41 40.094 14.305 1 93.75 334 ASP A N 1
ATOM 2484 C CA . ASP A 1 334 ? 1.306 40.594 15.125 1 93.75 334 ASP A CA 1
ATOM 2485 C C . ASP A 1 334 ? -0.001 40.594 14.336 1 93.75 334 ASP A C 1
ATOM 2487 O O . ASP A 1 334 ? 0.013 40.625 13.102 1 93.75 334 ASP A O 1
ATOM 2491 N N . LEU A 1 335 ? -1.077 40.594 15.055 1 93.94 335 LEU A N 1
ATOM 2492 C CA . LEU A 1 335 ? -2.391 40.562 14.422 1 93.94 335 LEU A CA 1
ATOM 2493 C C . LEU A 1 335 ? -2.541 41.75 13.461 1 93.94 335 LEU A C 1
ATOM 2495 O O . LEU A 1 335 ? -3.148 41.625 12.398 1 93.94 335 LEU A O 1
ATOM 2499 N N . ASP A 1 336 ? -1.932 42.875 13.836 1 94.12 336 ASP A N 1
ATOM 2500 C CA . ASP A 1 336 ? -2.016 44.062 12.992 1 94.12 336 ASP A CA 1
ATOM 2501 C C . ASP A 1 336 ? -1.225 43.875 11.703 1 94.12 336 ASP A C 1
ATOM 2503 O O . ASP A 1 336 ? -1.437 44.594 10.727 1 94.12 336 ASP A O 1
ATOM 2507 N N . ASP A 1 337 ? -0.349 42.906 11.711 1 94.38 337 ASP A N 1
ATOM 2508 C CA . ASP A 1 337 ? 0.501 42.625 10.555 1 94.38 337 ASP A CA 1
ATOM 2509 C C . ASP A 1 337 ? 0.077 41.344 9.844 1 94.38 337 ASP A C 1
ATOM 2511 O O . ASP A 1 337 ? 0.882 40.719 9.148 1 94.38 337 ASP A O 1
ATOM 2515 N N . TYR A 1 338 ? -1.189 40.969 10.039 1 94.25 338 TYR A N 1
ATOM 2516 C CA . TYR A 1 338 ? -1.705 39.719 9.484 1 94.25 338 TYR A CA 1
ATOM 2517 C C . TYR A 1 338 ? -1.44 39.625 7.988 1 94.25 338 TYR A C 1
ATOM 2519 O O . TYR A 1 338 ? -1.215 38.531 7.453 1 94.25 338 TYR A O 1
ATOM 2527 N N . VAL A 1 339 ? -1.453 40.688 7.305 1 94.94 339 VAL A N 1
ATOM 2528 C CA . VAL A 1 339 ? -1.342 40.75 5.852 1 94.94 339 VAL A CA 1
ATOM 2529 C C . VAL A 1 339 ? 0.027 40.219 5.422 1 94.94 339 VAL A C 1
ATOM 2531 O O . VAL A 1 339 ? 0.146 39.562 4.398 1 94.94 339 VAL A O 1
ATOM 2534 N N . LYS A 1 340 ? 0.998 40.562 6.207 1 93.56 340 LYS A N 1
ATOM 2535 C CA . LYS A 1 340 ? 2.359 40.125 5.902 1 93.56 340 LYS A CA 1
ATOM 2536 C C . LYS A 1 340 ? 2.469 38.625 5.91 1 93.56 340 LYS A C 1
ATOM 2538 O O . LYS A 1 340 ? 3.236 38.031 5.137 1 93.56 340 LYS A O 1
ATOM 2543 N N . ALA A 1 341 ? 1.752 38.062 6.785 1 91.62 341 ALA A N 1
ATOM 2544 C CA . ALA A 1 341 ? 1.76 36.594 6.859 1 91.62 341 ALA A CA 1
ATOM 2545 C C . ALA A 1 341 ? 1.242 35.969 5.562 1 91.62 341 ALA A C 1
ATOM 2547 O O . ALA A 1 341 ? 1.797 35 5.07 1 91.62 341 ALA A O 1
ATOM 2548 N N . PHE A 1 342 ? 0.247 36.531 4.965 1 93.38 342 PHE A N 1
ATOM 2549 C CA . PHE A 1 342 ? -0.326 36.031 3.721 1 93.38 342 PHE A CA 1
ATOM 2550 C C . PHE A 1 342 ? 0.563 36.375 2.533 1 93.38 342 PHE A C 1
ATOM 2552 O O . PHE A 1 342 ? 0.704 35.594 1.601 1 93.38 342 PHE A O 1
ATOM 2559 N N . GLU A 1 343 ? 1.143 37.531 2.619 1 92.88 343 GLU A N 1
ATOM 2560 C CA . GLU A 1 343 ? 1.99 38 1.528 1 92.88 343 GLU A CA 1
ATOM 2561 C C . GLU A 1 343 ? 3.225 37.094 1.366 1 92.88 343 GLU A C 1
ATOM 2563 O O . GLU A 1 343 ? 3.76 36.969 0.263 1 92.88 343 GLU A O 1
ATOM 2568 N N . LEU A 1 344 ? 3.652 36.562 2.48 1 86.75 344 LEU A N 1
ATOM 2569 C CA . LEU A 1 344 ? 4.758 35.625 2.393 1 86.75 344 LEU A CA 1
ATOM 2570 C C . LEU A 1 344 ? 4.453 34.531 1.376 1 86.75 344 LEU A C 1
ATOM 2572 O O . LEU A 1 344 ? 5.34 34.094 0.631 1 86.75 344 LEU A O 1
ATOM 2576 N N . PHE A 1 345 ? 3.277 34 1.355 1 85.25 345 PHE A N 1
ATOM 2577 C CA . PHE A 1 345 ? 2.875 32.938 0.447 1 85.25 345 PHE A CA 1
ATOM 2578 C C . PHE A 1 345 ? 2.602 33.5 -0.947 1 85.25 345 PHE A C 1
ATOM 2580 O O . PHE A 1 345 ? 2.865 32.812 -1.948 1 85.25 345 PHE A O 1
ATOM 2587 N N . GLU A 1 346 ? 2.059 34.688 -0.98 1 86 346 GLU A N 1
ATOM 2588 C CA . GLU A 1 346 ? 1.841 35.344 -2.262 1 86 346 GLU A CA 1
ATOM 2589 C C . GLU A 1 346 ? 3.146 35.5 -3.039 1 86 346 GLU A C 1
ATOM 2591 O O . GLU A 1 346 ? 3.162 35.375 -4.266 1 86 346 GLU A O 1
ATOM 2596 N N . ARG A 1 347 ? 4.203 35.719 -2.25 1 83.88 347 ARG A N 1
ATOM 2597 C CA . ARG A 1 347 ? 5.52 35.938 -2.852 1 83.88 347 ARG A CA 1
ATOM 2598 C C . ARG A 1 347 ? 6.301 34.625 -2.9 1 83.88 347 ARG A C 1
ATOM 2600 O O . ARG A 1 347 ? 7.484 34.625 -3.244 1 83.88 347 ARG A O 1
ATOM 2607 N N . ASN A 1 348 ? 5.707 33.531 -2.5 1 76.25 348 ASN A N 1
ATOM 2608 C CA . ASN A 1 348 ? 6.344 32.219 -2.463 1 76.25 348 ASN A CA 1
ATOM 2609 C C . ASN A 1 348 ? 7.547 32.219 -1.525 1 76.25 348 ASN A C 1
ATOM 2611 O O . ASN A 1 348 ? 8.602 31.672 -1.865 1 76.25 348 ASN A O 1
ATOM 2615 N N . GLU A 1 349 ? 7.434 32.906 -0.43 1 71.25 349 GLU A N 1
ATOM 2616 C CA . GLU A 1 349 ? 8.508 33 0.551 1 71.25 349 GLU A CA 1
ATOM 2617 C C . GLU A 1 349 ? 8.156 32.281 1.843 1 71.25 349 GLU A C 1
ATOM 2619 O O . GLU A 1 349 ? 8.875 32.406 2.842 1 71.25 349 GLU A O 1
ATOM 2624 N N . GLY A 1 350 ? 7.09 31.656 1.754 1 66.62 350 GLY A N 1
ATOM 2625 C CA . GLY A 1 350 ? 6.703 30.922 2.941 1 66.62 350 GLY A CA 1
ATOM 2626 C C . GLY A 1 350 ? 7.699 29.828 3.316 1 66.62 350 GLY A C 1
ATOM 2627 O O . GLY A 1 350 ? 8.086 29.031 2.473 1 66.62 350 GLY A O 1
ATOM 2628 N N . ARG A 1 351 ? 8.438 29.984 4.445 1 62.69 351 ARG A N 1
ATOM 2629 C CA . ARG A 1 351 ? 9.383 29 4.961 1 62.69 351 ARG A CA 1
ATOM 2630 C C . ARG A 1 351 ? 9.047 28.625 6.398 1 62.69 351 ARG A C 1
ATOM 2632 O O . ARG A 1 351 ? 8.797 29.484 7.234 1 62.69 351 ARG A O 1
ATOM 2639 N N . GLY A 1 352 ? 8.914 27.375 6.637 1 66.94 352 GLY A N 1
ATOM 2640 C CA . GLY A 1 352 ? 8.703 26.938 8.008 1 66.94 352 GLY A CA 1
ATOM 2641 C C . GLY A 1 352 ? 7.293 27.203 8.5 1 66.94 352 GLY A C 1
ATOM 2642 O O . GLY A 1 352 ? 6.324 27 7.758 1 66.94 352 GLY A O 1
ATOM 2643 N N . ASN A 1 353 ? 7.219 27.594 9.844 1 75.88 353 ASN A N 1
ATOM 2644 C CA . ASN A 1 353 ? 5.93 27.844 10.477 1 75.88 353 ASN A CA 1
ATOM 2645 C C . ASN A 1 353 ? 5.648 29.344 10.602 1 75.88 353 ASN A C 1
ATOM 2647 O O . ASN A 1 353 ? 6.387 30.062 11.273 1 75.88 353 ASN A O 1
ATOM 2651 N N . THR A 1 354 ? 4.645 29.844 9.883 1 84.56 354 THR A N 1
ATOM 2652 C CA . THR A 1 354 ? 4.176 31.219 9.984 1 84.56 354 THR A CA 1
ATOM 2653 C C . THR A 1 354 ? 3.029 31.344 10.984 1 84.56 354 THR A C 1
ATOM 2655 O O . THR A 1 354 ? 2.012 30.656 10.852 1 84.56 354 THR A O 1
ATOM 2658 N N . VAL A 1 355 ? 3.27 32.219 11.977 1 91.38 355 VAL A N 1
ATOM 2659 C CA . VAL A 1 355 ? 2.307 32.344 13.062 1 91.38 355 VAL A CA 1
ATOM 2660 C C . VAL A 1 355 ? 1.945 33.812 13.273 1 91.38 355 VAL A C 1
ATOM 2662 O O . VAL A 1 355 ? 2.785 34.688 13.086 1 91.38 355 VAL A O 1
ATOM 2665 N N . VAL A 1 356 ? 0.687 34.062 13.562 1 94.38 356 VAL A N 1
ATOM 2666 C CA . VAL A 1 356 ? 0.203 35.406 13.922 1 94.38 356 VAL A CA 1
ATOM 2667 C C . VAL A 1 356 ? -0.115 35.438 15.414 1 94.38 356 VAL A C 1
ATOM 2669 O O . VAL A 1 356 ? -0.879 34.625 15.922 1 94.38 356 VAL A O 1
ATOM 2672 N N . CYS A 1 357 ? 0.441 36.406 16.047 1 95.19 357 CYS A N 1
ATOM 2673 C CA . CYS A 1 357 ? 0.168 36.625 17.453 1 95.19 357 CYS A CA 1
ATOM 2674 C C . CYS A 1 357 ? -1.083 37.469 17.641 1 95.19 357 CYS A C 1
ATOM 2676 O O . CYS A 1 357 ? -1.074 38.656 17.344 1 95.19 357 CYS A O 1
ATOM 2678 N N . VAL A 1 358 ? -2.098 36.906 18.156 1 95.44 358 VAL A N 1
ATOM 2679 C CA . VAL A 1 358 ? -3.355 37.594 18.422 1 95.44 358 VAL A CA 1
ATOM 2680 C C . VAL A 1 358 ? -3.309 38.25 19.812 1 95.44 358 VAL A C 1
ATOM 2682 O O . VAL A 1 358 ? -3.727 39.375 19.969 1 95.44 358 VAL A O 1
ATOM 2685 N N . LYS A 1 359 ? -2.891 37.469 20.719 1 92.25 359 LYS A N 1
ATOM 2686 C CA . LYS A 1 359 ? -2.695 37.875 22.109 1 92.25 359 LYS A CA 1
ATOM 2687 C C . LYS A 1 359 ? -1.494 37.188 22.719 1 92.25 359 LYS A C 1
ATOM 2689 O O . LYS A 1 359 ? -1.449 35.938 22.781 1 92.25 359 LYS A O 1
ATOM 2694 N N . SER A 1 360 ? -0.542 38 23.188 1 88.44 360 SER A N 1
ATOM 2695 C CA . SER A 1 360 ? 0.668 37.406 23.75 1 88.44 360 SER A CA 1
ATOM 2696 C C . SER A 1 360 ? 0.352 36.562 24.969 1 88.44 360 SER A C 1
ATOM 2698 O O . SER A 1 360 ? -0.583 36.875 25.719 1 88.44 360 SER A O 1
ATOM 2700 N N . GLU A 1 361 ? 1.124 35.5 25.031 1 80.62 361 GLU A N 1
ATOM 2701 C CA . GLU A 1 361 ? 0.998 34.625 26.203 1 80.62 361 GLU A CA 1
ATOM 2702 C C . GLU A 1 361 ? 1.731 35.219 27.406 1 80.62 361 GLU A C 1
ATOM 2704 O O . GLU A 1 361 ? 2.926 35.531 27.312 1 80.62 361 GLU A O 1
ATOM 2709 N N . THR A 1 362 ? 1.219 36 28.344 1 65.12 362 THR A N 1
ATOM 2710 C CA . THR A 1 362 ? 1.878 36.688 29.453 1 65.12 362 THR A CA 1
A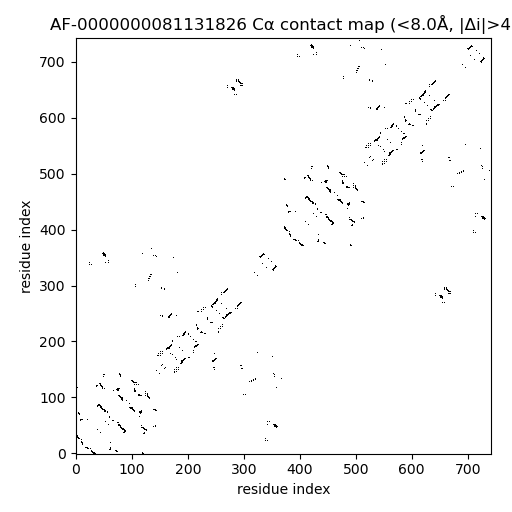TOM 2711 C C . THR A 1 362 ? 2.676 35.688 30.297 1 65.12 362 THR A C 1
ATOM 2713 O O . THR A 1 362 ? 3.799 36 30.719 1 65.12 362 THR A O 1
ATOM 2716 N N . SER A 1 363 ? 2.16 34.75 31.094 1 57.75 363 SER A N 1
ATOM 2717 C CA . SER A 1 363 ? 2.732 34.031 32.219 1 57.75 363 SER A CA 1
ATOM 2718 C C . SER A 1 363 ? 3.416 32.719 31.781 1 57.75 363 SER A C 1
ATOM 2720 O O . SER A 1 363 ? 3.383 31.719 32.5 1 57.75 363 SER A O 1
ATOM 2722 N N . PHE A 1 364 ? 3.963 32.656 30.562 1 55.56 364 PHE A N 1
ATOM 2723 C CA . PHE A 1 364 ? 4.531 31.359 30.297 1 55.56 364 PHE A CA 1
ATOM 2724 C C . PHE A 1 364 ? 5.887 31.203 30.984 1 55.56 364 PHE A C 1
ATOM 2726 O O . PHE A 1 364 ? 6.832 31.922 30.656 1 55.56 364 PHE A O 1
ATOM 2733 N N . ASN A 1 365 ? 5.988 30.922 32.344 1 45.97 365 ASN A N 1
ATOM 2734 C CA . ASN A 1 365 ? 7.203 30.562 33.094 1 45.97 365 ASN A CA 1
ATOM 2735 C C . ASN A 1 365 ? 7.613 29.109 32.812 1 45.97 365 ASN A C 1
ATOM 2737 O O . ASN A 1 365 ? 6.84 28.188 33.062 1 45.97 365 ASN A O 1
ATOM 2741 N N . VAL A 1 366 ? 8.398 28.859 31.844 1 44.78 366 VAL A N 1
ATOM 2742 C CA . VAL A 1 366 ? 8.961 27.531 31.578 1 44.78 366 VAL A CA 1
ATOM 2743 C C . VAL A 1 366 ? 9.555 26.969 32.875 1 44.78 366 VAL A C 1
ATOM 2745 O O . VAL A 1 366 ? 10.469 27.562 33.469 1 44.78 366 VAL A O 1
ATOM 2748 N N . GLN A 1 367 ? 8.844 26.297 33.75 1 36.28 367 GLN A N 1
ATOM 2749 C CA . GLN A 1 367 ? 9.57 25.562 34.781 1 36.28 367 GLN A CA 1
ATOM 2750 C C . GLN A 1 367 ? 10.547 24.578 34.156 1 36.28 367 GLN A C 1
ATOM 2752 O O . GLN A 1 367 ? 10.148 23.656 33.438 1 36.28 367 GLN A O 1
ATOM 2757 N N . THR A 1 368 ? 11.594 25.016 33.625 1 36.66 368 THR A N 1
ATOM 2758 C CA . THR A 1 368 ? 12.727 24.156 33.281 1 36.66 368 THR A CA 1
ATOM 2759 C C . THR A 1 368 ? 12.922 23.078 34.344 1 36.66 368 THR A C 1
ATOM 2761 O O . THR A 1 368 ? 13.172 23.391 35.531 1 36.66 368 THR A O 1
ATOM 2764 N N . SER A 1 369 ? 12.109 22.156 34.469 1 29.33 369 SER A N 1
ATOM 2765 C CA . SER A 1 369 ? 12.641 21.109 35.344 1 29.33 369 SER A CA 1
ATOM 2766 C C . SER A 1 369 ? 14.078 20.75 34.969 1 29.33 369 SER A C 1
ATOM 2768 O O . SER A 1 369 ? 14.367 20.469 33.781 1 29.33 369 SER A O 1
ATOM 2770 N N . LYS A 1 370 ? 14.992 21.453 35.469 1 30.16 370 LYS A N 1
ATOM 2771 C CA . LYS A 1 370 ? 16.375 21.016 35.594 1 30.16 370 LYS A CA 1
ATOM 2772 C C . LYS A 1 370 ? 16.469 19.5 35.781 1 30.16 370 LYS A C 1
ATOM 2774 O O . LYS A 1 370 ? 16.125 18.984 36.844 1 30.16 370 LYS A O 1
ATOM 2779 N N . LEU A 1 371 ? 16.266 18.562 34.75 1 23.66 371 LEU A N 1
ATOM 2780 C CA . LEU A 1 371 ? 17.156 17.438 34.969 1 23.66 371 LEU A CA 1
ATOM 2781 C C . LEU A 1 371 ? 18.609 17.859 34.781 1 23.66 371 LEU A C 1
ATOM 2783 O O . LEU A 1 371 ? 18.922 18.672 33.906 1 23.66 371 LEU A O 1
ATOM 2787 N N . MET B 1 1 ? 15.516 -42.312 -17.781 1 94.81 1 MET B N 1
ATOM 2788 C CA . MET B 1 1 ? 14.102 -42.125 -17.453 1 94.81 1 MET B CA 1
ATOM 2789 C C . MET B 1 1 ? 13.352 -41.469 -18.609 1 94.81 1 MET B C 1
ATOM 2791 O O . MET B 1 1 ? 13.969 -40.906 -19.5 1 94.81 1 MET B O 1
ATOM 2795 N N . ARG B 1 2 ? 12.039 -41.656 -18.562 1 96.56 2 ARG B N 1
ATOM 2796 C CA . ARG B 1 2 ? 11.211 -40.938 -19.531 1 96.56 2 ARG B CA 1
ATOM 2797 C C . ARG B 1 2 ? 10.992 -39.5 -19.109 1 96.56 2 ARG B C 1
ATOM 2799 O O . ARG B 1 2 ? 10.773 -39.219 -17.922 1 96.56 2 ARG B O 1
ATOM 2806 N N . ALA B 1 3 ? 11.164 -38.594 -20.062 1 97.38 3 ALA B N 1
ATOM 2807 C CA . ALA B 1 3 ? 10.922 -37.188 -19.797 1 97.38 3 ALA B CA 1
ATOM 2808 C C . ALA B 1 3 ? 10.609 -36.438 -21.094 1 97.38 3 ALA B C 1
ATOM 2810 O O . ALA B 1 3 ? 11.055 -36.844 -22.172 1 97.38 3 ALA B O 1
ATOM 2811 N N . VAL B 1 4 ? 9.805 -35.438 -20.938 1 97.31 4 VAL B N 1
ATOM 2812 C CA . VAL B 1 4 ? 9.594 -34.531 -22.062 1 97.31 4 VAL B CA 1
ATOM 2813 C C . VAL B 1 4 ? 10.758 -33.531 -22.141 1 97.31 4 VAL B C 1
ATOM 2815 O O . VAL B 1 4 ? 11.234 -33.031 -21.125 1 97.31 4 VAL B O 1
ATOM 2818 N N . ARG B 1 5 ? 11.188 -33.281 -23.344 1 96.94 5 ARG B N 1
ATOM 2819 C CA . ARG B 1 5 ? 12.289 -32.344 -23.547 1 96.94 5 ARG B CA 1
ATOM 2820 C C . ARG B 1 5 ? 11.922 -31.266 -24.562 1 96.94 5 ARG B C 1
ATOM 2822 O O . ARG B 1 5 ? 11.289 -31.562 -25.578 1 96.94 5 ARG B O 1
ATOM 2829 N N . VAL B 1 6 ? 12.203 -30.047 -24.234 1 96.06 6 VAL B N 1
ATOM 2830 C CA . VAL B 1 6 ? 12.156 -28.953 -25.188 1 96.06 6 VAL B CA 1
ATOM 2831 C C . VAL B 1 6 ? 13.516 -28.797 -25.875 1 96.06 6 VAL B C 1
ATOM 2833 O O . VAL B 1 6 ? 14.531 -28.594 -25.219 1 96.06 6 VAL B O 1
ATOM 2836 N N . HIS B 1 7 ? 13.523 -28.812 -27.172 1 95 7 HIS B N 1
ATOM 2837 C CA . HIS B 1 7 ? 14.797 -28.844 -27.891 1 95 7 HIS B CA 1
ATOM 2838 C C . HIS B 1 7 ? 15.039 -27.531 -28.625 1 95 7 HIS B C 1
ATOM 2840 O O . HIS B 1 7 ? 16.156 -27.266 -29.062 1 95 7 HIS B O 1
ATOM 2846 N N . ARG B 1 8 ? 14.094 -26.781 -28.75 1 94.69 8 ARG B N 1
ATOM 2847 C CA . ARG B 1 8 ? 14.18 -25.453 -29.328 1 94.69 8 ARG B CA 1
ATOM 2848 C C . ARG B 1 8 ? 13.031 -24.562 -28.859 1 94.69 8 ARG B C 1
ATOM 2850 O O . ARG B 1 8 ? 11.969 -25.078 -28.484 1 94.69 8 ARG B O 1
ATOM 2857 N N . PHE B 1 9 ? 13.289 -23.297 -28.906 1 95 9 PHE B N 1
ATOM 2858 C CA . PHE B 1 9 ? 12.227 -22.359 -28.562 1 95 9 PHE B CA 1
ATOM 2859 C C . PHE B 1 9 ? 11.336 -22.094 -29.781 1 95 9 PHE B C 1
ATOM 2861 O O . PHE B 1 9 ? 11.828 -21.812 -30.859 1 95 9 PHE B O 1
ATOM 2868 N N . ALA B 1 10 ? 10.062 -22.141 -29.578 1 94.5 10 ALA B N 1
ATOM 2869 C CA . ALA B 1 10 ? 9.125 -22.062 -30.703 1 94.5 10 ALA B CA 1
ATOM 2870 C C . ALA B 1 10 ? 9.156 -20.672 -31.344 1 94.5 10 ALA B C 1
ATOM 2872 O O . ALA B 1 10 ? 8.938 -20.547 -32.562 1 94.5 10 ALA B O 1
ATOM 2873 N N . ALA B 1 11 ? 9.422 -19.641 -30.547 1 93.56 11 ALA B N 1
ATOM 2874 C CA . ALA B 1 11 ? 9.273 -18.281 -31.062 1 93.56 11 ALA B CA 1
ATOM 2875 C C . ALA B 1 11 ? 10.633 -17.609 -31.266 1 93.56 11 ALA B C 1
ATOM 2877 O O . ALA B 1 11 ? 10.711 -16.391 -31.422 1 93.56 11 ALA B O 1
ATOM 2878 N N . LEU B 1 12 ? 11.656 -18.359 -31.172 1 93 12 LEU B N 1
ATOM 2879 C CA . LEU B 1 12 ? 13 -17.844 -31.406 1 93 12 LEU B CA 1
ATOM 2880 C C . LEU B 1 12 ? 13.688 -18.609 -32.531 1 93 12 LEU B C 1
ATOM 2882 O O . LEU B 1 12 ? 13.523 -19.828 -32.656 1 93 12 LEU B O 1
ATOM 2886 N N . ASP B 1 13 ? 14.414 -17.859 -33.312 1 90.5 13 ASP B N 1
ATOM 2887 C CA . ASP B 1 13 ? 15.164 -18.547 -34.375 1 90.5 13 ASP B CA 1
ATOM 2888 C C . ASP B 1 13 ? 16.484 -19.094 -33.812 1 90.5 13 ASP B C 1
ATOM 2890 O O . ASP B 1 13 ? 16.719 -19.094 -32.594 1 90.5 13 ASP B O 1
ATOM 2894 N N . LYS B 1 14 ? 17.312 -19.672 -34.719 1 87 14 LYS B N 1
ATOM 2895 C CA . LYS B 1 14 ? 18.531 -20.344 -34.312 1 87 14 LYS B CA 1
ATOM 2896 C C . LYS B 1 14 ? 19.516 -19.375 -33.656 1 87 14 LYS B C 1
ATOM 2898 O O . LYS B 1 14 ? 20.391 -19.797 -32.906 1 87 14 LYS B O 1
ATOM 2903 N N . LEU B 1 15 ? 19.344 -18.031 -33.844 1 88.25 15 LEU B N 1
ATOM 2904 C CA . LEU B 1 15 ? 20.219 -17.016 -33.312 1 88.25 15 LEU B CA 1
ATOM 2905 C C . LEU B 1 15 ? 19.641 -16.422 -32.031 1 88.25 15 LEU B C 1
ATOM 2907 O O . LEU B 1 15 ? 20.219 -15.508 -31.438 1 88.25 15 LEU B O 1
ATOM 2911 N N . GLY B 1 16 ? 18.531 -17.016 -31.688 1 86.75 16 GLY B N 1
ATOM 2912 C CA . GLY B 1 16 ? 17.906 -16.5 -30.469 1 86.75 16 GLY B CA 1
ATOM 2913 C C . GLY B 1 16 ? 17.094 -15.25 -30.703 1 86.75 16 GLY B C 1
ATOM 2914 O O . GLY B 1 16 ? 16.688 -14.578 -29.75 1 86.75 16 GLY B O 1
ATOM 2915 N N . LYS B 1 17 ? 16.797 -14.844 -32.062 1 87.38 17 LYS B N 1
ATOM 2916 C CA . LYS B 1 17 ? 16 -13.664 -32.406 1 87.38 17 LYS B CA 1
ATOM 2917 C C . LYS B 1 17 ? 14.523 -14.016 -32.562 1 87.38 17 LYS B C 1
ATOM 2919 O O . LYS B 1 17 ? 14.18 -15.102 -33.031 1 87.38 17 LYS B O 1
ATOM 2924 N N . PRO B 1 18 ? 13.664 -13.172 -32.125 1 89.88 18 PRO B N 1
ATOM 2925 C CA . PRO B 1 18 ? 12.227 -13.445 -32.25 1 89.88 18 PRO B CA 1
ATOM 2926 C C . PRO B 1 18 ? 11.805 -13.742 -33.688 1 89.88 18 PRO B C 1
ATOM 2928 O O . PRO B 1 18 ? 12.312 -13.109 -34.625 1 89.88 18 PRO B O 1
ATOM 2931 N N . CYS B 1 19 ? 10.992 -14.664 -33.906 1 91.56 19 CYS B N 1
ATOM 2932 C CA . CYS B 1 19 ? 10.43 -15.039 -35.188 1 91.56 19 CYS B CA 1
ATOM 2933 C C . CYS B 1 19 ? 9 -15.539 -35.031 1 91.56 19 CYS B C 1
ATOM 2935 O O . CYS B 1 19 ? 8.469 -15.578 -33.938 1 91.56 19 CYS B O 1
ATOM 2937 N N . SER B 1 20 ? 8.367 -15.742 -36.156 1 92.31 20 SER B N 1
ATOM 2938 C CA . SER B 1 20 ? 7.031 -16.344 -36.094 1 92.31 20 SER B CA 1
ATOM 2939 C C . SER B 1 20 ? 7.051 -17.672 -35.344 1 92.31 20 SER B C 1
ATOM 2941 O O . SER B 1 20 ? 7.871 -18.547 -35.656 1 92.31 20 SER B O 1
ATOM 2943 N N . PRO B 1 21 ? 6.25 -17.812 -34.406 1 92.94 21 PRO B N 1
ATOM 2944 C CA . PRO B 1 21 ? 6.293 -19.031 -33.562 1 92.94 21 PRO B CA 1
ATOM 2945 C C . PRO B 1 21 ? 5.996 -20.297 -34.375 1 92.94 21 PRO B C 1
ATOM 2947 O O . PRO B 1 21 ? 5.016 -20.344 -35.125 1 92.94 21 PRO B O 1
ATOM 2950 N N . ALA B 1 22 ? 6.805 -21.281 -34.281 1 94.25 22 ALA B N 1
ATOM 2951 C CA . ALA B 1 22 ? 6.523 -22.625 -34.75 1 94.25 22 ALA B CA 1
ATOM 2952 C C . ALA B 1 22 ? 5.473 -23.312 -33.875 1 94.25 22 ALA B C 1
ATOM 2954 O O . ALA B 1 22 ? 5.223 -22.891 -32.75 1 94.25 22 ALA B O 1
ATOM 2955 N N . PRO B 1 23 ? 4.781 -24.297 -34.5 1 95.12 23 PRO B N 1
ATOM 2956 C CA . PRO B 1 23 ? 3.891 -25.078 -33.625 1 95.12 23 PRO B CA 1
ATOM 2957 C C . PRO B 1 23 ? 4.609 -25.672 -32.406 1 95.12 23 PRO B C 1
ATOM 2959 O O . PRO B 1 23 ? 5.707 -26.219 -32.562 1 95.12 23 PRO B O 1
ATOM 2962 N N . ILE B 1 24 ? 3.982 -25.609 -31.25 1 96.25 24 ILE B N 1
ATOM 2963 C CA . ILE B 1 24 ? 4.633 -26 -30 1 96.25 24 ILE B CA 1
ATOM 2964 C C . ILE B 1 24 ? 5.02 -27.469 -30.062 1 96.25 24 ILE B C 1
ATOM 2966 O O . ILE B 1 24 ? 6.039 -27.875 -29.516 1 96.25 24 ILE B O 1
ATOM 2970 N N . ARG B 1 25 ? 4.25 -28.312 -30.75 1 95.81 25 ARG B N 1
ATOM 2971 C CA . ARG B 1 25 ? 4.512 -29.75 -30.891 1 95.81 25 ARG B CA 1
ATOM 2972 C C . ARG B 1 25 ? 5.875 -30 -31.516 1 95.81 25 ARG B C 1
ATOM 2974 O O . ARG B 1 25 ? 6.488 -31.047 -31.281 1 95.81 25 ARG B O 1
ATOM 2981 N N . SER B 1 26 ? 6.316 -29.062 -32.312 1 95.25 26 SER B N 1
ATOM 2982 C CA . SER B 1 26 ? 7.57 -29.234 -33.062 1 95.25 26 SER B CA 1
ATOM 2983 C C . SER B 1 26 ? 8.773 -28.984 -32.156 1 95.25 26 SER B C 1
ATOM 2985 O O . SER B 1 26 ? 9.906 -29.312 -32.5 1 95.25 26 SER B O 1
ATOM 2987 N N . CYS B 1 27 ? 8.555 -28.453 -31 1 95.94 27 CYS B N 1
ATOM 2988 C CA . CYS B 1 27 ? 9.641 -28.047 -30.109 1 95.94 27 CYS B CA 1
ATOM 2989 C C . CYS B 1 27 ? 9.812 -29.047 -28.969 1 95.94 27 CYS B C 1
ATOM 2991 O O . CYS B 1 27 ? 10.797 -28.984 -28.234 1 95.94 27 CYS B O 1
ATOM 2993 N N . LEU B 1 28 ? 8.914 -29.938 -28.828 1 96.25 28 LEU B N 1
ATOM 2994 C CA . LEU B 1 28 ? 8.883 -30.875 -27.719 1 96.25 28 LEU B CA 1
ATOM 2995 C C . LEU B 1 28 ? 9.039 -32.312 -28.203 1 96.25 28 LEU B C 1
ATOM 2997 O O . LEU B 1 28 ? 8.555 -32.656 -29.281 1 96.25 28 LEU B O 1
ATOM 3001 N N . ASP B 1 29 ? 9.68 -33.094 -27.422 1 96.25 29 ASP B N 1
ATOM 3002 C CA . ASP B 1 29 ? 9.766 -34.531 -27.688 1 96.25 29 ASP B CA 1
ATOM 3003 C C . ASP B 1 29 ? 9.812 -35.344 -26.375 1 96.25 29 ASP B C 1
ATOM 3005 O O . ASP B 1 29 ? 10.234 -34.812 -25.344 1 96.25 29 ASP B O 1
ATOM 3009 N N . LEU B 1 30 ? 9.25 -36.5 -26.406 1 96.62 30 LEU B N 1
ATOM 3010 C CA . LEU B 1 30 ? 9.383 -37.438 -25.297 1 96.62 30 LEU B CA 1
ATOM 3011 C C . LEU B 1 30 ? 10.617 -38.312 -25.469 1 96.62 30 LEU B C 1
ATOM 3013 O O . LEU B 1 30 ? 10.758 -39 -26.484 1 96.62 30 LEU B O 1
ATOM 3017 N N . ASP B 1 31 ? 11.523 -38.25 -24.531 1 96.19 31 ASP B N 1
ATOM 3018 C CA . ASP B 1 31 ? 12.766 -39 -24.531 1 96.19 31 ASP B CA 1
ATOM 3019 C C . ASP B 1 31 ? 12.742 -40.094 -23.469 1 96.19 31 ASP B C 1
ATOM 3021 O O . ASP B 1 31 ? 12.555 -39.812 -22.281 1 96.19 31 ASP B O 1
ATOM 3025 N N . ASP B 1 32 ? 13.031 -41.312 -23.844 1 94.75 32 ASP B N 1
ATOM 3026 C CA . ASP B 1 32 ? 12.945 -42.438 -22.922 1 94.75 32 ASP B CA 1
ATOM 3027 C C . ASP B 1 32 ? 14.289 -42.688 -22.25 1 94.75 32 ASP B C 1
ATOM 3029 O O . ASP B 1 32 ? 14.406 -43.594 -21.406 1 94.75 32 ASP B O 1
ATOM 3033 N N . HIS B 1 33 ? 15.234 -41.938 -22.609 1 95.31 33 HIS B N 1
ATOM 3034 C CA . HIS B 1 33 ? 16.578 -42.25 -22.156 1 95.31 33 HIS B CA 1
ATOM 3035 C C . HIS B 1 33 ? 17.234 -41.062 -21.5 1 95.31 33 HIS B C 1
ATOM 3037 O O . HIS B 1 33 ? 18.438 -40.844 -21.656 1 95.31 33 HIS B O 1
ATOM 3043 N N . VAL B 1 34 ? 16.484 -40.281 -20.812 1 95.62 34 VAL B N 1
ATOM 3044 C CA . VAL B 1 34 ? 17.047 -39.156 -20.109 1 95.62 34 VAL B CA 1
ATOM 3045 C C . VAL B 1 34 ? 17.719 -39.625 -18.828 1 95.62 34 VAL B C 1
ATOM 3047 O O . VAL B 1 34 ? 17.156 -40.438 -18.094 1 95.62 34 VAL B O 1
ATOM 3050 N N . PRO B 1 35 ? 18.906 -39.125 -18.594 1 94.19 35 PRO B N 1
ATOM 3051 C CA . PRO B 1 35 ? 19.562 -39.5 -17.344 1 94.19 35 PRO B CA 1
ATOM 3052 C C . PRO B 1 35 ? 18.797 -39.062 -16.109 1 94.19 35 PRO B C 1
ATOM 3054 O O . PRO B 1 35 ? 18.219 -38 -16.078 1 94.19 35 PRO B O 1
ATOM 3057 N N . VAL B 1 36 ? 18.781 -39.969 -15.094 1 92.5 36 VAL B N 1
ATOM 3058 C CA . VAL B 1 36 ? 18.203 -39.594 -13.805 1 92.5 36 VAL B CA 1
ATOM 3059 C C . VAL B 1 36 ? 19.078 -38.562 -13.109 1 92.5 36 VAL B C 1
ATOM 3061 O O . VAL B 1 36 ? 20.297 -38.688 -13.117 1 92.5 36 VAL B O 1
ATOM 3064 N N . PRO B 1 37 ? 18.5 -37.531 -12.555 1 91.38 37 PRO B N 1
ATOM 3065 C CA . PRO B 1 37 ? 19.297 -36.5 -11.898 1 91.38 37 PRO B CA 1
ATOM 3066 C C . PRO B 1 37 ? 20.031 -37.031 -10.656 1 91.38 37 PRO B C 1
ATOM 3068 O O . PRO B 1 37 ? 19.5 -37.906 -9.961 1 91.38 37 PRO B O 1
ATOM 3071 N N . SER B 1 38 ? 21.141 -36.438 -10.453 1 91.06 38 SER B N 1
ATOM 3072 C CA . SER B 1 38 ? 21.938 -36.844 -9.297 1 91.06 38 SER B CA 1
ATOM 3073 C C . SER B 1 38 ? 21.422 -36.188 -8.016 1 91.06 38 SER B C 1
ATOM 3075 O O . SER B 1 38 ? 21.047 -35 -8.016 1 91.06 38 SER B O 1
ATOM 3077 N N . LEU B 1 39 ? 21.469 -37.031 -7.023 1 94.25 39 LEU B N 1
ATOM 3078 C CA . LEU B 1 39 ? 21.047 -36.531 -5.711 1 94.25 39 LEU B CA 1
ATOM 3079 C C . LEU B 1 39 ? 22.172 -35.75 -5.035 1 94.25 39 LEU B C 1
ATOM 3081 O O . LEU B 1 39 ? 23.297 -36.25 -4.945 1 94.25 39 LEU B O 1
ATOM 3085 N N . LYS B 1 40 ? 21.891 -34.531 -4.672 1 93 40 LYS B N 1
ATOM 3086 C CA . LYS B 1 40 ? 22.828 -33.688 -3.918 1 93 40 LYS B CA 1
ATOM 3087 C C . LYS B 1 40 ? 22.422 -33.594 -2.451 1 93 40 LYS B C 1
ATOM 3089 O O . LYS B 1 40 ? 21.297 -33.969 -2.088 1 93 40 LYS B O 1
ATOM 3094 N N . PRO B 1 41 ? 23.281 -33.125 -1.562 1 94.75 41 PRO B N 1
ATOM 3095 C CA . PRO B 1 41 ? 23.031 -33.188 -0.118 1 94.75 41 PRO B CA 1
ATOM 3096 C C . PRO B 1 41 ? 21.766 -32.438 0.298 1 94.75 41 PRO B C 1
ATOM 3098 O O . PRO B 1 41 ? 21.078 -32.844 1.231 1 94.75 41 PRO B O 1
ATOM 3101 N N . ASN B 1 42 ? 21.438 -31.375 -0.341 1 93.25 42 ASN B N 1
ATOM 3102 C CA . ASN B 1 42 ? 20.281 -30.578 0.082 1 93.25 42 ASN B CA 1
ATOM 3103 C C . ASN B 1 42 ? 19.078 -30.812 -0.814 1 93.25 42 ASN B C 1
ATOM 3105 O O . ASN B 1 42 ? 18.109 -30.047 -0.794 1 93.25 42 ASN B O 1
ATOM 3109 N N . LYS B 1 43 ? 19.125 -31.906 -1.585 1 94.69 43 LYS B N 1
ATOM 3110 C CA . LYS B 1 43 ? 18.078 -32.125 -2.574 1 94.69 43 LYS B CA 1
ATOM 3111 C C . LYS B 1 43 ? 17.281 -33.375 -2.248 1 94.69 43 LYS B C 1
ATOM 3113 O O . LYS B 1 43 ? 17.672 -34.188 -1.396 1 94.69 43 LYS B O 1
ATOM 3118 N N . VAL B 1 44 ? 16.125 -33.406 -2.863 1 95.69 44 VAL B N 1
ATOM 3119 C CA . VAL B 1 44 ? 15.195 -34.531 -2.742 1 95.69 44 VAL B CA 1
ATOM 3120 C C . VAL B 1 44 ? 14.883 -35.094 -4.125 1 95.69 44 VAL B C 1
ATOM 3122 O O . VAL B 1 44 ? 14.719 -34.344 -5.09 1 95.69 44 VAL B O 1
ATOM 3125 N N . LEU B 1 45 ? 14.875 -36.375 -4.156 1 96.81 45 LEU B N 1
ATOM 3126 C CA . LEU B 1 45 ? 14.469 -37.031 -5.383 1 96.81 45 LEU B CA 1
ATOM 3127 C C . LEU B 1 45 ? 13.016 -37.5 -5.293 1 96.81 45 LEU B C 1
ATOM 3129 O O . LEU B 1 45 ? 12.641 -38.219 -4.355 1 96.81 45 LEU B O 1
ATOM 3133 N N . ILE B 1 46 ? 12.234 -37.094 -6.254 1 96.94 46 ILE B N 1
ATOM 3134 C CA . ILE B 1 46 ? 10.805 -37.375 -6.254 1 96.94 46 ILE B CA 1
ATOM 3135 C C . ILE B 1 46 ? 10.453 -38.25 -7.453 1 96.94 46 ILE B C 1
ATOM 3137 O O . ILE B 1 46 ? 10.891 -37.969 -8.578 1 96.94 46 ILE B O 1
ATOM 3141 N N . SER B 1 47 ? 9.773 -39.344 -7.211 1 97.44 47 SER B N 1
ATOM 3142 C CA . SER B 1 47 ? 9.07 -40.031 -8.281 1 97.44 47 SER B CA 1
ATOM 3143 C C . SER B 1 47 ? 7.797 -39.281 -8.68 1 97.44 47 SER B C 1
ATOM 3145 O O . SER B 1 47 ? 6.84 -39.25 -7.902 1 97.44 47 SER B O 1
ATOM 3147 N N . CYS B 1 48 ? 7.777 -38.781 -9.875 1 97.19 48 CYS B N 1
ATOM 3148 C CA . CYS B 1 48 ? 6.711 -37.906 -10.305 1 97.19 48 CYS B CA 1
ATOM 3149 C C . CYS B 1 48 ? 5.461 -38.688 -10.68 1 97.19 48 CYS B C 1
ATOM 3151 O O . CYS B 1 48 ? 5.531 -39.625 -11.461 1 97.19 48 CYS B O 1
ATOM 3153 N N . ASN B 1 49 ? 4.34 -38.281 -10.133 1 96.44 49 ASN B N 1
ATOM 3154 C CA . ASN B 1 49 ? 3.059 -38.875 -10.516 1 96.44 49 ASN B CA 1
ATOM 3155 C C . ASN B 1 49 ? 2.279 -37.938 -11.445 1 96.44 49 ASN B C 1
ATOM 3157 O O . ASN B 1 49 ? 1.784 -38.375 -12.484 1 96.44 49 ASN B O 1
ATOM 3161 N N . TYR B 1 50 ? 2.217 -36.719 -11.039 1 94.94 50 TYR B N 1
ATOM 3162 C CA . TYR B 1 50 ? 1.485 -35.75 -11.82 1 94.94 50 TYR B CA 1
ATOM 3163 C C . TYR B 1 50 ? 2.279 -34.438 -11.938 1 94.94 50 TYR B C 1
ATOM 3165 O O . TYR B 1 50 ? 2.93 -34.031 -10.977 1 94.94 50 TYR B O 1
ATOM 3173 N N . ALA B 1 51 ? 2.256 -33.812 -13.125 1 94.69 51 ALA B N 1
ATOM 3174 C CA . ALA B 1 51 ? 2.881 -32.5 -13.375 1 94.69 51 ALA B CA 1
ATOM 3175 C C . ALA B 1 51 ? 1.858 -31.5 -13.883 1 94.69 51 ALA B C 1
ATOM 3177 O O . ALA B 1 51 ? 0.995 -31.844 -14.695 1 94.69 51 ALA B O 1
ATOM 3178 N N . GLY B 1 52 ? 1.921 -30.359 -13.312 1 91.56 52 GLY B N 1
ATOM 3179 C CA . GLY B 1 52 ? 1.054 -29.297 -13.789 1 91.56 52 GLY B CA 1
ATOM 3180 C C . GLY B 1 52 ? 1.653 -28.5 -14.938 1 91.56 52 GLY B C 1
ATOM 3181 O O . GLY B 1 52 ? 2.861 -28.25 -14.961 1 91.56 52 GLY B O 1
ATOM 3182 N N . ILE B 1 53 ? 0.8 -28.141 -15.906 1 89.12 53 ILE B N 1
ATOM 3183 C CA . ILE B 1 53 ? 1.209 -27.281 -17.016 1 89.12 53 ILE B CA 1
ATOM 3184 C C . ILE B 1 53 ? 0.413 -25.984 -16.984 1 89.12 53 ILE B C 1
ATOM 3186 O O . ILE B 1 53 ? -0.82 -26 -16.969 1 89.12 53 ILE B O 1
ATOM 3190 N N . GLN B 1 54 ? 1.173 -24.938 -16.969 1 83.94 54 GLN B N 1
ATOM 3191 C CA . GLN B 1 54 ? 0.565 -23.609 -16.922 1 83.94 54 GLN B CA 1
ATOM 3192 C C . GLN B 1 54 ? 1.044 -22.734 -18.094 1 83.94 54 GLN B C 1
ATOM 3194 O O . GLN B 1 54 ? 1.925 -23.141 -18.844 1 83.94 54 GLN B O 1
ATOM 3199 N N . TYR B 1 55 ? 0.408 -21.594 -18.188 1 80.12 55 TYR B N 1
ATOM 3200 C CA . TYR B 1 55 ? 0.733 -20.688 -19.281 1 80.12 55 TYR B CA 1
ATOM 3201 C C . TYR B 1 55 ? 2.209 -20.312 -19.266 1 80.12 55 TYR B C 1
ATOM 3203 O O . TYR B 1 55 ? 2.861 -20.266 -20.312 1 80.12 55 TYR B O 1
ATOM 3211 N N . PRO B 1 56 ? 2.771 -20.062 -18.125 1 82 56 PRO B N 1
ATOM 3212 C CA . PRO B 1 56 ? 4.207 -19.766 -18.109 1 82 56 PRO B CA 1
ATOM 3213 C C . PRO B 1 56 ? 5.051 -20.891 -18.688 1 82 56 PRO B C 1
ATOM 3215 O O . PRO B 1 56 ? 6.102 -20.641 -19.281 1 82 56 PRO B O 1
ATOM 3218 N N . ASP B 1 57 ? 4.633 -22.094 -18.5 1 89.56 57 ASP B N 1
ATOM 3219 C CA . ASP B 1 57 ? 5.344 -23.219 -19.078 1 89.56 57 ASP B CA 1
ATOM 3220 C C . ASP B 1 57 ? 5.32 -23.156 -20.609 1 89.56 57 ASP B C 1
ATOM 3222 O O . ASP B 1 57 ? 6.332 -23.422 -21.266 1 89.56 57 ASP B O 1
ATOM 3226 N N . PHE B 1 58 ? 4.168 -22.766 -21.094 1 88.56 58 PHE B N 1
ATOM 3227 C CA . PHE B 1 58 ? 4 -22.594 -22.531 1 88.56 58 PHE B CA 1
ATOM 3228 C C . PHE B 1 58 ? 4.855 -21.438 -23.047 1 88.56 58 PHE B C 1
ATOM 3230 O O . PHE B 1 58 ? 5.566 -21.578 -24.031 1 88.56 58 PHE B O 1
ATOM 3237 N N . LEU B 1 59 ? 4.871 -20.344 -22.328 1 86.56 59 LEU B N 1
ATOM 3238 C CA . LEU B 1 59 ? 5.684 -19.203 -22.703 1 86.56 59 LEU B CA 1
ATOM 3239 C C . LEU B 1 59 ? 7.168 -19.547 -22.672 1 86.56 59 LEU B C 1
ATOM 3241 O O . LEU B 1 59 ? 7.934 -19.109 -23.531 1 86.56 59 LEU B O 1
ATOM 3245 N N . GLN B 1 60 ? 7.527 -20.266 -21.688 1 89.69 60 GLN B N 1
ATOM 3246 C CA . GLN B 1 60 ? 8.922 -20.688 -21.578 1 89.69 60 GLN B CA 1
ATOM 3247 C C . GLN B 1 60 ? 9.328 -21.578 -22.75 1 89.69 60 GLN B C 1
ATOM 3249 O O . GLN B 1 60 ? 10.414 -21.406 -23.312 1 89.69 60 GLN B O 1
ATOM 3254 N N . ALA B 1 61 ? 8.492 -22.422 -23.188 1 93.06 61 ALA B N 1
ATOM 3255 C CA . ALA B 1 61 ? 8.766 -23.281 -24.344 1 93.06 61 ALA B CA 1
ATOM 3256 C C . ALA B 1 61 ? 8.844 -22.469 -25.625 1 93.06 61 ALA B C 1
ATOM 3258 O O . ALA B 1 61 ? 9.516 -22.859 -26.578 1 93.06 61 ALA B O 1
ATOM 3259 N N . GLN B 1 62 ? 8.133 -21.328 -25.547 1 92.69 62 GLN B N 1
ATOM 3260 C CA . GLN B 1 62 ? 8.195 -20.422 -26.688 1 92.69 62 GLN B CA 1
ATOM 3261 C C . GLN B 1 62 ? 9.469 -19.578 -26.656 1 92.69 62 GLN B C 1
ATOM 3263 O O . GLN B 1 62 ? 9.859 -19 -27.656 1 92.69 62 GLN B O 1
ATOM 3268 N N . GLY B 1 63 ? 10.133 -19.516 -25.562 1 90.44 63 GLY B N 1
ATOM 3269 C CA . GLY B 1 63 ? 11.273 -18.625 -25.375 1 90.44 63 GLY B CA 1
ATOM 3270 C C . GLY B 1 63 ? 10.867 -17.203 -25.047 1 90.44 63 GLY B C 1
ATOM 3271 O O . GLY B 1 63 ? 11.648 -16.266 -25.234 1 90.44 63 GLY B O 1
ATOM 3272 N N . LEU B 1 64 ? 9.68 -17.078 -24.578 1 84.12 64 LEU B N 1
ATOM 3273 C CA . LEU B 1 64 ? 9.141 -15.734 -24.359 1 84.12 64 LEU B CA 1
ATOM 3274 C C . LEU B 1 64 ? 8.945 -15.461 -22.875 1 84.12 64 LEU B C 1
ATOM 3276 O O . LEU B 1 64 ? 8.391 -14.43 -22.484 1 84.12 64 LEU B O 1
ATOM 3280 N N . TYR B 1 65 ? 9.336 -16.344 -22.016 1 80.38 65 TYR B N 1
ATOM 3281 C CA . TYR B 1 65 ? 9.266 -16.172 -20.578 1 80.38 65 TYR B CA 1
ATOM 3282 C C . TYR B 1 65 ? 10.523 -15.492 -20.047 1 80.38 65 TYR B C 1
ATOM 3284 O O . TYR B 1 65 ? 11.539 -15.422 -20.75 1 80.38 65 TYR B O 1
ATOM 3292 N N . GLN B 1 66 ? 10.492 -14.961 -18.875 1 71.75 66 GLN B N 1
ATOM 3293 C CA . GLN B 1 66 ? 11.602 -14.211 -18.297 1 71.75 66 GLN B CA 1
ATOM 3294 C C . GLN B 1 66 ? 12.812 -15.117 -18.062 1 71.75 66 GLN B C 1
ATOM 3296 O O . GLN B 1 66 ? 13.953 -14.664 -18.188 1 71.75 66 GLN B O 1
ATOM 3301 N N . ILE B 1 67 ? 12.539 -16.297 -17.75 1 75.69 67 ILE B N 1
ATOM 3302 C CA . ILE B 1 67 ? 13.617 -17.266 -17.547 1 75.69 67 ILE B CA 1
ATOM 3303 C C . ILE B 1 67 ? 13.727 -18.172 -18.766 1 75.69 67 ILE B C 1
ATOM 3305 O O . ILE B 1 67 ? 12.766 -18.859 -19.125 1 75.69 67 ILE B O 1
ATOM 3309 N N . LYS B 1 68 ? 14.867 -18.156 -19.391 1 83.31 68 LYS B N 1
ATOM 3310 C CA . LYS B 1 68 ? 15.148 -19.016 -20.531 1 83.31 68 LYS B CA 1
ATOM 3311 C C . LYS B 1 68 ? 16.156 -20.109 -20.156 1 83.31 68 LYS B C 1
ATOM 3313 O O . LYS B 1 68 ? 17.359 -19.859 -20.125 1 83.31 68 LYS B O 1
ATOM 3318 N N . PRO B 1 69 ? 15.617 -21.281 -19.984 1 88 69 PRO B N 1
ATOM 3319 C CA . PRO B 1 69 ? 16.531 -22.375 -19.609 1 88 69 PRO B CA 1
ATOM 3320 C C . PRO B 1 69 ? 17.453 -22.781 -20.75 1 88 69 PRO B C 1
ATOM 3322 O O . PRO B 1 69 ? 17.172 -22.484 -21.922 1 88 69 PRO B O 1
ATOM 3325 N N . GLN B 1 70 ? 18.516 -23.406 -20.391 1 88.5 70 GLN B N 1
ATOM 3326 C CA . GLN B 1 70 ? 19.422 -23.953 -21.391 1 88.5 70 GLN B CA 1
ATOM 3327 C C . GLN B 1 70 ? 18.781 -25.156 -22.094 1 88.5 70 GLN B C 1
ATOM 3329 O O . GLN B 1 70 ? 18.281 -26.062 -21.438 1 88.5 70 GLN B O 1
ATOM 3334 N N . LEU B 1 71 ? 18.859 -25.188 -23.438 1 91.75 71 LEU B N 1
ATOM 3335 C CA . LEU B 1 71 ? 18.281 -26.25 -24.234 1 91.75 71 LEU B CA 1
ATOM 3336 C C . LEU B 1 71 ? 19.234 -27.438 -24.344 1 91.75 71 LEU B C 1
ATOM 3338 O O . LEU B 1 71 ? 20.453 -27.266 -24.359 1 91.75 71 LEU B O 1
ATOM 3342 N N . PRO B 1 72 ? 18.781 -28.703 -24.422 1 93.5 72 PRO B N 1
ATOM 3343 C CA . PRO B 1 72 ? 17.406 -29.094 -24.141 1 93.5 72 PRO B CA 1
ATOM 3344 C C . PRO B 1 72 ? 17.078 -29.078 -22.656 1 93.5 72 PRO B C 1
ATOM 3346 O O . PRO B 1 72 ? 17.969 -29.266 -21.828 1 93.5 72 PRO B O 1
ATOM 3349 N N . TYR B 1 73 ? 15.859 -28.797 -22.281 1 93.94 73 TYR B N 1
ATOM 3350 C CA . TYR B 1 73 ? 15.453 -28.844 -20.875 1 93.94 73 TYR B CA 1
ATOM 3351 C C . TYR B 1 73 ? 14.125 -29.562 -20.703 1 93.94 73 TYR B C 1
ATOM 3353 O O . TYR B 1 73 ? 13.422 -29.812 -21.688 1 93.94 73 TYR B O 1
ATOM 3361 N N . ILE B 1 74 ? 13.812 -30.047 -19.531 1 95.19 74 ILE B N 1
ATOM 3362 C CA . ILE B 1 74 ? 12.547 -30.672 -19.172 1 95.19 74 ILE B CA 1
ATOM 3363 C C . ILE B 1 74 ? 11.578 -29.609 -18.672 1 95.19 74 ILE B C 1
ATOM 3365 O O . ILE B 1 74 ? 11.828 -28.953 -17.641 1 95.19 74 ILE B O 1
ATOM 3369 N N . PRO B 1 75 ? 10.445 -29.406 -19.359 1 94.81 75 PRO B N 1
ATOM 3370 C CA . PRO B 1 75 ? 9.516 -28.344 -18.969 1 94.81 75 PRO B CA 1
ATOM 3371 C C . PRO B 1 75 ? 8.664 -28.719 -17.766 1 94.81 75 PRO B C 1
ATOM 3373 O O . PRO B 1 75 ? 8.672 -29.875 -17.328 1 94.81 75 PRO B O 1
ATOM 3376 N N . GLY B 1 76 ? 7.93 -27.688 -17.281 1 92.12 76 GLY B N 1
ATOM 3377 C CA . GLY B 1 76 ? 7.02 -27.859 -16.156 1 92.12 76 GLY B CA 1
ATOM 3378 C C . GLY B 1 76 ? 7.602 -27.375 -14.836 1 92.12 76 GLY B C 1
ATOM 3379 O O . GLY B 1 76 ? 8.75 -27.672 -14.516 1 92.12 76 GLY B O 1
ATOM 3380 N N . MET B 1 77 ? 6.805 -26.672 -14.086 1 91.19 77 MET B N 1
ATOM 3381 C CA . MET B 1 77 ? 7.281 -26.078 -12.836 1 91.19 77 MET B CA 1
ATOM 3382 C C . MET B 1 77 ? 6.645 -26.766 -11.633 1 91.19 77 MET B C 1
ATOM 3384 O O . MET B 1 77 ? 7.207 -26.75 -10.531 1 91.19 77 MET B O 1
ATOM 3388 N N . ASP B 1 78 ? 5.512 -27.406 -11.828 1 93.06 78 ASP B N 1
ATOM 3389 C CA . ASP B 1 78 ? 4.75 -28.016 -10.742 1 93.06 78 ASP B CA 1
ATOM 3390 C C . ASP B 1 78 ? 4.754 -29.531 -10.836 1 93.06 78 ASP B C 1
ATOM 3392 O O . ASP B 1 78 ? 4.566 -30.094 -11.922 1 93.06 78 ASP B O 1
ATOM 3396 N N . VAL B 1 79 ? 4.922 -30.156 -9.688 1 94.31 79 VAL B N 1
ATOM 3397 C CA . VAL B 1 79 ? 4.906 -31.625 -9.711 1 94.31 79 VAL B CA 1
ATOM 3398 C C . VAL B 1 79 ? 4.395 -32.156 -8.367 1 94.31 79 VAL B C 1
ATOM 3400 O O . VAL B 1 79 ? 4.621 -31.531 -7.328 1 94.31 79 VAL B O 1
ATOM 3403 N N . ALA B 1 80 ? 3.623 -33.188 -8.43 1 95.38 80 ALA B N 1
ATOM 3404 C CA . ALA B 1 80 ? 3.205 -33.969 -7.266 1 95.38 80 ALA B CA 1
ATOM 3405 C C . ALA B 1 80 ? 3.643 -35.438 -7.395 1 95.38 80 ALA B C 1
ATOM 3407 O O . ALA B 1 80 ? 3.564 -36 -8.477 1 95.38 80 ALA B O 1
ATOM 3408 N N . GLY B 1 81 ? 4.188 -35.906 -6.309 1 96.69 81 GLY B N 1
ATOM 3409 C CA . GLY B 1 81 ? 4.691 -37.281 -6.34 1 96.69 81 GLY B CA 1
ATOM 3410 C C . GLY B 1 81 ? 5.121 -37.781 -4.977 1 96.69 81 GLY B C 1
ATOM 3411 O O . GLY B 1 81 ? 4.582 -37.344 -3.951 1 96.69 81 GLY B O 1
ATOM 3412 N N . VAL B 1 82 ? 6.062 -38.75 -5.09 1 96.81 82 VAL B N 1
ATOM 3413 C CA . VAL B 1 82 ? 6.5 -39.406 -3.861 1 96.81 82 VAL B CA 1
ATOM 3414 C C . VAL B 1 82 ? 8.016 -39.281 -3.719 1 96.81 82 VAL B C 1
ATOM 3416 O O . VAL B 1 82 ? 8.758 -39.5 -4.684 1 96.81 82 VAL B O 1
ATOM 3419 N N . VAL B 1 83 ? 8.422 -39 -2.475 1 97.69 83 VAL B N 1
ATOM 3420 C CA . VAL B 1 83 ? 9.859 -38.906 -2.205 1 97.69 83 VAL B CA 1
ATOM 3421 C C . VAL B 1 83 ? 10.477 -40.312 -2.209 1 97.69 83 VAL B C 1
ATOM 3423 O O . VAL B 1 83 ? 10.039 -41.188 -1.465 1 97.69 83 VAL B O 1
ATOM 3426 N N . ILE B 1 84 ? 11.508 -40.5 -3.014 1 97.25 84 ILE B N 1
ATOM 3427 C CA . ILE B 1 84 ? 12.102 -41.812 -3.102 1 97.25 84 ILE B CA 1
ATOM 3428 C C . ILE B 1 84 ? 13.531 -41.781 -2.566 1 97.25 84 ILE B C 1
ATOM 3430 O O . ILE B 1 84 ? 14.117 -42.844 -2.27 1 97.25 84 ILE B O 1
ATOM 3434 N N . ASP B 1 85 ? 14.094 -40.625 -2.537 1 97.19 85 ASP B N 1
ATOM 3435 C CA . ASP B 1 85 ? 15.422 -40.438 -1.949 1 97.19 85 ASP B CA 1
ATOM 3436 C C . ASP B 1 85 ? 15.625 -39 -1.495 1 97.19 85 ASP B C 1
ATOM 3438 O O . ASP B 1 85 ? 14.875 -38.125 -1.892 1 97.19 85 ASP B O 1
ATOM 3442 N N . LYS B 1 86 ? 16.547 -38.781 -0.56 1 97 86 LYS B N 1
ATOM 3443 C CA . LYS B 1 86 ? 16.859 -37.438 -0.069 1 97 86 LYS B CA 1
ATOM 3444 C C . LYS B 1 86 ? 18.328 -37.312 0.308 1 97 86 LYS B C 1
ATOM 3446 O O . LYS B 1 86 ? 18.953 -38.281 0.709 1 97 86 LYS B O 1
ATOM 3451 N N . GLY B 1 87 ? 18.812 -36.125 0.153 1 96.38 87 GLY B N 1
ATOM 3452 C CA . GLY B 1 87 ? 20.203 -35.875 0.479 1 96.38 87 GLY B CA 1
ATOM 3453 C C . GLY B 1 87 ? 20.469 -35.875 1.971 1 96.38 87 GLY B C 1
ATOM 3454 O O . GLY B 1 87 ? 19.547 -35.812 2.781 1 96.38 87 GLY B O 1
ATOM 3455 N N . SER B 1 88 ? 21.75 -35.875 2.293 1 95.5 88 SER B N 1
ATOM 3456 C CA . SER B 1 88 ? 22.188 -36.031 3.674 1 95.5 88 SER B CA 1
ATOM 3457 C C . SER B 1 88 ? 21.828 -34.812 4.516 1 95.5 88 SER B C 1
ATOM 3459 O O . SER B 1 88 ? 21.703 -34.906 5.734 1 95.5 88 SER B O 1
ATOM 3461 N N . ASP B 1 89 ? 21.641 -33.688 3.852 1 95.44 89 ASP B N 1
ATOM 3462 C CA . ASP B 1 89 ? 21.391 -32.469 4.59 1 95.44 89 ASP B CA 1
ATOM 3463 C C . ASP B 1 89 ? 19.906 -32.219 4.797 1 95.44 89 ASP B C 1
ATOM 3465 O O . ASP B 1 89 ? 19.5 -31.266 5.441 1 95.44 89 ASP B O 1
ATOM 3469 N N . VAL B 1 90 ? 19.094 -33.094 4.234 1 95.56 90 VAL B N 1
ATOM 3470 C CA . VAL B 1 90 ? 17.656 -32.969 4.387 1 95.56 90 VAL B CA 1
ATOM 3471 C C . VAL B 1 90 ? 17.203 -33.75 5.625 1 95.56 90 VAL B C 1
ATOM 3473 O O . VAL B 1 90 ? 17.266 -34.969 5.652 1 95.56 90 VAL B O 1
ATOM 3476 N N . HIS B 1 91 ? 16.719 -33.031 6.59 1 92.75 91 HIS B N 1
ATOM 3477 C CA . HIS B 1 91 ? 16.359 -33.656 7.867 1 92.75 91 HIS B CA 1
ATOM 3478 C C . HIS B 1 91 ? 15.031 -34.375 7.77 1 92.75 91 HIS B C 1
ATOM 3480 O O . HIS B 1 91 ? 14.117 -33.938 7.078 1 92.75 91 HIS B O 1
ATOM 3486 N N . ASP B 1 92 ? 14.828 -35.375 8.586 1 88.44 92 ASP B N 1
ATOM 3487 C CA . ASP B 1 92 ? 13.648 -36.25 8.57 1 88.44 92 ASP B CA 1
ATOM 3488 C C . ASP B 1 92 ? 12.422 -35.5 9.086 1 88.44 92 ASP B C 1
ATOM 3490 O O . ASP B 1 92 ? 11.289 -35.844 8.742 1 88.44 92 ASP B O 1
ATOM 3494 N N . ASP B 1 93 ? 12.641 -34.5 9.891 1 88.88 93 ASP B N 1
ATOM 3495 C CA . ASP B 1 93 ? 11.523 -33.719 10.422 1 88.88 93 ASP B CA 1
ATOM 3496 C C . ASP B 1 93 ? 10.867 -32.906 9.328 1 88.88 93 ASP B C 1
ATOM 3498 O O . ASP B 1 93 ? 9.719 -32.469 9.469 1 88.88 93 ASP B O 1
ATOM 3502 N N . GLN B 1 94 ? 11.562 -32.688 8.281 1 88.12 94 GLN B N 1
ATOM 3503 C CA . GLN B 1 94 ? 11.055 -31.844 7.191 1 88.12 94 GLN B CA 1
ATOM 3504 C C . GLN B 1 94 ? 10.438 -32.719 6.094 1 88.12 94 GLN B C 1
ATOM 3506 O O . GLN B 1 94 ? 9.305 -32.469 5.66 1 88.12 94 GLN B O 1
ATOM 3511 N N . ILE B 1 95 ? 11.211 -33.688 5.625 1 94.38 95 ILE B N 1
ATOM 3512 C CA . ILE B 1 95 ? 10.82 -34.562 4.523 1 94.38 95 ILE B CA 1
ATOM 3513 C C . ILE B 1 95 ? 11.359 -35.969 4.773 1 94.38 95 ILE B C 1
ATOM 3515 O O . ILE B 1 95 ? 12.508 -36.125 5.18 1 94.38 95 ILE B O 1
ATOM 3519 N N . GLN B 1 96 ? 10.523 -36.938 4.52 1 95.56 96 GLN B N 1
ATOM 3520 C CA . GLN B 1 96 ? 10.914 -38.344 4.648 1 95.56 96 GLN B CA 1
ATOM 3521 C C . GLN B 1 96 ? 10.703 -39.094 3.334 1 95.56 96 GLN B C 1
ATOM 3523 O O . GLN B 1 96 ? 9.836 -38.75 2.537 1 95.56 96 GLN B O 1
ATOM 3528 N N . ILE B 1 97 ? 11.516 -40.125 3.225 1 96.31 97 ILE B N 1
ATOM 3529 C CA . ILE B 1 97 ? 11.289 -41.031 2.102 1 96.31 97 ILE B CA 1
ATOM 3530 C C . ILE B 1 97 ? 9.914 -41.688 2.221 1 96.31 97 ILE B C 1
ATOM 3532 O O . ILE B 1 97 ? 9.516 -42.125 3.301 1 96.31 97 ILE B O 1
ATOM 3536 N N . GLY B 1 98 ? 9.141 -41.594 1.162 1 95.69 98 GLY B N 1
ATOM 3537 C CA . GLY B 1 98 ? 7.785 -42.125 1.172 1 95.69 98 GLY B CA 1
ATOM 3538 C C . GLY B 1 98 ? 6.723 -41.062 1.263 1 95.69 98 GLY B C 1
ATOM 3539 O O . GLY B 1 98 ? 5.547 -41.312 0.991 1 95.69 98 GLY B O 1
ATOM 3540 N N . ASP B 1 99 ? 7.141 -39.875 1.62 1 95.94 99 ASP B N 1
ATOM 3541 C CA . ASP B 1 99 ? 6.188 -38.781 1.719 1 95.94 99 ASP B CA 1
ATOM 3542 C C . ASP B 1 99 ? 5.562 -38.469 0.36 1 95.94 99 ASP B C 1
ATOM 3544 O O . ASP B 1 99 ? 6.254 -38.469 -0.661 1 95.94 99 ASP B O 1
ATOM 3548 N N . ARG B 1 100 ? 4.254 -38.25 0.365 1 96.12 100 ARG B N 1
ATOM 3549 C CA . ARG B 1 100 ? 3.588 -37.594 -0.767 1 96.12 100 ARG B CA 1
ATOM 3550 C C . ARG B 1 100 ? 3.789 -36.094 -0.74 1 96.12 100 ARG B C 1
ATOM 3552 O O . ARG B 1 100 ? 3.572 -35.469 0.29 1 96.12 100 ARG B O 1
ATOM 3559 N N . VAL B 1 101 ? 4.25 -35.562 -1.89 1 96.62 101 VAL B N 1
ATOM 3560 C CA . VAL B 1 101 ? 4.668 -34.156 -1.822 1 96.62 101 VAL B CA 1
ATOM 3561 C C . VAL B 1 101 ? 4.176 -33.406 -3.061 1 96.62 101 VAL B C 1
ATOM 3563 O O . VAL B 1 101 ? 3.898 -34.031 -4.094 1 96.62 101 VAL B O 1
ATOM 3566 N N . TYR B 1 102 ? 3.943 -32.156 -2.893 1 94.94 102 TYR B N 1
ATOM 3567 C CA . TYR B 1 102 ? 3.918 -31.172 -3.961 1 94.94 102 TYR B CA 1
ATOM 3568 C C . TYR B 1 102 ? 5.234 -30.406 -4.027 1 94.94 102 TYR B C 1
ATOM 3570 O O . TYR B 1 102 ? 5.832 -30.094 -2.992 1 94.94 102 TYR B O 1
ATOM 3578 N N . ALA B 1 103 ? 5.684 -30.172 -5.242 1 93.81 103 ALA B N 1
ATOM 3579 C CA . ALA B 1 103 ? 6.914 -29.391 -5.395 1 93.81 103 ALA B CA 1
ATOM 3580 C C . ALA B 1 103 ? 6.793 -28.406 -6.547 1 93.81 103 ALA B C 1
ATOM 3582 O O . ALA B 1 103 ? 6.098 -28.656 -7.531 1 93.81 103 ALA B O 1
ATOM 3583 N N . ASN B 1 104 ? 7.406 -27.266 -6.348 1 91.75 104 ASN B N 1
ATOM 3584 C CA . ASN B 1 104 ? 7.527 -26.234 -7.375 1 91.75 104 ASN B CA 1
ATOM 3585 C C . ASN B 1 104 ? 8.992 -25.938 -7.703 1 91.75 104 ASN B C 1
ATOM 3587 O O . ASN B 1 104 ? 9.703 -25.344 -6.902 1 91.75 104 ASN B O 1
ATOM 3591 N N . THR B 1 105 ? 9.367 -26.219 -8.914 1 88.12 105 THR B N 1
ATOM 3592 C CA . THR B 1 105 ? 10.773 -26.188 -9.297 1 88.12 105 THR B CA 1
ATOM 3593 C C . THR B 1 105 ? 11.281 -24.75 -9.383 1 88.12 105 THR B C 1
ATOM 3595 O O . THR B 1 105 ? 12.492 -24.516 -9.352 1 88.12 105 THR B O 1
ATOM 3598 N N . ALA B 1 106 ? 10.406 -23.844 -9.469 1 82.56 106 ALA B N 1
ATOM 3599 C CA . ALA B 1 106 ? 10.797 -22.438 -9.57 1 82.56 106 ALA B CA 1
ATOM 3600 C C . ALA B 1 106 ? 11.203 -21.875 -8.211 1 82.56 106 ALA B C 1
ATOM 3602 O O . ALA B 1 106 ? 11.797 -20.797 -8.125 1 82.56 106 ALA B O 1
ATOM 3603 N N . LEU B 1 107 ? 10.945 -22.547 -7.203 1 83.88 107 LEU B N 1
ATOM 3604 C CA . LEU B 1 107 ? 11.242 -22.062 -5.855 1 83.88 107 LEU B CA 1
ATOM 3605 C C . LEU B 1 107 ? 12.609 -22.547 -5.391 1 83.88 107 LEU B C 1
ATOM 3607 O O . LEU B 1 107 ? 13.023 -22.281 -4.262 1 83.88 107 LEU B O 1
ATOM 3611 N N . CYS B 1 108 ? 13.305 -23.188 -6.266 1 79.25 108 CYS B N 1
ATOM 3612 C CA . CYS B 1 108 ? 14.641 -23.656 -5.918 1 79.25 108 CYS B CA 1
ATOM 3613 C C . CYS B 1 108 ? 15.641 -22.516 -5.895 1 79.25 108 CYS B C 1
ATOM 3615 O O . CYS B 1 108 ? 15.758 -21.766 -6.871 1 79.25 108 CYS B O 1
ATOM 3617 N N . PRO B 1 109 ? 16.297 -22.359 -4.766 1 73.62 109 PRO B N 1
ATOM 3618 C CA . PRO B 1 109 ? 17.266 -21.25 -4.672 1 73.62 109 PRO B CA 1
ATOM 3619 C C . PRO B 1 109 ? 18.406 -21.375 -5.688 1 73.62 109 PRO B C 1
ATOM 3621 O O . PRO B 1 109 ? 19 -20.375 -6.074 1 73.62 109 PRO B O 1
ATOM 3624 N N . ASP B 1 110 ? 18.828 -22.562 -5.977 1 64.12 110 ASP B N 1
ATOM 3625 C CA . ASP B 1 110 ? 20 -22.766 -6.824 1 64.12 110 ASP B CA 1
ATOM 3626 C C . ASP B 1 110 ? 19.641 -22.656 -8.305 1 64.12 110 ASP B C 1
ATOM 3628 O O . ASP B 1 110 ? 20.453 -22.984 -9.172 1 64.12 110 ASP B O 1
ATOM 3632 N N . GLY B 1 111 ? 18.5 -22.078 -8.664 1 57.06 111 GLY B N 1
ATOM 3633 C CA . GLY B 1 111 ? 18.281 -21.688 -10.047 1 57.06 111 GLY B CA 1
ATOM 3634 C C . GLY B 1 111 ? 17.516 -22.734 -10.844 1 57.06 111 GLY B C 1
ATOM 3635 O O . GLY B 1 111 ? 17.656 -22.812 -12.07 1 57.06 111 GLY B O 1
ATOM 3636 N N . GLY B 1 112 ? 17.031 -23.672 -10.312 1 56.44 112 GLY B N 1
ATOM 3637 C CA . GLY B 1 112 ? 16.438 -24.719 -11.125 1 56.44 112 GLY B CA 1
ATOM 3638 C C . GLY B 1 112 ? 15.445 -24.203 -12.148 1 56.44 112 GLY B C 1
ATOM 3639 O O . GLY B 1 112 ? 14.914 -24.969 -12.953 1 56.44 112 GLY B O 1
ATOM 3640 N N . GLY B 1 113 ? 15.406 -22.859 -12.57 1 62 113 GLY B N 1
ATOM 3641 C CA . GLY B 1 113 ? 14.758 -22.078 -13.609 1 62 113 GLY B CA 1
ATOM 3642 C C . GLY B 1 113 ? 13.312 -22.484 -13.844 1 62 113 GLY B C 1
ATOM 3643 O O . GLY B 1 113 ? 12.742 -22.188 -14.898 1 62 113 GLY B O 1
ATOM 3644 N N . GLY B 1 114 ? 12.711 -23.203 -12.898 1 73.44 114 GLY B N 1
ATOM 3645 C CA . GLY B 1 114 ? 11.336 -23.578 -13.203 1 73.44 114 GLY B CA 1
ATOM 3646 C C . GLY B 1 114 ? 11.234 -24.688 -14.234 1 73.44 114 GLY B C 1
ATOM 3647 O O . GLY B 1 114 ? 10.453 -24.578 -15.188 1 73.44 114 GLY B O 1
ATOM 3648 N N . THR B 1 115 ? 12.141 -25.75 -14.109 1 82.19 115 THR B N 1
ATOM 3649 C CA . THR B 1 115 ? 12.141 -26.844 -15.07 1 82.19 115 THR B CA 1
ATOM 3650 C C . THR B 1 115 ? 12.188 -28.188 -14.352 1 82.19 115 THR B C 1
ATOM 3652 O O . THR B 1 115 ? 12.422 -28.25 -13.141 1 82.19 115 THR B O 1
ATOM 3655 N N . GLY B 1 116 ? 11.734 -29.25 -15.133 1 89.44 116 GLY B N 1
ATOM 3656 C CA . GLY B 1 116 ? 12.047 -30.594 -14.664 1 89.44 116 GLY B CA 1
ATOM 3657 C C . GLY B 1 116 ? 10.812 -31.391 -14.273 1 89.44 116 GLY B C 1
ATOM 3658 O O . GLY B 1 116 ? 10.898 -32.594 -14.062 1 89.44 116 GLY B O 1
ATOM 3659 N N . ALA B 1 117 ? 9.68 -30.844 -14.305 1 92.5 117 ALA B N 1
ATOM 3660 C CA . ALA B 1 117 ? 8.5 -31.5 -13.719 1 92.5 117 ALA B CA 1
ATOM 3661 C C . ALA B 1 117 ? 7.973 -32.594 -14.633 1 92.5 117 ALA B C 1
ATOM 3663 O O . ALA B 1 117 ? 7.422 -33.594 -14.156 1 92.5 117 ALA B O 1
ATOM 3664 N N . LEU B 1 118 ? 8.148 -32.438 -15.922 1 95.81 118 LEU B N 1
ATOM 3665 C CA . LEU B 1 118 ? 7.613 -33.438 -16.859 1 95.81 118 LEU B CA 1
ATOM 3666 C C . LEU B 1 118 ? 8.602 -34.562 -17.094 1 95.81 118 LEU B C 1
ATOM 3668 O O . LEU B 1 118 ? 9.062 -34.781 -18.203 1 95.81 118 LEU B O 1
ATOM 3672 N N . ALA B 1 119 ? 8.875 -35.25 -16.094 1 96.56 119 ALA B N 1
ATOM 3673 C CA . ALA B 1 119 ? 9.797 -36.375 -16.062 1 96.56 119 ALA B CA 1
ATOM 3674 C C . ALA B 1 119 ? 9.352 -37.406 -15.031 1 96.56 119 ALA B C 1
ATOM 3676 O O . ALA B 1 119 ? 8.562 -37.094 -14.133 1 96.56 119 ALA B O 1
ATOM 3677 N N . GLU B 1 120 ? 9.82 -38.594 -15.219 1 96.75 120 GLU B N 1
ATOM 3678 C CA . GLU B 1 120 ? 9.484 -39.656 -14.273 1 96.75 120 GLU B CA 1
ATOM 3679 C C . GLU B 1 120 ? 10.062 -39.344 -12.891 1 96.75 120 GLU B C 1
ATOM 3681 O O . GLU B 1 120 ? 9.508 -39.781 -11.875 1 96.75 120 GLU B O 1
ATOM 3686 N N . GLN B 1 121 ? 11.188 -38.688 -12.93 1 96.62 121 GLN B N 1
ATOM 3687 C CA . GLN B 1 121 ? 11.82 -38.281 -11.68 1 96.62 121 GLN B CA 1
ATOM 3688 C C . GLN B 1 121 ? 12.344 -36.875 -11.758 1 96.62 121 GLN B C 1
ATOM 3690 O O . GLN B 1 121 ? 12.734 -36.406 -12.828 1 96.62 121 GLN B O 1
ATOM 3695 N N . VAL B 1 122 ? 12.344 -36.188 -10.602 1 95.44 122 VAL B N 1
ATOM 3696 C CA . VAL B 1 122 ? 12.906 -34.844 -10.523 1 95.44 122 VAL B CA 1
ATOM 3697 C C . VAL B 1 122 ? 13.664 -34.688 -9.211 1 95.44 122 VAL B C 1
ATOM 3699 O O . VAL B 1 122 ? 13.289 -35.25 -8.188 1 95.44 122 VAL B O 1
ATOM 3702 N N . CYS B 1 123 ? 14.797 -34.062 -9.289 1 94.44 123 CYS B N 1
ATOM 3703 C CA . CYS B 1 123 ? 15.625 -33.75 -8.125 1 94.44 123 CYS B CA 1
ATOM 3704 C C . CYS B 1 123 ? 15.648 -32.25 -7.844 1 94.44 123 CYS B C 1
ATOM 3706 O O . CYS B 1 123 ? 16.047 -31.469 -8.703 1 94.44 123 CYS B O 1
ATOM 3708 N N . LEU B 1 124 ? 15.227 -31.891 -6.648 1 92.31 124 LEU B N 1
ATOM 3709 C CA . LEU B 1 124 ? 15.117 -30.469 -6.336 1 92.31 124 LEU B CA 1
ATOM 3710 C C . LEU B 1 124 ? 15.492 -30.203 -4.883 1 92.31 124 LEU B C 1
ATOM 3712 O O . LEU B 1 124 ? 15.586 -31.125 -4.078 1 92.31 124 LEU B O 1
ATOM 3716 N N . SER B 1 125 ? 15.742 -28.906 -4.633 1 91.75 125 SER B N 1
ATOM 3717 C CA . SER B 1 125 ? 16.016 -28.484 -3.264 1 91.75 125 SER B CA 1
ATOM 3718 C C . SER B 1 125 ? 14.844 -28.812 -2.342 1 91.75 125 SER B C 1
ATOM 3720 O O . SER B 1 125 ? 13.68 -28.641 -2.723 1 91.75 125 SER B O 1
ATOM 3722 N N . SER B 1 126 ? 15.148 -29.234 -1.115 1 92.19 126 SER B N 1
ATOM 3723 C CA . SER B 1 126 ? 14.117 -29.547 -0.138 1 92.19 126 SER B CA 1
ATOM 3724 C C . SER B 1 126 ? 13.25 -28.328 0.159 1 92.19 126 SER B C 1
ATOM 3726 O O . SER B 1 126 ? 12.094 -28.469 0.565 1 92.19 126 SER B O 1
ATOM 3728 N N . GLN B 1 127 ? 13.688 -27.141 -0.149 1 88.88 127 GLN B N 1
ATOM 3729 C CA . GLN B 1 127 ? 12.969 -25.906 0.115 1 88.88 127 GLN B CA 1
ATOM 3730 C C . GLN B 1 127 ? 11.773 -25.75 -0.822 1 88.88 127 GLN B C 1
ATOM 3732 O O . GLN B 1 127 ? 10.844 -25 -0.527 1 88.88 127 GLN B O 1
ATOM 3737 N N . ALA B 1 128 ? 11.805 -26.484 -1.889 1 91.38 128 ALA B N 1
ATOM 3738 C CA . ALA B 1 128 ? 10.758 -26.375 -2.898 1 91.38 128 ALA B CA 1
ATOM 3739 C C . ALA B 1 128 ? 9.773 -27.531 -2.795 1 91.38 128 ALA B C 1
ATOM 3741 O O . ALA B 1 128 ? 8.953 -27.75 -3.691 1 91.38 128 ALA B O 1
ATOM 3742 N N . VAL B 1 129 ? 9.867 -28.266 -1.716 1 93.88 129 VAL B N 1
ATOM 3743 C CA . VAL B 1 129 ? 9.094 -29.5 -1.585 1 93.88 129 VAL B CA 1
ATOM 3744 C C . VAL B 1 129 ? 8.172 -29.406 -0.37 1 93.88 129 VAL B C 1
ATOM 3746 O O . VAL B 1 129 ? 8.617 -29.062 0.729 1 93.88 129 VAL B O 1
ATOM 3749 N N . PHE B 1 130 ? 6.891 -29.75 -0.564 1 95.12 130 PHE B N 1
ATOM 3750 C CA . PHE B 1 130 ? 5.887 -29.594 0.481 1 95.12 130 PHE B CA 1
ATOM 3751 C C . PHE B 1 130 ? 5.082 -30.875 0.65 1 95.12 130 PHE B C 1
ATOM 3753 O O . PHE B 1 130 ? 4.375 -31.297 -0.269 1 95.12 130 PHE B O 1
ATOM 3760 N N . PRO B 1 131 ? 5.164 -31.469 1.813 1 95.38 131 PRO B N 1
ATOM 3761 C CA . PRO B 1 131 ? 4.34 -32.656 2.057 1 95.38 131 PRO B CA 1
ATOM 3762 C C . PRO B 1 131 ? 2.844 -32.375 1.942 1 95.38 131 PRO B C 1
ATOM 3764 O O . PRO B 1 131 ? 2.391 -31.281 2.32 1 95.38 131 PRO B O 1
ATOM 3767 N N . ILE B 1 132 ? 2.113 -33.281 1.416 1 93.25 132 ILE B N 1
ATOM 3768 C CA . ILE B 1 132 ? 0.677 -33.094 1.261 1 93.25 132 ILE B CA 1
ATOM 3769 C C . ILE B 1 132 ? -0.08 -34.031 2.176 1 93.25 132 ILE B C 1
ATOM 3771 O O . ILE B 1 132 ? 0.363 -35.156 2.406 1 93.25 132 ILE B O 1
ATOM 3775 N N . PRO B 1 133 ? -1.217 -33.625 2.654 1 90.94 133 PRO B N 1
ATOM 3776 C CA . PRO B 1 133 ? -2.072 -34.5 3.438 1 90.94 133 PRO B CA 1
ATOM 3777 C C . PRO B 1 133 ? -2.498 -35.75 2.658 1 90.94 133 PRO B C 1
ATOM 3779 O O . PRO B 1 133 ? -2.744 -35.688 1.452 1 90.94 133 PRO B O 1
ATOM 3782 N N . ASP B 1 134 ? -2.727 -36.781 3.371 1 88.81 134 ASP B N 1
ATOM 3783 C CA . ASP B 1 134 ? -3.021 -38.094 2.768 1 88.81 134 ASP B CA 1
ATOM 3784 C C . ASP B 1 134 ? -4.402 -38.094 2.117 1 88.81 134 ASP B C 1
ATOM 3786 O O . ASP B 1 134 ? -4.684 -38.906 1.245 1 88.81 134 ASP B O 1
ATOM 3790 N N . THR B 1 135 ? -5.184 -37.156 2.49 1 88.5 135 THR B N 1
ATOM 3791 C CA . THR B 1 135 ? -6.559 -37.125 2.006 1 88.5 135 THR B CA 1
ATOM 3792 C C . THR B 1 135 ? -6.633 -36.5 0.623 1 88.5 135 THR B C 1
ATOM 3794 O O . THR B 1 135 ? -7.672 -36.562 -0.042 1 88.5 135 THR B O 1
ATOM 3797 N N . LEU B 1 136 ? -5.559 -35.969 0.173 1 89.81 136 LEU B N 1
ATOM 3798 C CA . LEU B 1 136 ? -5.578 -35.281 -1.115 1 89.81 136 LEU B CA 1
ATOM 3799 C C . LEU B 1 136 ? -4.988 -36.188 -2.209 1 89.81 136 LEU B C 1
ATOM 3801 O O . LEU B 1 136 ? -3.908 -36.75 -2.043 1 89.81 136 LEU B O 1
ATOM 3805 N N . HIS B 1 137 ? -5.73 -36.281 -3.266 1 89.56 137 HIS B N 1
ATOM 3806 C CA . HIS B 1 137 ? -5.156 -36.969 -4.43 1 89.56 137 HIS B CA 1
ATOM 3807 C C . HIS B 1 137 ? -4.059 -36.094 -5.062 1 89.56 137 HIS B C 1
ATOM 3809 O O . HIS B 1 137 ? -4.191 -34.875 -5.16 1 89.56 137 HIS B O 1
ATOM 3815 N N . LEU B 1 138 ? -3.047 -36.719 -5.543 1 91.62 138 LEU B N 1
ATOM 3816 C CA . LEU B 1 138 ? -1.882 -36 -6.07 1 91.62 138 LEU B CA 1
ATOM 3817 C C . LEU B 1 138 ? -2.262 -35.156 -7.273 1 91.62 138 LEU B C 1
ATOM 3819 O O . LEU B 1 138 ? -1.71 -34.062 -7.465 1 91.62 138 LEU B O 1
ATOM 3823 N N . SER B 1 139 ? -3.186 -35.625 -8.062 1 89.25 139 SER B N 1
ATOM 3824 C CA . SER B 1 139 ? -3.576 -34.875 -9.25 1 89.25 139 SER B CA 1
ATOM 3825 C C . SER B 1 139 ? -4.234 -33.531 -8.875 1 89.25 139 SER B C 1
ATOM 3827 O O . SER B 1 139 ? -4.164 -32.562 -9.633 1 89.25 139 SER B O 1
ATOM 3829 N N . SER B 1 140 ? -4.77 -33.531 -7.684 1 85.69 140 SER B N 1
ATOM 3830 C CA . SER B 1 140 ? -5.52 -32.344 -7.258 1 85.69 140 SER B CA 1
ATOM 3831 C C . SER B 1 140 ? -4.582 -31.219 -6.852 1 85.69 140 SER B C 1
ATOM 3833 O O . SER B 1 140 ? -4.984 -30.047 -6.816 1 85.69 140 SER B O 1
ATOM 3835 N N . VAL B 1 141 ? -3.354 -31.516 -6.625 1 90 141 VAL B N 1
ATOM 3836 C CA . VAL B 1 141 ? -2.447 -30.5 -6.105 1 90 141 VAL B CA 1
ATOM 3837 C C . VAL B 1 141 ? -1.318 -30.25 -7.102 1 90 141 VAL B C 1
ATOM 3839 O O . VAL B 1 141 ? -0.472 -29.375 -6.887 1 90 141 VAL B O 1
ATOM 3842 N N . ALA B 1 142 ? -1.338 -30.922 -8.172 1 89.56 142 ALA B N 1
ATOM 3843 C CA . ALA B 1 142 ? -0.195 -30.953 -9.078 1 89.56 142 ALA B CA 1
ATOM 3844 C C . ALA B 1 142 ? -0.088 -29.641 -9.859 1 89.56 142 ALA B C 1
ATOM 3846 O O . ALA B 1 142 ? 0.904 -29.406 -10.547 1 89.56 142 ALA B O 1
ATOM 3847 N N . ASN B 1 143 ? -1.087 -28.766 -9.719 1 86.69 143 ASN B N 1
ATOM 3848 C CA . ASN B 1 143 ? -1.069 -27.516 -10.484 1 86.69 143 ASN B CA 1
ATOM 3849 C C . ASN B 1 143 ? -1.43 -26.328 -9.609 1 86.69 143 ASN B C 1
ATOM 3851 O O . ASN B 1 143 ? -2.084 -25.391 -10.07 1 86.69 143 ASN B O 1
ATOM 3855 N N . ILE B 1 144 ? -1.067 -26.328 -8.391 1 85.31 144 ILE B N 1
ATOM 3856 C CA . ILE B 1 144 ? -1.529 -25.25 -7.523 1 85.31 144 ILE B CA 1
ATOM 3857 C C . ILE B 1 144 ? -0.49 -24.141 -7.492 1 85.31 144 ILE B C 1
ATOM 3859 O O . ILE B 1 144 ? -0.763 -23.047 -6.996 1 85.31 144 ILE B O 1
ATOM 3863 N N . GLY B 1 145 ? 0.637 -24.344 -7.957 1 81.31 145 GLY B N 1
ATOM 3864 C CA . GLY B 1 145 ? 1.805 -23.5 -7.781 1 81.31 145 GLY B CA 1
ATOM 3865 C C . GLY B 1 145 ? 1.536 -22.031 -8.109 1 81.31 145 GLY B C 1
ATOM 3866 O O . GLY B 1 145 ? 1.363 -21.219 -7.211 1 81.31 145 GLY B O 1
ATOM 3867 N N . ARG B 1 146 ? 1.374 -21.672 -9.352 1 81.12 146 ARG B N 1
ATOM 3868 C CA . ARG B 1 146 ? 1.328 -20.266 -9.711 1 81.12 146 ARG B CA 1
ATOM 3869 C C . ARG B 1 146 ? -0.002 -19.641 -9.305 1 81.12 146 ARG B C 1
ATOM 3871 O O . ARG B 1 146 ? -0.029 -18.609 -8.617 1 81.12 146 ARG B O 1
ATOM 3878 N N . ASN B 1 147 ? -1.123 -20.297 -9.609 1 86.56 147 ASN B N 1
ATOM 3879 C CA . ASN B 1 147 ? -2.432 -19.688 -9.383 1 86.56 147 ASN B CA 1
ATOM 3880 C C . ASN B 1 147 ? -2.703 -19.484 -7.895 1 86.56 147 ASN B C 1
ATOM 3882 O O . ASN B 1 147 ? -2.996 -18.375 -7.457 1 86.56 147 ASN B O 1
ATOM 3886 N N . TYR B 1 148 ? -2.482 -20.562 -7.148 1 91.69 148 TYR B N 1
ATOM 3887 C CA . TYR B 1 148 ? -2.83 -20.484 -5.734 1 91.69 148 TYR B CA 1
ATOM 3888 C C . TYR B 1 148 ? -1.783 -19.688 -4.961 1 91.69 148 TYR B C 1
ATOM 3890 O O . TYR B 1 148 ? -2.113 -18.969 -4.016 1 91.69 148 TYR B O 1
ATOM 3898 N N . CYS B 1 149 ? -0.547 -19.844 -5.363 1 92.62 149 CYS B N 1
ATOM 3899 C CA . CYS B 1 149 ? 0.496 -19.094 -4.68 1 92.62 149 CYS B CA 1
ATOM 3900 C C . CYS B 1 149 ? 0.347 -17.594 -4.941 1 92.62 149 CYS B C 1
ATOM 3902 O O . CYS B 1 149 ? 0.461 -16.781 -4.02 1 92.62 149 CYS B O 1
ATOM 3904 N N . ALA B 1 150 ? 0.064 -17.266 -6.164 1 92.75 150 ALA B N 1
ATOM 3905 C CA . ALA B 1 150 ? -0.166 -15.867 -6.5 1 92.75 150 ALA B CA 1
ATOM 3906 C C . ALA B 1 150 ? -1.384 -15.32 -5.758 1 92.75 150 ALA B C 1
ATOM 3908 O O . ALA B 1 150 ? -1.332 -14.227 -5.188 1 92.75 150 ALA B O 1
ATOM 3909 N N . ALA B 1 151 ? -2.4 -16.094 -5.777 1 95.19 151 ALA B N 1
ATOM 3910 C CA . ALA B 1 151 ? -3.633 -15.68 -5.109 1 95.19 151 ALA B CA 1
ATOM 3911 C C . ALA B 1 151 ? -3.406 -15.5 -3.609 1 95.19 151 ALA B C 1
ATOM 3913 O O . ALA B 1 151 ? -3.809 -14.484 -3.035 1 95.19 151 ALA B O 1
ATOM 3914 N N . TYR B 1 152 ? -2.76 -16.453 -3.045 1 96.5 152 TYR B N 1
ATOM 3915 C CA . TYR B 1 152 ? -2.625 -16.438 -1.594 1 96.5 152 TYR B CA 1
ATOM 3916 C C . TYR B 1 152 ? -1.664 -15.336 -1.151 1 96.5 152 TYR B C 1
ATOM 3918 O O . TYR B 1 152 ? -1.776 -14.812 -0.04 1 96.5 152 TYR B O 1
ATOM 3926 N N . HIS B 1 153 ? -0.723 -15.047 -2 1 97.38 153 HIS B N 1
ATOM 3927 C CA . HIS B 1 153 ? 0.134 -13.898 -1.716 1 97.38 153 HIS B CA 1
ATOM 3928 C C . HIS B 1 153 ? -0.686 -12.625 -1.565 1 97.38 153 HIS B C 1
ATOM 3930 O O . HIS B 1 153 ? -0.492 -11.859 -0.613 1 97.38 153 HIS B O 1
ATOM 3936 N N . SER B 1 154 ? -1.631 -12.359 -2.402 1 98.38 154 SER B N 1
ATOM 3937 C CA . SER B 1 154 ? -2.494 -11.18 -2.355 1 98.38 154 SER B CA 1
ATOM 3938 C C . SER B 1 154 ? -3.445 -11.242 -1.164 1 98.38 154 SER B C 1
ATOM 3940 O O . SER B 1 154 ? -3.619 -10.258 -0.451 1 98.38 154 SER B O 1
ATOM 3942 N N . ILE B 1 155 ? -3.99 -12.414 -0.927 1 98.25 155 ILE B N 1
ATOM 3943 C CA . ILE B 1 155 ? -5.07 -12.586 0.037 1 98.25 155 ILE B CA 1
ATOM 3944 C C . ILE B 1 155 ? -4.504 -12.578 1.455 1 98.25 155 ILE B C 1
ATOM 3946 O O . ILE B 1 155 ? -5.066 -11.945 2.354 1 98.25 155 ILE B O 1
ATOM 3950 N N . LYS B 1 156 ? -3.408 -13.234 1.646 1 98.06 156 LYS B N 1
ATOM 3951 C CA . LYS B 1 156 ? -2.889 -13.453 2.992 1 98.06 156 LYS B CA 1
ATOM 3952 C C . LYS B 1 156 ? -1.71 -12.523 3.281 1 98.06 156 LYS B C 1
ATOM 3954 O O . LYS B 1 156 ? -1.72 -11.789 4.27 1 98.06 156 LYS B O 1
ATOM 3959 N N . VAL B 1 157 ? -0.702 -12.57 2.445 1 97.56 157 VAL B N 1
ATOM 3960 C CA . VAL B 1 157 ? 0.545 -11.875 2.738 1 97.56 157 VAL B CA 1
ATOM 3961 C C . VAL B 1 157 ? 0.333 -10.367 2.623 1 97.56 157 VAL B C 1
ATOM 3963 O O . VAL B 1 157 ? 0.667 -9.609 3.541 1 97.56 157 VAL B O 1
ATOM 3966 N N . ILE B 1 158 ? -0.299 -9.922 1.534 1 98.12 158 ILE B N 1
ATOM 3967 C CA . ILE B 1 158 ? -0.487 -8.492 1.308 1 98.12 158 ILE B CA 1
ATOM 3968 C C . ILE B 1 158 ? -1.754 -8.016 2.018 1 98.12 158 ILE B C 1
ATOM 3970 O O . ILE B 1 158 ? -1.729 -7.027 2.75 1 98.12 158 ILE B O 1
ATOM 3974 N N . GLY B 1 159 ? -2.834 -8.773 1.854 1 97.94 159 GLY B N 1
ATOM 3975 C CA . GLY B 1 159 ? -4.141 -8.297 2.285 1 97.94 159 GLY B CA 1
ATOM 3976 C C . GLY B 1 159 ? -4.469 -8.672 3.717 1 97.94 159 GLY B C 1
ATOM 3977 O O . GLY B 1 159 ? -5.305 -8.031 4.355 1 97.94 159 GLY B O 1
ATOM 3978 N N . ASN B 1 160 ? -3.889 -9.797 4.227 1 97.5 160 ASN B N 1
ATOM 3979 C CA . ASN B 1 160 ? -4.25 -10.367 5.516 1 97.5 160 ASN B CA 1
ATOM 3980 C C . ASN B 1 160 ? -5.762 -10.508 5.668 1 97.5 160 ASN B C 1
ATOM 3982 O O . ASN B 1 160 ? -6.336 -10.047 6.656 1 97.5 160 ASN B O 1
ATOM 3986 N N . VAL B 1 161 ? -6.422 -11.047 4.746 1 98.19 161 VAL B N 1
ATOM 3987 C CA . VAL B 1 161 ? -7.871 -11.156 4.625 1 98.19 161 VAL B CA 1
ATOM 3988 C C . VAL B 1 161 ? -8.406 -12.117 5.676 1 98.19 161 VAL B C 1
ATOM 3990 O O . VAL B 1 161 ? -7.777 -13.141 5.973 1 98.19 161 VAL B O 1
ATOM 3993 N N . GLY B 1 162 ? -9.516 -11.844 6.215 1 97.94 162 GLY B N 1
ATOM 3994 C CA . GLY B 1 162 ? -10.219 -12.68 7.18 1 97.94 162 GLY B CA 1
ATOM 3995 C C . GLY B 1 162 ? -11.695 -12.336 7.305 1 97.94 162 GLY B C 1
ATOM 3996 O O . GLY B 1 162 ? -12.25 -11.633 6.457 1 97.94 162 GLY B O 1
ATOM 3997 N N . PRO B 1 163 ? -12.188 -12.914 8.469 1 97.56 163 PRO B N 1
ATOM 3998 C CA . PRO B 1 163 ? -13.594 -12.57 8.703 1 97.56 163 PRO B CA 1
ATOM 3999 C C . PRO B 1 163 ? -13.82 -11.062 8.836 1 97.56 163 PRO B C 1
ATOM 4001 O O . PRO B 1 163 ? -13.016 -10.367 9.469 1 97.56 163 PRO B O 1
ATOM 4004 N N . GLY B 1 164 ? -14.805 -10.516 8.172 1 97.62 164 GLY B N 1
ATOM 4005 C CA . GLY B 1 164 ? -15.125 -9.102 8.234 1 97.62 164 GLY B CA 1
ATOM 4006 C C . GLY B 1 164 ? -14.633 -8.32 7.027 1 97.62 164 GLY B C 1
ATOM 4007 O O . GLY B 1 164 ? -14.953 -7.145 6.867 1 97.62 164 GLY B O 1
ATOM 4008 N N . ASP B 1 165 ? -13.875 -8.977 6.203 1 98.5 165 ASP B N 1
ATOM 4009 C CA . ASP B 1 165 ? -13.352 -8.305 5.012 1 98.5 165 ASP B CA 1
ATOM 4010 C C . ASP B 1 165 ? -14.234 -8.586 3.797 1 98.5 165 ASP B C 1
ATOM 4012 O O . ASP B 1 165 ? -14.898 -9.625 3.729 1 98.5 165 ASP B O 1
ATOM 4016 N N . LEU B 1 166 ? -14.281 -7.645 2.896 1 98.88 166 LEU B N 1
ATOM 4017 C CA . LEU B 1 166 ? -14.828 -7.824 1.556 1 98.88 166 LEU B CA 1
ATOM 4018 C C . LEU B 1 166 ? -13.719 -7.809 0.511 1 98.88 166 LEU B C 1
ATOM 4020 O O . LEU B 1 166 ? -12.906 -6.883 0.478 1 98.88 166 LEU B O 1
ATOM 4024 N N . VAL B 1 167 ? -13.688 -8.867 -0.282 1 98.88 167 VAL B N 1
ATOM 4025 C CA . VAL B 1 167 ? -12.688 -8.984 -1.332 1 98.88 167 VAL B CA 1
ATOM 4026 C C . VAL B 1 167 ? -13.352 -8.883 -2.701 1 98.88 167 VAL B C 1
ATOM 4028 O O . VAL B 1 167 ? -14.391 -9.5 -2.939 1 98.88 167 VAL B O 1
ATOM 4031 N N . LEU B 1 168 ? -12.82 -8.031 -3.562 1 98.94 168 LEU B N 1
ATOM 4032 C CA . LEU B 1 168 ? -13.203 -7.996 -4.969 1 98.94 168 LEU B CA 1
ATOM 4033 C C . LEU B 1 168 ? -12.125 -8.633 -5.84 1 98.94 168 LEU B C 1
ATOM 4035 O O . LEU B 1 168 ? -10.945 -8.281 -5.738 1 98.94 168 LEU B O 1
ATOM 4039 N N . VAL B 1 169 ? -12.531 -9.578 -6.637 1 98.06 169 VAL B N 1
ATOM 4040 C CA . VAL B 1 169 ? -11.617 -10.242 -7.559 1 98.06 169 VAL B CA 1
ATOM 4041 C C . VAL B 1 169 ? -12.062 -9.992 -9 1 98.06 169 VAL B C 1
ATOM 4043 O O . VAL B 1 169 ? -13.141 -10.438 -9.406 1 98.06 169 VAL B O 1
ATOM 4046 N N . ASP B 1 170 ? -11.25 -9.266 -9.711 1 97 170 ASP B N 1
ATOM 4047 C CA . ASP B 1 170 ? -11.562 -9.195 -11.141 1 97 170 ASP B CA 1
ATOM 4048 C C . ASP B 1 170 ? -10.859 -10.312 -11.906 1 97 170 ASP B C 1
ATOM 4050 O O . ASP B 1 170 ? -10.031 -11.039 -11.344 1 97 170 ASP B O 1
ATOM 4054 N N . GLY B 1 171 ? -11.352 -10.531 -13.156 1 92.5 171 GLY B N 1
ATOM 4055 C CA . GLY B 1 171 ? -10.836 -11.703 -13.852 1 92.5 171 GLY B CA 1
ATOM 4056 C C . GLY B 1 171 ? -11.062 -13 -13.086 1 92.5 171 GLY B C 1
ATOM 4057 O O . GLY B 1 171 ? -10.219 -13.891 -13.102 1 92.5 171 GLY B O 1
ATOM 4058 N N . ALA B 1 172 ? -12.156 -13.094 -12.469 1 92.38 172 ALA B N 1
ATOM 4059 C CA . ALA B 1 172 ? -12.414 -14.148 -11.484 1 92.38 172 ALA B CA 1
ATOM 4060 C C . ALA B 1 172 ? -12.531 -15.508 -12.156 1 92.38 172 ALA B C 1
ATOM 4062 O O . ALA B 1 172 ? -12.391 -16.547 -11.508 1 92.38 172 ALA B O 1
ATOM 4063 N N . SER B 1 173 ? -12.805 -15.516 -13.414 1 84.88 173 SER B N 1
ATOM 4064 C CA . SER B 1 173 ? -13 -16.781 -14.102 1 84.88 173 SER B CA 1
ATOM 4065 C C . SER B 1 173 ? -11.664 -17.422 -14.477 1 84.88 173 SER B C 1
ATOM 4067 O O . SER B 1 173 ? -11.617 -18.594 -14.867 1 84.88 173 SER B O 1
ATOM 4069 N N . GLY B 1 174 ? -10.586 -16.656 -14.352 1 81.62 174 GLY B N 1
ATOM 4070 C CA . GLY B 1 174 ? -9.266 -17.203 -14.625 1 81.62 174 GLY B CA 1
ATOM 4071 C C . GLY B 1 174 ? -8.703 -18 -13.461 1 81.62 174 GLY B C 1
ATOM 4072 O O . GLY B 1 174 ? -9.336 -18.109 -12.414 1 81.62 174 GLY B O 1
ATOM 4073 N N . GLY B 1 175 ? -7.523 -18.594 -13.688 1 80.94 175 GLY B N 1
ATOM 4074 C CA . GLY B 1 175 ? -6.891 -19.438 -12.695 1 80.94 175 GLY B CA 1
ATOM 4075 C C . GLY B 1 175 ? -6.605 -18.719 -11.391 1 80.94 175 GLY B C 1
ATOM 4076 O O . GLY B 1 175 ? -7.02 -19.172 -10.32 1 80.94 175 GLY B O 1
ATOM 4077 N N . VAL B 1 176 ? -5.941 -17.594 -11.523 1 87.75 176 VAL B N 1
ATOM 4078 C CA . VAL B 1 176 ? -5.609 -16.828 -10.32 1 87.75 176 VAL B CA 1
ATOM 4079 C C . VAL B 1 176 ? -6.883 -16.266 -9.703 1 87.75 176 VAL B C 1
ATOM 4081 O O . VAL B 1 176 ? -7.031 -16.234 -8.477 1 87.75 176 VAL B O 1
ATOM 4084 N N . GLY B 1 177 ? -7.777 -15.812 -10.57 1 90.62 177 GLY B N 1
ATOM 4085 C CA . GLY B 1 177 ? -9.039 -15.281 -10.094 1 90.62 177 GLY B CA 1
ATOM 4086 C C . GLY B 1 177 ? -9.844 -16.281 -9.289 1 90.62 177 GLY B C 1
ATOM 4087 O O . GLY B 1 177 ? -10.266 -15.992 -8.164 1 90.62 177 GLY B O 1
ATOM 4088 N N . MET B 1 178 ? -9.992 -17.438 -9.828 1 87.75 178 MET B N 1
ATOM 4089 C CA . MET B 1 178 ? -10.75 -18.484 -9.148 1 87.75 178 MET B CA 1
ATOM 4090 C C . MET B 1 178 ? -10.078 -18.875 -7.84 1 87.75 178 MET B C 1
ATOM 4092 O O . MET B 1 178 ? -10.75 -19.047 -6.816 1 87.75 178 MET B O 1
ATOM 4096 N N . ALA B 1 179 ? -8.812 -19.062 -7.91 1 90 179 ALA B N 1
ATOM 4097 C CA . ALA B 1 179 ? -8.062 -19.375 -6.695 1 90 179 ALA B CA 1
ATOM 4098 C C . ALA B 1 179 ? -8.258 -18.297 -5.637 1 90 179 ALA B C 1
ATOM 4100 O O . ALA B 1 179 ? -8.383 -18.594 -4.449 1 90 179 ALA B O 1
ATOM 4101 N N . SER B 1 180 ? -8.289 -17.016 -6.055 1 94.69 180 SER B N 1
ATOM 4102 C CA . SER B 1 180 ? -8.461 -15.898 -5.129 1 94.69 180 SER B CA 1
ATOM 4103 C C . SER B 1 180 ? -9.828 -15.945 -4.453 1 94.69 180 SER B C 1
ATOM 4105 O O . SER B 1 180 ? -9.938 -15.727 -3.246 1 94.69 180 SER B O 1
ATOM 4107 N N . VAL B 1 181 ? -10.82 -16.266 -5.27 1 94.38 181 VAL B N 1
ATOM 4108 C CA . VAL B 1 181 ? -12.172 -16.375 -4.719 1 94.38 181 VAL B CA 1
ATOM 4109 C C . VAL B 1 181 ? -12.211 -17.484 -3.674 1 94.38 181 VAL B C 1
ATOM 4111 O O . VAL B 1 181 ? -12.656 -17.266 -2.545 1 94.38 181 VAL B O 1
ATOM 4114 N N . GLU B 1 182 ? -11.695 -18.609 -4 1 92.44 182 GLU B N 1
ATOM 4115 C CA . GLU B 1 182 ? -11.734 -19.781 -3.127 1 92.44 182 GLU B CA 1
ATOM 4116 C C . GLU B 1 182 ? -10.961 -19.531 -1.835 1 92.44 182 GLU B C 1
ATOM 4118 O O . GLU B 1 182 ? -11.453 -19.828 -0.745 1 92.44 182 GLU B O 1
ATOM 4123 N N . LEU B 1 183 ? -9.805 -19 -1.998 1 95.25 183 LEU B N 1
ATOM 4124 C CA . LEU B 1 183 ? -8.938 -18.797 -0.843 1 95.25 183 LEU B CA 1
ATOM 4125 C C . LEU B 1 183 ? -9.492 -17.719 0.071 1 95.25 183 LEU B C 1
ATOM 4127 O O . LEU B 1 183 ? -9.414 -17.828 1.296 1 95.25 183 LEU B O 1
ATOM 4131 N N . ALA B 1 184 ? -10.023 -16.609 -0.482 1 97.31 184 ALA B N 1
ATOM 4132 C CA . ALA B 1 184 ? -10.656 -15.562 0.328 1 97.31 184 ALA B CA 1
ATOM 4133 C C . ALA B 1 184 ? -11.836 -16.125 1.123 1 97.31 184 ALA B C 1
ATOM 4135 O O . ALA B 1 184 ? -11.992 -15.82 2.309 1 97.31 184 ALA B O 1
ATOM 4136 N N . LYS B 1 185 ? -12.609 -16.984 0.479 1 95.88 185 LYS B N 1
ATOM 4137 C CA . LYS B 1 185 ? -13.734 -17.625 1.149 1 95.88 185 LYS B CA 1
ATOM 4138 C C . LYS B 1 185 ? -13.258 -18.562 2.252 1 95.88 185 LYS B C 1
ATOM 4140 O O . LYS B 1 185 ? -13.82 -18.594 3.348 1 95.88 185 LYS B O 1
ATOM 4145 N N . ALA B 1 186 ? -12.273 -19.297 1.928 1 94.88 186 ALA B N 1
ATOM 4146 C CA . ALA B 1 186 ? -11.719 -20.234 2.904 1 94.88 186 ALA B CA 1
ATOM 4147 C C . ALA B 1 186 ? -11.234 -19.5 4.152 1 94.88 186 ALA B C 1
ATOM 4149 O O . ALA B 1 186 ? -11.281 -20.031 5.258 1 94.88 186 ALA B O 1
ATOM 4150 N N . ARG B 1 187 ? -10.836 -18.25 3.977 1 96.69 187 ARG B N 1
ATOM 4151 C CA . ARG B 1 187 ? -10.328 -17.469 5.098 1 96.69 187 ARG B CA 1
ATOM 4152 C C . ARG B 1 187 ? -11.461 -16.719 5.789 1 96.69 187 ARG B C 1
ATOM 4154 O O . ARG B 1 187 ? -11.227 -15.953 6.727 1 96.69 187 ARG B O 1
ATOM 4161 N N . GLY B 1 188 ? -12.688 -16.828 5.266 1 96.44 188 GLY B N 1
ATOM 4162 C CA . GLY B 1 188 ? -13.867 -16.344 5.973 1 96.44 188 GLY B CA 1
ATOM 4163 C C . GLY B 1 188 ? -14.367 -15.016 5.457 1 96.44 188 GLY B C 1
ATOM 4164 O O . GLY B 1 188 ? -15.305 -14.438 6.016 1 96.44 188 GLY B O 1
ATOM 4165 N N . ALA B 1 189 ? -13.836 -14.508 4.379 1 98.06 189 ALA B N 1
ATOM 4166 C CA . ALA B 1 189 ? -14.227 -13.203 3.854 1 98.06 189 ALA B CA 1
ATOM 4167 C C . ALA B 1 189 ? -15.469 -13.312 2.973 1 98.06 189 ALA B C 1
ATOM 4169 O O . ALA B 1 189 ? -15.836 -14.406 2.541 1 98.06 189 ALA B O 1
ATOM 4170 N N . LYS B 1 190 ? -16.109 -12.211 2.787 1 98.38 190 LYS B N 1
ATOM 4171 C CA . LYS B 1 190 ? -17.062 -12.078 1.689 1 98.38 190 LYS B CA 1
ATOM 4172 C C . LYS B 1 190 ? -16.359 -11.758 0.38 1 98.38 190 LYS B C 1
ATOM 4174 O O . LYS B 1 190 ? -15.32 -11.078 0.379 1 98.38 190 LYS B O 1
ATOM 4179 N N . VAL B 1 191 ? -16.938 -12.273 -0.723 1 98.31 191 VAL B N 1
ATOM 4180 C CA . VAL B 1 191 ? -16.219 -12.117 -1.983 1 98.31 191 VAL B CA 1
ATOM 4181 C C . VAL B 1 191 ? -17.188 -11.703 -3.086 1 98.31 191 VAL B C 1
ATOM 4183 O O . VAL B 1 191 ? -18.266 -12.297 -3.24 1 98.31 191 VAL B O 1
ATOM 4186 N N . ILE B 1 192 ? -16.859 -10.664 -3.77 1 98.56 192 ILE B N 1
ATOM 4187 C CA . ILE B 1 192 ? -17.484 -10.305 -5.039 1 98.56 192 ILE B CA 1
ATOM 4188 C C . ILE B 1 192 ? -16.562 -10.68 -6.195 1 98.56 192 ILE B C 1
ATOM 4190 O O . ILE B 1 192 ? -15.438 -10.18 -6.277 1 98.56 192 ILE B O 1
ATOM 4194 N N . ALA B 1 193 ? -17.031 -11.539 -7.078 1 97.44 193 ALA B N 1
ATOM 4195 C CA . ALA B 1 193 ? -16.281 -11.961 -8.258 1 97.44 193 ALA B CA 1
ATOM 4196 C C . ALA B 1 193 ? -16.688 -11.148 -9.484 1 97.44 193 ALA B C 1
ATOM 4198 O O . ALA B 1 193 ? -17.859 -11.07 -9.82 1 97.44 193 ALA B O 1
ATOM 4199 N N . GLY B 1 194 ? -15.695 -10.547 -10.062 1 96.69 194 GLY B N 1
ATOM 4200 C CA . GLY B 1 194 ? -15.922 -9.805 -11.297 1 96.69 194 GLY B CA 1
ATOM 4201 C C . GLY B 1 194 ? -15.484 -10.562 -12.531 1 96.69 194 GLY B C 1
ATOM 4202 O O . GLY B 1 194 ? -14.398 -11.148 -12.562 1 96.69 194 GLY B O 1
ATOM 4203 N N . VAL B 1 195 ? -16.359 -10.539 -13.562 1 94.56 195 VAL B N 1
ATOM 4204 C CA . VAL B 1 195 ? -16.031 -11.203 -14.82 1 94.56 195 VAL B CA 1
ATOM 4205 C C . VAL B 1 195 ? -16.297 -10.258 -15.992 1 94.56 195 VAL B C 1
ATOM 4207 O O . VAL B 1 195 ? -17.031 -9.273 -15.844 1 94.56 195 VAL B O 1
ATOM 4210 N N . SER B 1 196 ? -15.695 -10.555 -17.141 1 93.75 196 SER B N 1
ATOM 4211 C CA . SER B 1 196 ? -15.766 -9.633 -18.281 1 93.75 196 SER B CA 1
ATOM 4212 C C . SER B 1 196 ? -17.031 -9.844 -19.094 1 93.75 196 SER B C 1
ATOM 4214 O O . SER B 1 196 ? -17.406 -9 -19.906 1 93.75 196 SER B O 1
ATOM 4216 N N . HIS B 1 197 ? -17.641 -11.039 -18.953 1 92.06 197 HIS B N 1
ATOM 4217 C CA . HIS B 1 197 ? -18.812 -11.391 -19.75 1 92.06 197 HIS B CA 1
ATOM 4218 C C . HIS B 1 197 ? -19.75 -12.305 -18.969 1 92.06 197 HIS B C 1
ATOM 4220 O O . HIS B 1 197 ? -19.312 -13.062 -18.109 1 92.06 197 HIS B O 1
ATOM 4226 N N . ILE B 1 198 ? -20.984 -12.289 -19.359 1 90.5 198 ILE B N 1
ATOM 4227 C CA . ILE B 1 198 ? -22.031 -13.008 -18.641 1 90.5 198 ILE B CA 1
ATOM 4228 C C . ILE B 1 198 ? -21.781 -14.508 -18.734 1 90.5 198 ILE B C 1
ATOM 4230 O O . ILE B 1 198 ? -22.078 -15.25 -17.781 1 90.5 198 ILE B O 1
ATOM 4234 N N . ASN B 1 199 ? -21.234 -15 -19.797 1 86.31 199 ASN B N 1
ATOM 4235 C CA . ASN B 1 199 ? -20.953 -16.422 -19.969 1 86.31 199 ASN B CA 1
ATOM 4236 C C . ASN B 1 199 ? -19.938 -16.922 -18.938 1 86.31 199 ASN B C 1
ATOM 4238 O O . ASN B 1 199 ? -20.016 -18.062 -18.484 1 86.31 199 ASN B O 1
ATOM 4242 N N . LYS B 1 200 ? -19.109 -16.047 -18.531 1 85.31 200 LYS B N 1
ATOM 4243 C CA . LYS B 1 200 ? -18.078 -16.391 -17.547 1 85.31 200 LYS B CA 1
ATOM 4244 C C . LYS B 1 200 ? -18.641 -16.391 -16.141 1 85.31 200 LYS B C 1
ATOM 4246 O O . LYS B 1 200 ? -18.094 -17.047 -15.242 1 85.31 200 LYS B O 1
ATOM 4251 N N . ALA B 1 201 ? -19.656 -15.641 -16 1 86.44 201 ALA B N 1
ATOM 4252 C CA . ALA B 1 201 ? -20.312 -15.633 -14.703 1 86.44 201 ALA B CA 1
ATOM 4253 C C . ALA B 1 201 ? -20.828 -17.031 -14.336 1 86.44 201 ALA B C 1
ATOM 4255 O O . ALA B 1 201 ? -20.703 -17.453 -13.188 1 86.44 201 ALA B O 1
ATOM 4256 N N . ALA B 1 202 ? -21.297 -17.703 -15.305 1 82.31 202 ALA B N 1
ATOM 4257 C CA . ALA B 1 202 ? -21.781 -19.062 -15.094 1 82.31 202 ALA B CA 1
ATOM 4258 C C . ALA B 1 202 ? -20.656 -20 -14.648 1 82.31 202 ALA B C 1
ATOM 4260 O O . ALA B 1 202 ? -20.891 -20.906 -13.836 1 82.31 202 ALA B O 1
ATOM 4261 N N . MET B 1 203 ? -19.547 -19.703 -15.125 1 76.94 203 MET B N 1
ATOM 4262 C CA . MET B 1 203 ? -18.391 -20.516 -14.766 1 76.94 203 MET B CA 1
ATOM 4263 C C . MET B 1 203 ? -18.078 -20.406 -13.273 1 76.94 203 MET B C 1
ATOM 4265 O O . MET B 1 203 ? -17.766 -21.406 -12.625 1 76.94 203 MET B O 1
ATOM 4269 N N . ILE B 1 204 ? -18.203 -19.281 -12.781 1 81.31 204 ILE B N 1
ATOM 4270 C CA . ILE B 1 204 ? -17.922 -19.031 -11.367 1 81.31 204 ILE B CA 1
ATOM 4271 C C . ILE B 1 204 ? -18.953 -19.734 -10.5 1 81.31 204 ILE B C 1
ATOM 4273 O O . ILE B 1 204 ? -18.609 -20.391 -9.508 1 81.31 204 ILE B O 1
ATOM 4277 N N . VAL B 1 205 ? -20.156 -19.594 -10.898 1 77.62 205 VAL B N 1
ATOM 4278 C CA . VAL B 1 205 ? -21.25 -20.188 -10.148 1 77.62 205 VAL B CA 1
ATOM 4279 C C . VAL B 1 205 ? -21.156 -21.719 -10.211 1 77.62 205 VAL B C 1
ATOM 4281 O O . VAL B 1 205 ? -21.281 -22.391 -9.188 1 77.62 205 VAL B O 1
ATOM 4284 N N . ASN B 1 206 ? -20.812 -22.141 -11.336 1 72.75 206 ASN B N 1
ATOM 4285 C CA . ASN B 1 206 ? -20.75 -23.578 -11.547 1 72.75 206 ASN B CA 1
ATOM 4286 C C . ASN B 1 206 ? -19.578 -24.203 -10.797 1 72.75 206 ASN B C 1
ATOM 4288 O O . ASN B 1 206 ? -19.656 -25.359 -10.367 1 72.75 206 ASN B O 1
ATOM 4292 N N . ALA B 1 207 ? -18.562 -23.422 -10.688 1 66.5 207 ALA B N 1
ATOM 4293 C CA . ALA B 1 207 ? -17.359 -23.922 -10.008 1 66.5 207 ALA B CA 1
ATOM 4294 C C . ALA B 1 207 ? -17.562 -23.938 -8.492 1 66.5 207 ALA B C 1
ATOM 4296 O O . ALA B 1 207 ? -16.734 -24.484 -7.762 1 66.5 207 ALA B O 1
ATOM 4297 N N . GLN B 1 208 ? -18.672 -23.422 -8.117 1 68.31 208 GLN B N 1
ATOM 4298 C CA . GLN B 1 208 ? -18.969 -23.344 -6.695 1 68.31 208 GLN B CA 1
ATOM 4299 C C . GLN B 1 208 ? -17.812 -22.703 -5.934 1 68.31 208 GLN B C 1
ATOM 4301 O O . GLN B 1 208 ? -17.422 -23.188 -4.863 1 68.31 208 GLN B O 1
ATOM 4306 N N . ALA B 1 209 ? -17.141 -21.766 -6.57 1 70.69 209 ALA B N 1
ATOM 4307 C CA . ALA B 1 209 ? -15.984 -21.109 -5.965 1 70.69 209 ALA B CA 1
ATOM 4308 C C . ALA B 1 209 ? -16.375 -20.375 -4.68 1 70.69 209 ALA B C 1
ATOM 4310 O O . ALA B 1 209 ? -15.523 -20.062 -3.85 1 70.69 209 ALA B O 1
ATOM 4311 N N . GLY B 1 210 ? -17.688 -20.125 -4.512 1 83.31 210 GLY B N 1
ATOM 4312 C CA . GLY B 1 210 ? -18.172 -19.656 -3.225 1 83.31 210 GLY B CA 1
ATOM 4313 C C . GLY B 1 210 ? -18.328 -18.156 -3.154 1 83.31 210 GLY B C 1
ATOM 4314 O O . GLY B 1 210 ? -18.531 -17.594 -2.076 1 83.31 210 GLY B O 1
ATOM 4315 N N . ALA B 1 211 ? -18.234 -17.469 -4.34 1 93.88 211 ALA B N 1
ATOM 4316 C CA . ALA B 1 211 ? -18.422 -16.016 -4.301 1 93.88 211 ALA B CA 1
ATOM 4317 C C . ALA B 1 211 ? -19.812 -15.648 -3.785 1 93.88 211 ALA B C 1
ATOM 4319 O O . ALA B 1 211 ? -20.781 -16.328 -4.09 1 93.88 211 ALA B O 1
ATOM 4320 N N . ASP B 1 212 ? -19.875 -14.602 -3.055 1 96.5 212 ASP B N 1
ATOM 4321 C CA . ASP B 1 212 ? -21.156 -14.156 -2.529 1 96.5 212 ASP B CA 1
ATOM 4322 C C . ASP B 1 212 ? -21.984 -13.445 -3.609 1 96.5 212 ASP B C 1
ATOM 4324 O O . ASP B 1 212 ? -23.219 -13.508 -3.604 1 96.5 212 ASP B O 1
ATOM 4328 N N . LYS B 1 213 ? -21.312 -12.75 -4.473 1 96.69 213 LYS B N 1
ATOM 4329 C CA . LYS B 1 213 ? -21.891 -12.086 -5.633 1 96.69 213 LYS B CA 1
ATOM 4330 C C . LYS B 1 213 ? -20.984 -12.188 -6.848 1 96.69 213 LYS B C 1
ATOM 4332 O O . LYS B 1 213 ? -19.766 -12.25 -6.711 1 96.69 213 LYS B O 1
ATOM 4337 N N . VAL B 1 214 ? -21.594 -12.25 -8.016 1 96.81 214 VAL B N 1
ATOM 4338 C CA . VAL B 1 214 ? -20.859 -12.211 -9.281 1 96.81 214 VAL B CA 1
ATOM 4339 C C . VAL B 1 214 ? -21.344 -11.016 -10.109 1 96.81 214 VAL B C 1
ATOM 4341 O O . VAL B 1 214 ? -22.547 -10.836 -10.312 1 96.81 214 VAL B O 1
ATOM 4344 N N . LEU B 1 215 ? -20.438 -10.18 -10.484 1 97.62 215 LEU B N 1
ATOM 4345 C CA . LEU B 1 215 ? -20.766 -9 -11.281 1 97.62 215 LEU B CA 1
ATOM 4346 C C . LEU B 1 215 ? -20.016 -9.023 -12.617 1 97.62 215 LEU B C 1
ATOM 4348 O O . LEU B 1 215 ? -18.906 -9.555 -12.703 1 97.62 215 LEU B O 1
ATOM 4352 N N . VAL B 1 216 ? -20.625 -8.422 -13.633 1 96.81 216 VAL B N 1
ATOM 4353 C CA . VAL B 1 216 ? -20.016 -8.328 -14.961 1 96.81 216 VAL B CA 1
ATOM 4354 C C . VAL B 1 216 ? -19.531 -6.902 -15.203 1 96.81 216 VAL B C 1
ATOM 4356 O O . VAL B 1 216 ? -20.312 -5.957 -15.234 1 96.81 216 VAL B O 1
ATOM 4359 N N . TYR B 1 217 ? -18.219 -6.797 -15.367 1 96.94 217 TYR B N 1
ATOM 4360 C CA . TYR B 1 217 ? -17.688 -5.449 -15.547 1 96.94 217 TYR B CA 1
ATOM 4361 C C . TYR B 1 217 ? -17.594 -5.094 -17.031 1 96.94 217 TYR B C 1
ATOM 4363 O O . TYR B 1 217 ? -17.406 -3.928 -17.391 1 96.94 217 TYR B O 1
ATOM 4371 N N . GLY B 1 218 ? -17.656 -6.055 -17.938 1 94.88 218 GLY B N 1
ATOM 4372 C CA . GLY B 1 218 ? -17.656 -5.793 -19.359 1 94.88 218 GLY B CA 1
ATOM 4373 C C . GLY B 1 218 ? -16.297 -5.367 -19.891 1 94.88 218 GLY B C 1
ATOM 4374 O O . GLY B 1 218 ? -15.266 -5.805 -19.375 1 94.88 218 GLY B O 1
ATOM 4375 N N . ARG B 1 219 ? -16.266 -4.594 -21.094 1 91.81 219 ARG B N 1
ATOM 4376 C CA . ARG B 1 219 ? -14.992 -4.297 -21.734 1 91.81 219 ARG B CA 1
ATOM 4377 C C . ARG B 1 219 ? -14.969 -2.871 -22.281 1 91.81 219 ARG B C 1
ATOM 4379 O O . ARG B 1 219 ? -14.148 -2.539 -23.141 1 91.81 219 ARG B O 1
ATOM 4386 N N . ASP B 1 220 ? -15.953 -2.066 -21.797 1 94.19 220 ASP B N 1
ATOM 4387 C CA . ASP B 1 220 ? -15.992 -0.689 -22.281 1 94.19 220 ASP B CA 1
ATOM 4388 C C . ASP B 1 220 ? -16.359 0.275 -21.156 1 94.19 220 ASP B C 1
ATOM 4390 O O . ASP B 1 220 ? -16.688 -0.153 -20.047 1 94.19 220 ASP B O 1
ATOM 4394 N N . LYS B 1 221 ? -16.328 1.588 -21.5 1 93.94 221 LYS B N 1
ATOM 4395 C CA . LYS B 1 221 ? -16.5 2.641 -20.5 1 93.94 221 LYS B CA 1
ATOM 4396 C C . LYS B 1 221 ? -17.875 2.58 -19.859 1 93.94 221 LYS B C 1
ATOM 4398 O O . LYS B 1 221 ? -18.016 2.748 -18.641 1 93.94 221 LYS B O 1
ATOM 4403 N N . GLU B 1 222 ? -18.875 2.391 -20.641 1 96.69 222 GLU B N 1
ATOM 4404 C CA . GLU B 1 222 ? -20.234 2.328 -20.125 1 96.69 222 GLU B CA 1
ATOM 4405 C C . GLU B 1 222 ? -20.422 1.15 -19.172 1 96.69 222 GLU B C 1
ATOM 4407 O O . GLU B 1 222 ? -21.031 1.29 -18.109 1 96.69 222 GLU B O 1
ATOM 4412 N N . SER B 1 223 ? -19.953 0.008 -19.562 1 97.31 223 SER B N 1
ATOM 4413 C CA . SER B 1 223 ? -20.047 -1.169 -18.703 1 97.31 223 SER B CA 1
ATOM 4414 C C . SER B 1 223 ? -19.25 -0.979 -17.406 1 97.31 223 SER B C 1
ATOM 4416 O O . SER B 1 223 ? -19.672 -1.443 -16.344 1 97.31 223 SER B O 1
ATOM 4418 N N . TYR B 1 224 ? -18.141 -0.327 -17.469 1 97.19 224 TYR B N 1
ATOM 4419 C CA . TYR B 1 224 ? -17.344 -0.057 -16.281 1 97.19 224 TYR B CA 1
ATOM 4420 C C . TYR B 1 224 ? -18.109 0.839 -15.305 1 97.19 224 TYR B C 1
ATOM 4422 O O . TYR B 1 224 ? -18.062 0.633 -14.094 1 97.19 224 TYR B O 1
ATOM 4430 N N . THR B 1 225 ? -18.75 1.848 -15.852 1 96.88 225 THR B N 1
ATOM 4431 C CA . THR B 1 225 ? -19.547 2.744 -15.023 1 96.88 225 THR B CA 1
ATOM 4432 C C . THR B 1 225 ? -20.688 1.983 -14.352 1 96.88 225 THR B C 1
ATOM 4434 O O . THR B 1 225 ? -20.969 2.188 -13.172 1 96.88 225 THR B O 1
ATOM 4437 N N . LYS B 1 226 ? -21.312 1.141 -15.141 1 97.62 226 LYS B N 1
ATOM 4438 C CA . LYS B 1 226 ? -22.391 0.307 -14.586 1 97.62 226 LYS B CA 1
ATOM 4439 C C . LYS B 1 226 ? -21.844 -0.624 -13.5 1 97.62 226 LYS B C 1
ATOM 4441 O O . LYS B 1 226 ? -22.484 -0.819 -12.469 1 97.62 226 LYS B O 1
ATOM 4446 N N . PHE B 1 227 ? -20.734 -1.152 -13.703 1 98.06 227 PHE B N 1
ATOM 4447 C CA . PHE B 1 227 ? -20.094 -2.057 -12.75 1 98.06 227 PHE B CA 1
ATOM 4448 C C . PHE B 1 227 ? -19.859 -1.36 -11.422 1 98.06 227 PHE B C 1
ATOM 4450 O O . PHE B 1 227 ? -20.109 -1.933 -10.359 1 98.06 227 PHE B O 1
ATOM 4457 N N . LYS B 1 228 ? -19.391 -0.095 -11.453 1 97.69 228 LYS B N 1
ATOM 4458 C CA . LYS B 1 228 ? -19.141 0.675 -10.234 1 97.69 228 LYS B CA 1
ATOM 4459 C C . LYS B 1 228 ? -20.406 0.788 -9.391 1 97.69 228 LYS B C 1
ATOM 4461 O O . LYS B 1 228 ? -20.375 0.587 -8.18 1 97.69 228 LYS B O 1
ATOM 4466 N N . LYS B 1 229 ? -21.438 1.095 -10.039 1 97.88 229 LYS B N 1
ATOM 4467 C CA . LYS B 1 229 ? -22.703 1.254 -9.352 1 97.88 229 LYS B CA 1
ATOM 4468 C C . LYS B 1 229 ? -23.188 -0.073 -8.773 1 97.88 229 LYS B C 1
ATOM 4470 O O . LYS B 1 229 ? -23.641 -0.129 -7.621 1 97.88 229 LYS B O 1
ATOM 4475 N N . GLU B 1 230 ? -23.094 -1.107 -9.57 1 98.5 230 GLU B N 1
ATOM 4476 C CA . GLU B 1 230 ? -23.516 -2.432 -9.125 1 98.5 230 GLU B CA 1
ATOM 4477 C C . GLU B 1 230 ? -22.656 -2.924 -7.961 1 98.5 230 GLU B C 1
ATOM 4479 O O . GLU B 1 230 ? -23.156 -3.561 -7.031 1 98.5 230 GLU B O 1
ATOM 4484 N N . PHE B 1 231 ? -21.453 -2.635 -8.016 1 98.69 231 PHE B N 1
ATOM 4485 C CA . PHE B 1 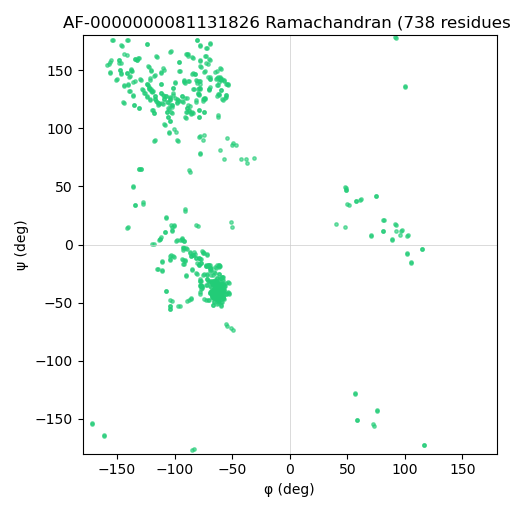231 ? -20.547 -3.016 -6.938 1 98.69 231 PHE B CA 1
ATOM 4486 C C . PHE B 1 231 ? -20.953 -2.33 -5.637 1 98.69 231 PHE B C 1
ATOM 4488 O O . PHE B 1 231 ? -21 -2.967 -4.582 1 98.69 231 PHE B O 1
ATOM 4495 N N . LYS B 1 232 ? -21.125 -0.997 -5.734 1 98.38 232 LYS B N 1
ATOM 4496 C CA . LYS B 1 232 ? -21.5 -0.242 -4.535 1 98.38 232 LYS B CA 1
ATOM 4497 C C . LYS B 1 232 ? -22.75 -0.821 -3.881 1 98.38 232 LYS B C 1
ATOM 4499 O O . LYS B 1 232 ? -22.797 -0.962 -2.656 1 98.38 232 LYS B O 1
ATOM 4504 N N . LEU B 1 233 ? -23.703 -1.2 -4.688 1 98.5 233 LEU B N 1
ATOM 4505 C CA . LEU B 1 233 ? -24.938 -1.807 -4.18 1 98.5 233 LEU B CA 1
ATOM 4506 C C . LEU B 1 233 ? -24.641 -3.168 -3.555 1 98.5 233 LEU B C 1
ATOM 4508 O O . LEU B 1 233 ? -25.109 -3.457 -2.451 1 98.5 233 LEU B O 1
ATOM 4512 N N . ALA B 1 234 ? -23.859 -3.971 -4.234 1 98.56 234 ALA B N 1
ATOM 4513 C CA . ALA B 1 234 ? -23.531 -5.301 -3.74 1 98.56 234 ALA B CA 1
ATOM 4514 C C . ALA B 1 234 ? -22.734 -5.223 -2.439 1 98.56 234 ALA B C 1
ATOM 4516 O O . ALA B 1 234 ? -22.984 -5.984 -1.503 1 98.56 234 ALA B O 1
ATOM 4517 N N . ALA B 1 235 ? -21.766 -4.328 -2.43 1 98.75 235 ALA B N 1
ATOM 4518 C CA . ALA B 1 235 ? -20.938 -4.145 -1.234 1 98.75 235 ALA B CA 1
ATOM 4519 C C . ALA B 1 235 ? -21.797 -3.748 -0.036 1 98.75 235 ALA B C 1
ATOM 4521 O O . ALA B 1 235 ? -21.625 -4.281 1.062 1 98.75 235 ALA B O 1
ATOM 4522 N N . ALA B 1 236 ? -22.719 -2.844 -0.24 1 98.56 236 ALA B N 1
ATOM 4523 C CA . ALA B 1 236 ? -23.609 -2.41 0.827 1 98.56 236 ALA B CA 1
ATOM 4524 C C . ALA B 1 236 ? -24.484 -3.566 1.316 1 98.56 236 ALA B C 1
ATOM 4526 O O . ALA B 1 236 ? -24.672 -3.736 2.521 1 98.56 236 ALA B O 1
ATOM 4527 N N . GLU B 1 237 ? -25 -4.352 0.399 1 98.44 237 GLU B N 1
ATOM 4528 C CA . GLU B 1 237 ? -25.828 -5.504 0.741 1 98.44 237 GLU B CA 1
ATOM 4529 C C . GLU B 1 237 ? -25.047 -6.516 1.576 1 98.44 237 GLU B C 1
ATOM 4531 O O . GLU B 1 237 ? -25.625 -7.18 2.445 1 98.44 237 GLU B O 1
ATOM 4536 N N . LEU B 1 238 ? -23.781 -6.52 1.327 1 98.25 238 LEU B N 1
ATOM 4537 C CA . LEU B 1 238 ? -22.953 -7.48 2.033 1 98.25 238 LEU B CA 1
ATOM 4538 C C . LEU B 1 238 ? -22.391 -6.879 3.316 1 98.25 238 LEU B C 1
ATOM 4540 O O . LEU B 1 238 ? -21.516 -7.473 3.959 1 98.25 238 LEU B O 1
ATOM 4544 N N . GLY B 1 239 ? -22.766 -5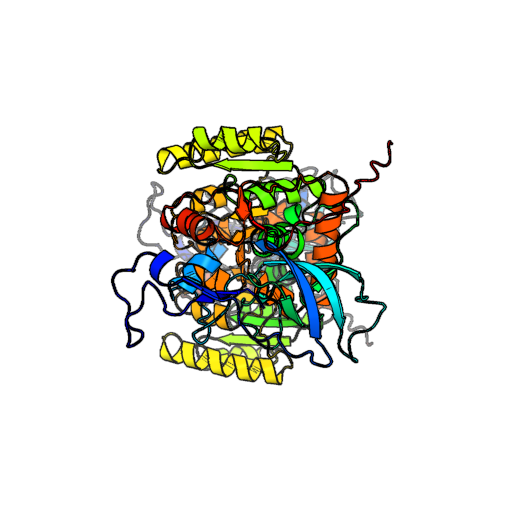.652 3.639 1 98.12 239 GLY B N 1
ATOM 4545 C CA . GLY B 1 239 ? -22.406 -5.031 4.902 1 98.12 239 GLY B CA 1
ATOM 4546 C C . GLY B 1 239 ? -21.109 -4.238 4.832 1 98.12 239 GLY B C 1
ATOM 4547 O O . GLY B 1 239 ? -20.469 -3.975 5.859 1 98.12 239 GLY B O 1
ATOM 4548 N N . HIS B 1 240 ? -20.688 -3.912 3.658 1 98.38 240 HIS B N 1
ATOM 4549 C CA . HIS B 1 240 ? -19.438 -3.18 3.471 1 98.38 240 HIS B CA 1
ATOM 4550 C C . HIS B 1 240 ? -19.641 -1.966 2.57 1 98.38 240 HIS B C 1
ATOM 4552 O O . HIS B 1 240 ? -19 -1.854 1.521 1 98.38 240 HIS B O 1
ATOM 4558 N N . PRO B 1 241 ? -20.391 -1.033 3.01 1 98 241 PRO B N 1
ATOM 4559 C CA . PRO B 1 241 ? -20.703 0.122 2.166 1 98 241 PRO B CA 1
ATOM 4560 C C . PRO B 1 241 ? -19.484 0.964 1.838 1 98 241 PRO B C 1
ATOM 4562 O O . PRO B 1 241 ? -19.5 1.742 0.88 1 98 241 PRO B O 1
ATOM 4565 N N . GLU B 1 242 ? -18.406 0.867 2.588 1 96.81 242 GLU B N 1
ATOM 4566 C CA . GLU B 1 242 ? -17.203 1.654 2.357 1 96.81 242 GLU B CA 1
ATOM 4567 C C . GLU B 1 242 ? -16.375 1.077 1.209 1 96.81 242 GLU B C 1
ATOM 4569 O O . GLU B 1 242 ? -15.453 1.728 0.709 1 96.81 242 GLU B O 1
ATOM 4574 N N . GLY B 1 243 ? -16.656 -0.216 0.84 1 98.44 243 GLY B N 1
ATOM 4575 C CA . GLY B 1 243 ? -15.945 -0.833 -0.268 1 98.44 243 GLY B CA 1
ATOM 4576 C C . GLY B 1 243 ? -15.102 -2.023 0.153 1 98.44 243 GLY B C 1
ATOM 4577 O O . GLY B 1 243 ? -15.195 -2.486 1.291 1 98.44 243 GLY B O 1
ATOM 4578 N N . ALA B 1 244 ? -14.32 -2.51 -0.788 1 98.88 244 ALA B N 1
ATOM 4579 C CA . ALA B 1 244 ? -13.508 -3.699 -0.568 1 98.88 244 ALA B CA 1
ATOM 4580 C C . ALA B 1 244 ? -12.25 -3.359 0.236 1 98.88 244 ALA B C 1
ATOM 4582 O O . ALA B 1 244 ? -11.633 -2.312 0.026 1 98.88 244 ALA B O 1
ATOM 4583 N N . SER B 1 245 ? -11.914 -4.281 1.144 1 98.69 245 SER B N 1
ATOM 4584 C CA . SER B 1 245 ? -10.656 -4.129 1.863 1 98.69 245 SER B CA 1
ATOM 4585 C C . SER B 1 245 ? -9.469 -4.547 0.999 1 98.69 245 SER B C 1
ATOM 4587 O O . SER B 1 245 ? -8.359 -4.043 1.172 1 98.69 245 SER B O 1
ATOM 4589 N N . VAL B 1 246 ? -9.742 -5.523 0.114 1 98.88 246 VAL B N 1
ATOM 4590 C CA . VAL B 1 246 ? -8.719 -5.996 -0.809 1 98.88 246 VAL B CA 1
ATOM 4591 C C . VAL B 1 246 ? -9.328 -6.23 -2.188 1 98.88 246 VAL B C 1
ATOM 4593 O O . VAL B 1 246 ? -10.422 -6.785 -2.301 1 98.88 246 VAL B O 1
ATOM 4596 N N . ILE B 1 247 ? -8.688 -5.738 -3.186 1 98.94 247 ILE B N 1
ATOM 4597 C CA . ILE B 1 247 ? -9.008 -6.055 -4.574 1 98.94 247 ILE B CA 1
ATOM 4598 C C . ILE B 1 247 ? -7.852 -6.828 -5.207 1 98.94 247 ILE B C 1
ATOM 4600 O O . ILE B 1 247 ? -6.699 -6.395 -5.145 1 98.94 247 ILE B O 1
ATOM 4604 N N . VAL B 1 248 ? -8.141 -8.008 -5.688 1 98.75 248 VAL B N 1
ATOM 4605 C CA . VAL B 1 248 ? -7.172 -8.75 -6.484 1 98.75 248 VAL B CA 1
ATOM 4606 C C . VAL B 1 248 ? -7.355 -8.414 -7.965 1 98.75 248 VAL B C 1
ATOM 4608 O O . VAL B 1 248 ? -8.328 -8.852 -8.586 1 98.75 248 VAL B O 1
ATOM 4611 N N . ASP B 1 249 ? -6.383 -7.691 -8.484 1 98.5 249 ASP B N 1
ATOM 4612 C CA . ASP B 1 249 ? -6.496 -7.199 -9.859 1 98.5 249 ASP B CA 1
ATOM 4613 C C . ASP B 1 249 ? -5.629 -8.016 -10.812 1 98.5 249 ASP B C 1
ATOM 4615 O O . ASP B 1 249 ? -4.406 -7.848 -10.844 1 98.5 249 ASP B O 1
ATOM 4619 N N . VAL B 1 250 ? -6.27 -8.812 -11.578 1 93.62 250 VAL B N 1
ATOM 4620 C CA . VAL B 1 250 ? -5.578 -9.633 -12.562 1 93.62 250 VAL B CA 1
ATOM 4621 C C . VAL B 1 250 ? -5.711 -9.008 -13.953 1 93.62 250 VAL B C 1
ATOM 4623 O O . VAL B 1 250 ? -4.977 -9.367 -14.875 1 93.62 250 VAL B O 1
ATOM 4626 N N . VAL B 1 251 ? -6.539 -8.023 -14.094 1 93.38 251 VAL B N 1
ATOM 4627 C CA . VAL B 1 251 ? -6.969 -7.531 -15.398 1 93.38 251 VAL B CA 1
ATOM 4628 C C . VAL B 1 251 ? -6.246 -6.223 -15.719 1 93.38 251 VAL B C 1
ATOM 4630 O O . VAL B 1 251 ? -5.566 -6.117 -16.75 1 93.38 251 VAL B O 1
ATOM 4633 N N . ASN B 1 252 ? -6.281 -5.25 -14.844 1 96.12 252 ASN B N 1
ATOM 4634 C CA . ASN B 1 252 ? -5.797 -3.881 -14.984 1 96.12 252 ASN B CA 1
ATOM 4635 C C . ASN B 1 252 ? -6.438 -3.178 -16.188 1 96.12 252 ASN B C 1
ATOM 4637 O O . ASN B 1 252 ? -7.664 -3.082 -16.266 1 96.12 252 ASN B O 1
ATOM 4641 N N . GLY B 1 253 ? -5.715 -2.582 -17.078 1 94.88 253 GLY B N 1
ATOM 4642 C CA . GLY B 1 253 ? -6.273 -1.92 -18.25 1 94.88 253 GLY B CA 1
ATOM 4643 C C . GLY B 1 253 ? -7.262 -0.822 -17.891 1 94.88 253 GLY B C 1
ATOM 4644 O O . GLY B 1 253 ? -7.129 -0.173 -16.859 1 94.88 253 GLY B O 1
ATOM 4645 N N . ASP B 1 254 ? -8.227 -0.584 -18.797 1 96.5 254 ASP B N 1
ATOM 4646 C CA . ASP B 1 254 ? -9.156 0.531 -18.656 1 96.5 254 ASP B CA 1
ATOM 4647 C C . ASP B 1 254 ? -10.148 0.28 -17.531 1 96.5 254 ASP B C 1
ATOM 4649 O O . ASP B 1 254 ? -10.867 1.189 -17.109 1 96.5 254 ASP B O 1
ATOM 4653 N N . LEU B 1 255 ? -10.156 -0.899 -16.969 1 97.25 255 LEU B N 1
ATOM 4654 C CA . LEU B 1 255 ? -11.008 -1.233 -15.836 1 97.25 255 LEU B CA 1
ATOM 4655 C C . LEU B 1 255 ? -10.461 -0.61 -14.555 1 97.25 255 LEU B C 1
ATOM 4657 O O . LEU B 1 255 ? -11.219 -0.335 -13.625 1 97.25 255 LEU B O 1
ATOM 4661 N N . PHE B 1 256 ? -9.242 -0.369 -14.484 1 97.75 256 PHE B N 1
ATOM 4662 C CA . PHE B 1 256 ? -8.523 -0.067 -13.258 1 97.75 256 PHE B CA 1
ATOM 4663 C C . PHE B 1 256 ? -9.117 1.157 -12.57 1 97.75 256 PHE B C 1
ATOM 4665 O O . PHE B 1 256 ? -9.336 1.147 -11.352 1 97.75 256 PHE B O 1
ATOM 4672 N N . PRO B 1 257 ? -9.414 2.268 -13.266 1 96.94 257 PRO B N 1
ATOM 4673 C CA . PRO B 1 257 ? -10.023 3.414 -12.586 1 96.94 257 PRO B CA 1
ATOM 4674 C C . PRO B 1 257 ? -11.32 3.057 -11.867 1 96.94 257 PRO B C 1
ATOM 4676 O O . PRO B 1 257 ? -11.617 3.615 -10.805 1 96.94 257 PRO B O 1
ATOM 4679 N N . ALA B 1 258 ? -12.086 2.17 -12.445 1 97.31 258 ALA B N 1
ATOM 4680 C CA . ALA B 1 258 ? -13.312 1.728 -11.781 1 97.31 258 ALA B CA 1
ATOM 4681 C C . ALA B 1 258 ? -13 0.985 -10.492 1 97.31 258 ALA B C 1
ATOM 4683 O O . ALA B 1 258 ? -13.711 1.13 -9.492 1 97.31 258 ALA B O 1
ATOM 4684 N N . LEU B 1 259 ? -11.922 0.206 -10.484 1 98.38 259 LEU B N 1
ATOM 4685 C CA . LEU B 1 259 ? -11.516 -0.512 -9.281 1 98.38 259 LEU B CA 1
ATOM 4686 C C . LEU B 1 259 ? -11.164 0.46 -8.164 1 98.38 259 LEU B C 1
ATOM 4688 O O . LEU B 1 259 ? -11.438 0.192 -6.988 1 98.38 259 LEU B O 1
ATOM 4692 N N . MET B 1 260 ? -10.594 1.584 -8.492 1 97.69 260 MET B N 1
ATOM 4693 C CA . MET B 1 260 ? -10.227 2.615 -7.527 1 97.69 260 MET B CA 1
ATOM 4694 C C . MET B 1 260 ? -11.453 3.146 -6.801 1 97.69 260 MET B C 1
ATOM 4696 O O . MET B 1 260 ? -11.359 3.604 -5.66 1 97.69 260 MET B O 1
ATOM 4700 N N . SER B 1 261 ? -12.562 3.061 -7.398 1 97.25 261 SER B N 1
ATOM 4701 C CA . SER B 1 261 ? -13.812 3.518 -6.789 1 97.25 261 SER B CA 1
ATOM 4702 C C . SER B 1 261 ? -14.445 2.422 -5.938 1 97.25 261 SER B C 1
ATOM 4704 O O . SER B 1 261 ? -15.422 2.666 -5.234 1 97.25 261 SER B O 1
ATOM 4706 N N . CYS B 1 262 ? -13.859 1.227 -6 1 98.69 262 CYS B N 1
ATOM 4707 C CA . CYS B 1 262 ? -14.461 0.078 -5.332 1 98.69 262 CYS B CA 1
ATOM 4708 C C . CYS B 1 262 ? -13.703 -0.26 -4.051 1 98.69 262 CYS B C 1
ATOM 4710 O O . CYS B 1 262 ? -14.164 -1.08 -3.252 1 98.69 262 CYS B O 1
ATOM 4712 N N . VAL B 1 263 ? -12.57 0.29 -3.873 1 98.62 263 VAL B N 1
ATOM 4713 C CA . VAL B 1 263 ? -11.75 -0.013 -2.707 1 98.62 263 VAL B CA 1
ATOM 4714 C C . VAL B 1 263 ? -12.055 0.981 -1.589 1 98.62 263 VAL B C 1
ATOM 4716 O O . VAL B 1 263 ? -12.273 2.168 -1.846 1 98.62 263 VAL B O 1
ATOM 4719 N N . LYS B 1 264 ? -12.133 0.525 -0.315 1 98.19 264 LYS B N 1
ATOM 4720 C CA . LYS B 1 264 ? -12.344 1.442 0.802 1 98.19 264 LYS B CA 1
ATOM 4721 C C . LYS B 1 264 ? -11.078 2.248 1.094 1 98.19 264 LYS B C 1
ATOM 4723 O O . LYS B 1 264 ? -9.984 1.876 0.661 1 98.19 264 LYS B O 1
ATOM 4728 N N . PRO B 1 265 ? -11.148 3.348 1.812 1 97.25 265 PRO B N 1
ATOM 4729 C CA . PRO B 1 265 ? -9.945 4.09 2.197 1 97.25 265 PRO B CA 1
ATOM 4730 C C . PRO B 1 265 ? -8.93 3.223 2.943 1 97.25 265 PRO B C 1
ATOM 4732 O O . PRO B 1 265 ? -9.305 2.467 3.844 1 97.25 265 PRO B O 1
ATOM 4735 N N . LEU B 1 266 ? -7.688 3.293 2.43 1 97.56 266 LEU B N 1
ATOM 4736 C CA . LEU B 1 266 ? -6.547 2.551 2.957 1 97.56 266 LEU B CA 1
ATOM 4737 C C . LEU B 1 266 ? -6.688 1.061 2.66 1 97.56 266 LEU B C 1
ATOM 4739 O O . LEU B 1 266 ? -5.918 0.247 3.18 1 97.56 266 LEU B O 1
ATOM 4743 N N . GLY B 1 267 ? -7.727 0.708 1.839 1 98.44 267 GLY B N 1
ATOM 4744 C CA . GLY B 1 267 ? -7.758 -0.637 1.287 1 98.44 267 GLY B CA 1
ATOM 4745 C C . GLY B 1 267 ? -6.668 -0.885 0.259 1 98.44 267 GLY B C 1
ATOM 4746 O O . GLY B 1 267 ? -5.973 0.045 -0.152 1 98.44 267 GLY B O 1
ATOM 4747 N N . LYS B 1 268 ? -6.586 -2.191 -0.149 1 98.81 268 LYS B N 1
ATOM 4748 C CA . LYS B 1 268 ? -5.461 -2.566 -1.001 1 98.81 268 LYS B CA 1
ATOM 4749 C C . LYS B 1 268 ? -5.941 -3.086 -2.352 1 98.81 268 LYS B C 1
ATOM 4751 O O . LYS B 1 268 ? -6.91 -3.846 -2.42 1 98.81 268 LYS B O 1
ATOM 4756 N N . ILE B 1 269 ? -5.352 -2.576 -3.383 1 98.88 269 ILE B N 1
ATOM 4757 C CA . ILE B 1 269 ? -5.488 -3.156 -4.715 1 98.88 269 ILE B CA 1
ATOM 4758 C C . ILE B 1 269 ? -4.199 -3.879 -5.098 1 98.88 269 ILE B C 1
ATOM 4760 O O . ILE B 1 269 ? -3.172 -3.242 -5.336 1 98.88 269 ILE B O 1
ATOM 4764 N N . CYS B 1 270 ? -4.266 -5.172 -5.145 1 98.81 270 CYS B N 1
ATOM 4765 C CA . CYS B 1 270 ? -3.107 -5.996 -5.473 1 98.81 270 CYS B CA 1
ATOM 4766 C C . CYS B 1 270 ? -2.982 -6.184 -6.98 1 98.81 270 CYS B C 1
ATOM 4768 O O . CYS B 1 270 ? -3.84 -6.812 -7.605 1 98.81 270 CYS B O 1
ATOM 4770 N N . LEU B 1 271 ? -1.914 -5.66 -7.539 1 98.25 271 LEU B N 1
ATOM 4771 C CA . LEU B 1 271 ? -1.617 -5.887 -8.953 1 98.25 271 LEU B CA 1
ATOM 4772 C C . LEU B 1 271 ? -0.99 -7.262 -9.164 1 98.25 271 LEU B C 1
ATOM 4774 O O . LEU B 1 271 ? 0.172 -7.477 -8.812 1 98.25 271 LEU B O 1
ATOM 4778 N N . VAL B 1 272 ? -1.751 -8.117 -9.766 1 95.44 272 VAL B N 1
ATOM 4779 C CA . VAL B 1 272 ? -1.299 -9.492 -9.969 1 95.44 272 VAL B CA 1
ATOM 4780 C C . VAL B 1 272 ? -0.957 -9.719 -11.438 1 95.44 272 VAL B C 1
ATOM 4782 O O . VAL B 1 272 ? 0.009 -10.414 -11.758 1 95.44 272 VAL B O 1
ATOM 4785 N N . GLY B 1 273 ? -1.778 -9.148 -12.258 1 90 273 GLY B N 1
ATOM 4786 C CA . GLY B 1 273 ? -1.579 -9.297 -13.688 1 90 273 GLY B CA 1
ATOM 4787 C C . GLY B 1 273 ? -2.164 -8.156 -14.5 1 90 273 GLY B C 1
ATOM 4788 O O . GLY B 1 273 ? -2.801 -7.254 -13.938 1 90 273 GLY B O 1
ATOM 4789 N N . PHE B 1 274 ? -1.908 -8.234 -15.852 1 91.38 274 PHE B N 1
ATOM 4790 C CA . PHE B 1 274 ? -2.316 -7.172 -16.766 1 91.38 274 PHE B CA 1
ATOM 4791 C C . PHE B 1 274 ? -2.934 -7.754 -18.031 1 91.38 274 PHE B C 1
ATOM 4793 O O . PHE B 1 274 ? -2.574 -7.355 -19.141 1 91.38 274 PHE B O 1
ATOM 4800 N N . VAL B 1 275 ? -3.883 -8.664 -17.844 1 82.38 275 VAL B N 1
ATOM 4801 C CA . VAL B 1 275 ? -4.434 -9.414 -18.969 1 82.38 275 VAL B CA 1
ATOM 4802 C C . VAL B 1 275 ? -5.031 -8.453 -20 1 82.38 275 VAL B C 1
ATOM 4804 O O . VAL B 1 275 ? -4.996 -8.711 -21.203 1 82.38 275 VAL B O 1
ATOM 4807 N N . ALA B 1 276 ? -5.547 -7.309 -19.578 1 87.75 276 ALA B N 1
ATOM 4808 C CA . ALA B 1 276 ? -6.129 -6.324 -20.484 1 87.75 276 ALA B 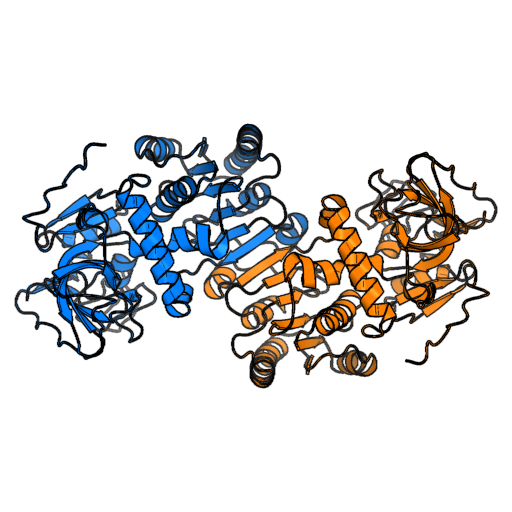CA 1
ATOM 4809 C C . ALA B 1 276 ? -5.152 -5.188 -20.766 1 87.75 276 ALA B C 1
ATOM 4811 O O . ALA B 1 276 ? -5.555 -4.105 -21.203 1 87.75 276 ALA B O 1
ATOM 4812 N N . GLY B 1 277 ? -3.898 -5.453 -20.438 1 88.94 277 GLY B N 1
ATOM 4813 C CA . GLY B 1 277 ? -2.889 -4.426 -20.641 1 88.94 277 GLY B CA 1
ATOM 4814 C C . GLY B 1 277 ? -2.676 -3.562 -19.406 1 88.94 277 GLY B C 1
ATOM 4815 O O . GLY B 1 277 ? -3.279 -3.807 -18.359 1 88.94 277 GLY B O 1
ATOM 4816 N N . GLN B 1 278 ? -1.734 -2.65 -19.562 1 92.69 278 GLN B N 1
ATOM 4817 C CA . GLN B 1 278 ? -1.394 -1.752 -18.469 1 92.69 278 GLN B CA 1
ATOM 4818 C C . GLN B 1 278 ? -1.964 -0.356 -18.703 1 92.69 278 GLN B C 1
ATOM 4820 O O . GLN B 1 278 ? -1.76 0.234 -19.766 1 92.69 278 GLN B O 1
ATOM 4825 N N . ASN B 1 279 ? -2.697 0.105 -17.797 1 93.5 279 ASN B N 1
ATOM 4826 C CA . ASN B 1 279 ? -3.146 1.492 -17.766 1 93.5 279 ASN B CA 1
ATOM 4827 C C . ASN B 1 279 ? -2.404 2.305 -16.719 1 93.5 279 ASN B C 1
ATOM 4829 O O . ASN B 1 279 ? -2.445 1.972 -15.523 1 93.5 279 ASN B O 1
ATOM 4833 N N . PRO B 1 280 ? -1.75 3.395 -17.172 1 95.81 280 PRO B N 1
ATOM 4834 C CA . PRO B 1 280 ? -1.038 4.199 -16.172 1 95.81 280 PRO B CA 1
ATOM 4835 C C . PRO B 1 280 ? -1.948 4.691 -15.047 1 95.81 280 PRO B C 1
ATOM 4837 O O . PRO B 1 280 ? -3.104 5.047 -15.297 1 95.81 280 PRO B O 1
ATOM 4840 N N . ILE B 1 281 ? -1.413 4.691 -13.859 1 97.75 281 ILE B N 1
ATOM 4841 C CA . ILE B 1 281 ? -2.172 5.059 -12.664 1 97.75 281 ILE B CA 1
ATOM 4842 C C . ILE B 1 281 ? -1.977 6.543 -12.367 1 97.75 281 ILE B C 1
ATOM 4844 O O . ILE B 1 281 ? -0.844 7.023 -12.297 1 97.75 281 ILE B O 1
ATOM 4848 N N . LYS B 1 282 ? -3.033 7.238 -12.219 1 96.25 282 LYS B N 1
ATOM 4849 C CA . LYS B 1 282 ? -2.98 8.648 -11.844 1 96.25 282 LYS B CA 1
ATOM 4850 C C . LYS B 1 282 ? -2.721 8.812 -10.344 1 96.25 282 LYS B C 1
ATOM 4852 O O . LYS B 1 282 ? -3.566 8.453 -9.523 1 96.25 282 LYS B O 1
ATOM 4857 N N . PRO B 1 283 ? -1.566 9.398 -10.016 1 96.69 283 PRO B N 1
ATOM 4858 C CA . PRO B 1 283 ? -1.257 9.508 -8.594 1 96.69 283 PRO B CA 1
ATOM 4859 C C . PRO B 1 283 ? -2.303 10.312 -7.824 1 96.69 283 PRO B C 1
ATOM 4861 O O . PRO B 1 283 ? -2.588 10.008 -6.66 1 96.69 283 PRO B O 1
ATOM 4864 N N . GLY B 1 284 ? -2.852 11.305 -8.414 1 94.38 284 GLY B N 1
ATOM 4865 C CA . GLY B 1 284 ? -3.9 12.078 -7.773 1 94.38 284 GLY B CA 1
ATOM 4866 C C . GLY B 1 284 ? -5.102 11.242 -7.371 1 94.38 284 GLY B C 1
ATOM 4867 O O . GLY B 1 284 ? -5.715 11.484 -6.332 1 94.38 284 GLY B O 1
ATOM 4868 N N . LEU B 1 285 ? -5.422 10.312 -8.211 1 95 285 LEU B N 1
ATOM 4869 C CA . LEU B 1 285 ? -6.539 9.43 -7.91 1 95 285 LEU B CA 1
ATOM 4870 C C . LEU B 1 285 ? -6.219 8.539 -6.715 1 95 285 LEU B C 1
ATOM 4872 O O . LEU B 1 285 ? -7.074 8.312 -5.855 1 95 285 LEU B O 1
ATOM 4876 N N . VAL B 1 286 ? -4.988 8.008 -6.637 1 97.81 286 VAL B N 1
ATOM 4877 C CA . VAL B 1 286 ? -4.555 7.191 -5.504 1 97.81 286 VAL B CA 1
ATOM 4878 C C . VAL B 1 286 ? -4.672 8 -4.215 1 97.81 286 VAL B C 1
ATOM 4880 O O . VAL B 1 286 ? -5.133 7.488 -3.193 1 97.81 286 VAL B O 1
ATOM 4883 N N . LEU B 1 287 ? -4.297 9.25 -4.277 1 96.25 287 LEU B N 1
ATOM 4884 C CA . LEU B 1 287 ? -4.332 10.117 -3.107 1 96.25 287 LEU B CA 1
ATOM 4885 C C . LEU B 1 287 ? -5.77 10.375 -2.662 1 96.25 287 LEU B C 1
ATOM 4887 O O . LEU B 1 287 ? -6.113 10.148 -1.499 1 96.25 287 LEU B O 1
ATOM 4891 N N . ILE B 1 288 ? -6.633 10.805 -3.578 1 92.75 288 ILE B N 1
ATOM 4892 C CA . ILE B 1 288 ? -7.984 11.227 -3.229 1 92.75 288 ILE B CA 1
ATOM 4893 C C . ILE B 1 288 ? -8.789 10.023 -2.734 1 92.75 288 ILE B C 1
ATOM 4895 O O . ILE B 1 288 ? -9.617 10.156 -1.835 1 92.75 288 ILE B O 1
ATOM 4899 N N . LYS B 1 289 ? -8.477 8.859 -3.266 1 95.06 289 LYS B N 1
ATOM 4900 C CA . LYS B 1 289 ? -9.172 7.648 -2.828 1 95.06 289 LYS B CA 1
ATOM 4901 C C . LYS B 1 289 ? -8.508 7.055 -1.587 1 95.06 289 LYS B C 1
ATOM 4903 O O . LYS B 1 289 ? -9.047 6.133 -0.97 1 95.06 289 LYS B O 1
ATOM 4908 N N . GLU B 1 290 ? -7.336 7.598 -1.256 1 97.19 290 GLU B N 1
ATOM 4909 C CA . GLU B 1 290 ? -6.535 7.066 -0.157 1 97.19 290 GLU B CA 1
ATOM 4910 C C . GLU B 1 290 ? -6.379 5.551 -0.271 1 97.19 290 GLU B C 1
ATOM 4912 O O . GLU B 1 290 ? -6.594 4.824 0.7 1 97.19 290 GLU B O 1
ATOM 4917 N N . ALA B 1 291 ? -6.047 5.066 -1.448 1 98.12 291 ALA B N 1
ATOM 4918 C CA . ALA B 1 291 ? -5.902 3.643 -1.733 1 98.12 291 ALA B CA 1
ATOM 4919 C C . ALA B 1 291 ? -4.441 3.207 -1.619 1 98.12 291 ALA B C 1
ATOM 4921 O O . ALA B 1 291 ? -3.535 4.039 -1.66 1 98.12 291 ALA B O 1
ATOM 4922 N N . GLN B 1 292 ? -4.242 1.941 -1.391 1 98.75 292 GLN B N 1
ATOM 4923 C CA . GLN B 1 292 ? -2.928 1.318 -1.51 1 98.75 292 GLN B CA 1
ATOM 4924 C C . GLN B 1 292 ? -2.844 0.445 -2.758 1 98.75 292 GLN B C 1
ATOM 4926 O O . GLN B 1 292 ? -3.578 -0.539 -2.885 1 98.75 292 GLN B O 1
ATOM 4931 N N . VAL B 1 293 ? -2.025 0.839 -3.672 1 98.81 293 VAL B N 1
ATOM 4932 C CA . VAL B 1 293 ? -1.762 0.007 -4.844 1 98.81 293 VAL B CA 1
ATOM 4933 C C . VAL B 1 293 ? -0.474 -0.786 -4.633 1 98.81 293 VAL B C 1
ATOM 4935 O O . VAL B 1 293 ? 0.592 -0.206 -4.414 1 98.81 293 VAL B O 1
ATOM 4938 N N . VAL B 1 294 ? -0.613 -2.117 -4.715 1 98.75 294 VAL B N 1
ATOM 4939 C CA . VAL B 1 294 ? 0.484 -2.965 -4.262 1 98.75 294 VAL B CA 1
ATOM 4940 C C . VAL B 1 294 ? 0.882 -3.93 -5.379 1 98.75 294 VAL B C 1
ATOM 4942 O O . VAL B 1 294 ? 0.025 -4.578 -5.98 1 98.75 294 VAL B O 1
ATOM 4945 N N . GLY B 1 295 ? 2.166 -3.979 -5.633 1 98.25 295 GLY B N 1
ATOM 4946 C CA . GLY B 1 295 ? 2.65 -5.035 -6.508 1 98.25 295 GLY B CA 1
ATOM 4947 C C . GLY B 1 295 ? 2.678 -6.398 -5.84 1 98.25 295 GLY B C 1
ATOM 4948 O O . GLY B 1 295 ? 3.289 -6.562 -4.781 1 98.25 295 GLY B O 1
ATOM 4949 N N . SER B 1 296 ? 2.037 -7.32 -6.496 1 96.75 296 SER B N 1
ATOM 4950 C CA . SER B 1 296 ? 1.963 -8.664 -5.922 1 96.75 296 SER B CA 1
ATOM 4951 C C . SER B 1 296 ? 2.893 -9.625 -6.652 1 96.75 296 SER B C 1
ATOM 4953 O O . SER B 1 296 ? 2.518 -10.195 -7.676 1 96.75 296 SER B O 1
ATOM 4955 N N . LEU B 1 297 ? 4.043 -9.773 -6.078 1 92.69 297 LEU B N 1
ATOM 4956 C CA . LEU B 1 297 ? 5.051 -10.664 -6.645 1 92.69 297 LEU B CA 1
ATOM 4957 C C . LEU B 1 297 ? 5.375 -11.805 -5.688 1 92.69 297 LEU B C 1
ATOM 4959 O O . LEU B 1 297 ? 6.367 -11.75 -4.961 1 92.69 297 LEU B O 1
ATOM 4963 N N . TRP B 1 298 ? 4.676 -12.844 -5.809 1 92 298 TRP B N 1
ATOM 4964 C CA . TRP B 1 298 ? 4.719 -13.914 -4.82 1 92 298 TRP B CA 1
ATOM 4965 C C . TRP B 1 298 ? 6.062 -14.633 -4.855 1 92 298 TRP B C 1
ATOM 4967 O O . TRP B 1 298 ? 6.586 -15.031 -3.811 1 92 298 TRP B O 1
ATOM 4977 N N . GLY B 1 299 ? 6.672 -14.805 -6.031 1 86.12 299 GLY B N 1
ATOM 4978 C CA . GLY B 1 299 ? 7.898 -15.578 -6.172 1 86.12 299 GLY B CA 1
ATOM 4979 C C . GLY B 1 299 ? 9.047 -15.016 -5.355 1 86.12 299 GLY B C 1
ATOM 4980 O O . GLY B 1 299 ? 9.758 -15.766 -4.684 1 86.12 299 GLY B O 1
ATOM 4981 N N . ARG B 1 300 ? 9.211 -13.727 -5.418 1 86.25 300 ARG B N 1
ATOM 4982 C CA . ARG B 1 300 ? 10.266 -13.086 -4.645 1 86.25 300 ARG B CA 1
ATOM 4983 C C . ARG B 1 300 ? 10.039 -13.273 -3.148 1 86.25 300 ARG B C 1
ATOM 4985 O O . ARG B 1 300 ? 10.969 -13.609 -2.412 1 86.25 300 ARG B O 1
ATOM 4992 N N . TRP B 1 301 ? 8.859 -13.039 -2.758 1 91.75 301 TRP B N 1
ATOM 4993 C CA . TRP B 1 301 ? 8.539 -13.164 -1.34 1 91.75 301 TRP B CA 1
ATOM 4994 C C . TRP B 1 301 ? 8.773 -14.586 -0.85 1 91.75 301 TRP B C 1
ATOM 4996 O O . TRP B 1 301 ? 9.336 -14.797 0.229 1 91.75 301 TRP B O 1
ATOM 5006 N N . ALA B 1 302 ? 8.398 -15.547 -1.645 1 90.56 302 ALA B N 1
ATOM 5007 C CA . ALA B 1 302 ? 8.57 -16.953 -1.286 1 90.56 302 ALA B CA 1
ATOM 5008 C C . ALA B 1 302 ? 10.047 -17.281 -1.077 1 90.56 302 ALA B C 1
ATOM 5010 O O . ALA B 1 302 ? 10.406 -18.016 -0.152 1 90.56 302 ALA B O 1
ATOM 5011 N N . ARG B 1 303 ? 10.875 -16.75 -1.892 1 85 303 ARG B N 1
ATOM 5012 C CA . ARG B 1 303 ? 12.305 -17.031 -1.828 1 85 303 ARG B CA 1
ATOM 5013 C C . ARG B 1 303 ? 12.945 -16.359 -0.618 1 85 303 ARG B C 1
ATOM 5015 O O . ARG B 1 303 ? 13.859 -16.922 -0.004 1 85 303 ARG B O 1
ATOM 5022 N N . THR B 1 304 ? 12.461 -15.188 -0.273 1 88.38 304 THR B N 1
ATOM 5023 C CA . THR B 1 304 ? 13.094 -14.414 0.79 1 88.38 304 THR B CA 1
ATOM 5024 C C . THR B 1 304 ? 12.469 -14.742 2.143 1 88.38 304 THR B C 1
ATOM 5026 O O . THR B 1 304 ? 13.039 -14.414 3.189 1 88.38 304 THR B O 1
ATOM 5029 N N . HIS B 1 305 ? 11.305 -15.422 2.121 1 92.38 305 HIS B N 1
ATOM 5030 C CA . HIS B 1 305 ? 10.633 -15.844 3.344 1 92.38 305 HIS B CA 1
ATOM 5031 C C . HIS B 1 305 ? 10.234 -17.312 3.277 1 92.38 305 HIS B C 1
ATOM 5033 O O . HIS B 1 305 ? 9.055 -17.656 3.42 1 92.38 305 HIS B O 1
ATOM 5039 N N . PRO B 1 306 ? 11.203 -18.203 3.217 1 89 306 PRO B N 1
ATOM 5040 C CA . PRO B 1 306 ? 10.906 -19.625 2.959 1 89 306 PRO B CA 1
ATOM 5041 C C . PRO B 1 306 ? 10.078 -20.266 4.07 1 89 306 PRO B C 1
ATOM 5043 O O . PRO B 1 306 ? 9.203 -21.094 3.797 1 89 306 PRO B O 1
ATOM 5046 N N . ASP B 1 307 ? 10.352 -19.922 5.336 1 92.06 307 ASP B N 1
ATOM 5047 C CA . ASP B 1 307 ? 9.609 -20.516 6.441 1 92.06 307 ASP B CA 1
ATOM 5048 C C . ASP B 1 307 ? 8.148 -20.062 6.438 1 92.06 307 ASP B C 1
ATOM 5050 O O . ASP B 1 307 ? 7.242 -20.875 6.625 1 92.06 307 ASP B O 1
ATOM 5054 N N . GLU B 1 308 ? 7.945 -18.75 6.203 1 95 308 GLU B N 1
ATOM 5055 C CA . GLU B 1 308 ? 6.582 -18.234 6.129 1 95 308 GLU B CA 1
ATOM 5056 C C . GLU B 1 308 ? 5.84 -18.812 4.926 1 95 308 GLU B C 1
ATOM 5058 O O . GLU B 1 308 ? 4.645 -19.109 5.008 1 95 308 GLU B O 1
ATOM 5063 N N . PHE B 1 309 ? 6.566 -18.938 3.885 1 94.25 309 PHE B N 1
ATOM 5064 C CA . PHE B 1 309 ? 5.949 -19.5 2.686 1 94.25 309 PHE B CA 1
ATOM 5065 C C . PHE B 1 309 ? 5.516 -20.938 2.92 1 94.25 309 PHE B C 1
ATOM 5067 O O . PHE B 1 309 ? 4.441 -21.344 2.477 1 94.25 309 PHE B O 1
ATOM 5074 N N . ARG B 1 310 ? 6.293 -21.703 3.557 1 93.12 310 ARG B N 1
ATOM 5075 C CA . ARG B 1 310 ? 5.941 -23.094 3.887 1 93.12 310 ARG B CA 1
ATOM 5076 C C . ARG B 1 310 ? 4.668 -23.141 4.723 1 93.12 310 ARG B C 1
ATOM 5078 O O . ARG B 1 310 ? 3.812 -24 4.5 1 93.12 310 ARG B O 1
ATOM 5085 N N . ARG B 1 311 ? 4.562 -22.219 5.625 1 95.38 311 ARG B N 1
ATOM 5086 C CA . ARG B 1 311 ? 3.344 -22.141 6.422 1 95.38 311 ARG B CA 1
ATOM 5087 C C . ARG B 1 311 ? 2.133 -21.844 5.547 1 95.38 311 ARG B C 1
ATOM 5089 O O . ARG B 1 311 ? 1.065 -22.422 5.723 1 95.38 311 ARG B O 1
ATOM 5096 N N . ASN B 1 312 ? 2.336 -20.906 4.629 1 95.88 312 ASN B N 1
ATOM 5097 C CA . ASN B 1 312 ? 1.262 -20.578 3.695 1 95.88 312 ASN B CA 1
ATOM 5098 C C . ASN B 1 312 ? 0.85 -21.797 2.867 1 95.88 312 ASN B C 1
ATOM 5100 O O . ASN B 1 312 ? -0.341 -22.047 2.674 1 95.88 312 ASN B O 1
ATOM 5104 N N . MET B 1 313 ? 1.824 -22.531 2.381 1 94.19 313 MET B N 1
ATOM 5105 C CA . MET B 1 313 ? 1.546 -23.734 1.604 1 94.19 313 MET B CA 1
ATOM 5106 C C . MET B 1 313 ? 0.757 -24.734 2.432 1 94.19 313 MET B C 1
ATOM 5108 O O . MET B 1 313 ? -0.233 -25.297 1.956 1 94.19 313 MET B O 1
ATOM 5112 N N . ASN B 1 314 ? 1.179 -24.922 3.615 1 93.5 314 ASN B N 1
ATOM 5113 C CA . ASN B 1 314 ? 0.481 -25.844 4.504 1 93.5 314 ASN B CA 1
ATOM 5114 C C . ASN B 1 314 ? -0.965 -25.422 4.734 1 93.5 314 ASN B C 1
ATOM 5116 O O . ASN B 1 314 ? -1.868 -26.25 4.762 1 93.5 314 ASN B O 1
ATOM 5120 N N . GLU B 1 315 ? -1.133 -24.156 4.879 1 95 315 GLU B N 1
ATOM 5121 C CA . GLU B 1 315 ? -2.486 -23.641 5.074 1 95 315 GLU B CA 1
ATOM 5122 C C . GLU B 1 315 ? -3.359 -23.906 3.854 1 95 315 GLU B C 1
ATOM 5124 O O . GLU B 1 315 ? -4.496 -24.375 3.986 1 95 315 GLU B O 1
ATOM 5129 N N . MET B 1 316 ? -2.836 -23.656 2.709 1 94.31 316 MET B N 1
ATOM 5130 C CA . MET B 1 316 ? -3.596 -23.875 1.482 1 94.31 316 MET B CA 1
ATOM 5131 C C . MET B 1 316 ? -3.924 -25.359 1.311 1 94.31 316 MET B C 1
ATOM 5133 O O . MET B 1 316 ? -5.059 -25.703 0.983 1 94.31 316 MET B O 1
ATOM 5137 N N . LEU B 1 317 ? -2.977 -26.172 1.574 1 92.56 317 LEU B N 1
ATOM 5138 C CA . LEU B 1 317 ? -3.18 -27.609 1.451 1 92.56 317 LEU B CA 1
ATOM 5139 C C . LEU B 1 317 ? -4.195 -28.094 2.475 1 92.56 317 LEU B C 1
ATOM 5141 O O . LEU B 1 317 ? -4.969 -29.016 2.195 1 92.56 317 LEU B O 1
ATOM 5145 N N . THR B 1 318 ? -4.188 -27.484 3.613 1 92.94 318 THR B N 1
ATOM 5146 C CA . THR B 1 318 ? -5.16 -27.828 4.645 1 92.94 318 THR B CA 1
ATOM 5147 C C . THR B 1 318 ? -6.57 -27.422 4.211 1 92.94 318 THR B C 1
ATOM 5149 O O . THR B 1 318 ? -7.52 -28.188 4.398 1 92.94 318 THR B O 1
ATOM 5152 N N . PHE B 1 319 ? -6.691 -26.266 3.635 1 92.88 319 PHE B N 1
ATOM 5153 C CA . PHE B 1 319 ? -7.984 -25.844 3.105 1 92.88 319 PHE B CA 1
ATOM 5154 C C . PHE B 1 319 ? -8.516 -26.875 2.113 1 92.88 319 PHE B C 1
ATOM 5156 O O . PHE B 1 319 ? -9.711 -27.188 2.113 1 92.88 319 PHE B O 1
ATOM 5163 N N . MET B 1 320 ? -7.668 -27.375 1.28 1 90.12 320 MET B N 1
ATOM 5164 C CA . MET B 1 320 ? -8.055 -28.359 0.273 1 90.12 320 MET B CA 1
ATOM 5165 C C . MET B 1 320 ? -8.422 -29.688 0.925 1 90.12 320 MET B C 1
ATOM 5167 O O . MET B 1 320 ? -9.414 -30.312 0.555 1 90.12 320 MET B O 1
ATOM 5171 N N . ALA B 1 321 ? -7.664 -30.047 1.898 1 90.62 321 ALA B N 1
ATOM 5172 C CA . ALA B 1 321 ? -7.887 -31.312 2.586 1 90.62 321 ALA B CA 1
ATOM 5173 C C . ALA B 1 321 ? -9.211 -31.312 3.346 1 90.62 321 ALA B C 1
ATOM 5175 O O . ALA B 1 321 ? -9.891 -32.344 3.438 1 90.62 321 ALA B O 1
ATOM 5176 N N . GLU B 1 322 ? -9.523 -30.172 3.818 1 89.88 322 GLU B N 1
ATOM 5177 C CA . GLU B 1 322 ? -10.742 -30.031 4.609 1 89.88 322 GLU B CA 1
ATOM 5178 C C . GLU B 1 322 ? -11.961 -29.828 3.711 1 89.88 322 GLU B C 1
ATOM 5180 O O . GLU B 1 322 ? -13.102 -29.812 4.191 1 89.88 322 GLU B O 1
ATOM 5185 N N . GLY B 1 323 ? -11.719 -29.625 2.459 1 85.75 323 GLY B N 1
ATOM 5186 C CA . GLY B 1 323 ? -12.812 -29.516 1.507 1 85.75 323 GLY B CA 1
ATOM 5187 C C . GLY B 1 323 ? -13.336 -28.109 1.342 1 85.75 323 GLY B C 1
ATOM 5188 O O . GLY B 1 323 ? -14.32 -27.875 0.642 1 85.75 323 GLY B O 1
ATOM 5189 N N . THR B 1 324 ? -12.711 -27.203 1.973 1 85.06 324 THR B N 1
ATOM 5190 C CA . THR B 1 324 ? -13.094 -25.812 1.802 1 85.06 324 THR B CA 1
ATOM 5191 C C . THR B 1 324 ? -12.781 -25.328 0.387 1 85.06 324 THR B C 1
ATOM 5193 O O . THR B 1 324 ? -13.484 -24.484 -0.152 1 85.06 324 THR B O 1
ATOM 5196 N N . ILE B 1 325 ? -11.75 -25.828 -0.177 1 85.75 325 ILE B N 1
ATOM 5197 C CA . ILE B 1 325 ? -11.398 -25.609 -1.575 1 85.75 325 ILE B CA 1
ATOM 5198 C C . ILE B 1 325 ? -11.461 -26.922 -2.34 1 85.75 325 ILE B C 1
ATOM 5200 O O . ILE B 1 325 ? -10.852 -27.922 -1.925 1 85.75 325 ILE B O 1
ATOM 5204 N N . GLU B 1 326 ? -12.281 -26.859 -3.346 1 74.12 326 GLU B N 1
ATOM 5205 C CA . GLU B 1 326 ? -12.344 -28.078 -4.156 1 74.12 326 GLU B CA 1
ATOM 5206 C C . GLU B 1 326 ? -11.234 -28.094 -5.203 1 74.12 326 GLU B C 1
ATOM 5208 O O . GLU B 1 326 ? -11.141 -27.203 -6.043 1 74.12 326 GLU B O 1
ATOM 5213 N N . PRO B 1 327 ? -10.391 -29.047 -4.973 1 63.78 327 PRO B N 1
ATOM 5214 C CA . PRO B 1 327 ? -9.312 -29.141 -5.961 1 63.78 327 PRO B CA 1
ATOM 5215 C C . PRO B 1 327 ? -9.828 -29.344 -7.383 1 63.78 327 PRO B C 1
ATOM 5217 O O . PRO B 1 327 ? -10.828 -30.031 -7.59 1 63.78 327 PRO B O 1
ATOM 5220 N N . ARG B 1 328 ? -9.383 -28.406 -8.258 1 60.19 328 ARG B N 1
ATOM 5221 C CA . ARG B 1 328 ? -9.898 -28.5 -9.625 1 60.19 328 ARG B CA 1
ATOM 5222 C C . ARG B 1 328 ? -8.898 -29.188 -10.547 1 60.19 328 ARG B C 1
ATOM 5224 O O . ARG B 1 328 ? -7.691 -28.953 -10.445 1 60.19 328 ARG B O 1
ATOM 5231 N N . ALA B 1 329 ? -9.07 -30.531 -10.789 1 59.53 329 ALA B N 1
ATOM 5232 C CA . ALA B 1 329 ? -8.297 -31.062 -11.906 1 59.53 329 ALA B CA 1
ATOM 5233 C C . ALA B 1 329 ? -9.148 -31.141 -13.172 1 59.53 329 ALA B C 1
ATOM 5235 O O . ALA B 1 329 ? -9.789 -32.156 -13.438 1 59.53 329 ALA B O 1
ATOM 5236 N N . ASP B 1 330 ? -9.094 -30 -13.914 1 62.25 330 ASP B N 1
ATOM 5237 C CA . ASP B 1 330 ? -10.062 -29.859 -15 1 62.25 330 ASP B CA 1
ATOM 5238 C C . ASP B 1 330 ? -9.664 -30.703 -16.203 1 62.25 330 ASP B C 1
ATOM 5240 O O . ASP B 1 330 ? -10.516 -31.328 -16.844 1 62.25 330 ASP B O 1
ATOM 5244 N N . SER B 1 331 ? -8.344 -30.766 -16.484 1 78 331 SER B N 1
ATOM 5245 C CA . SER B 1 331 ? -7.867 -31.578 -17.609 1 78 331 SER B CA 1
ATOM 5246 C C . SER B 1 331 ? -6.656 -32.406 -17.219 1 78 331 SER B C 1
ATOM 5248 O O . SER B 1 331 ? -5.645 -31.875 -16.766 1 78 331 SER B O 1
ATOM 5250 N N . ILE B 1 332 ? -6.805 -33.781 -17.344 1 88.25 332 ILE B N 1
ATOM 5251 C CA . ILE B 1 332 ? -5.688 -34.688 -17.078 1 88.25 332 ILE B CA 1
ATOM 5252 C C . ILE B 1 332 ? -5.273 -35.406 -18.359 1 88.25 332 ILE B C 1
ATOM 5254 O O . ILE B 1 332 ? -6.102 -36.031 -19.031 1 88.25 332 ILE B O 1
ATOM 5258 N N . PHE B 1 333 ? -4.047 -35.219 -18.75 1 92.69 333 PHE B N 1
ATOM 5259 C CA . PHE B 1 333 ? -3.463 -35.875 -19.906 1 92.69 333 PHE B CA 1
ATOM 5260 C C . PHE B 1 333 ? -2.443 -36.906 -19.469 1 92.69 333 PHE B C 1
ATOM 5262 O O . PHE B 1 333 ? -1.796 -36.781 -18.438 1 92.69 333 PHE B O 1
ATOM 5269 N N . ASP B 1 334 ? -2.307 -37.938 -20.297 1 93.81 334 ASP B N 1
ATOM 5270 C CA . ASP B 1 334 ? -1.217 -38.875 -20.078 1 93.81 334 ASP B CA 1
ATOM 5271 C C . ASP B 1 334 ? 0.111 -38.312 -20.578 1 93.81 334 ASP B C 1
ATOM 5273 O O . ASP B 1 334 ? 0.133 -37.406 -21.438 1 93.81 334 ASP B O 1
ATOM 5277 N N . LEU B 1 335 ? 1.16 -38.844 -20.047 1 93.94 335 LEU B N 1
ATOM 5278 C CA . LEU B 1 335 ? 2.49 -38.375 -20.422 1 93.94 335 LEU B CA 1
ATOM 5279 C C . LEU B 1 335 ? 2.684 -38.469 -21.938 1 93.94 335 LEU B C 1
ATOM 5281 O O . LEU B 1 335 ? 3.305 -37.594 -22.531 1 93.94 335 LEU B O 1
ATOM 5285 N N . ASP B 1 336 ? 2.072 -39.469 -22.531 1 94.19 336 ASP B N 1
ATOM 5286 C CA . ASP B 1 336 ? 2.199 -39.656 -23.969 1 94.19 336 ASP B CA 1
ATOM 5287 C C . ASP B 1 336 ? 1.439 -38.562 -24.719 1 94.19 336 ASP B C 1
ATOM 5289 O O . ASP B 1 336 ? 1.686 -38.312 -25.906 1 94.19 336 ASP B O 1
ATOM 5293 N N . ASP B 1 337 ? 0.553 -37.906 -24.016 1 94.44 337 ASP B N 1
ATOM 5294 C CA . ASP B 1 337 ? -0.269 -36.875 -24.625 1 94.44 337 ASP B CA 1
ATOM 5295 C C . ASP B 1 337 ? 0.16 -35.469 -24.156 1 94.44 337 ASP B C 1
ATOM 5297 O O . ASP B 1 337 ? -0.635 -34.531 -24.172 1 94.44 337 ASP B O 1
ATOM 5301 N N . TYR B 1 338 ? 1.418 -35.375 -23.719 1 94.25 338 TYR B N 1
ATOM 5302 C CA . TYR B 1 338 ? 1.935 -34.125 -23.141 1 94.25 338 TYR B CA 1
ATOM 5303 C C . TYR B 1 338 ? 1.71 -32.969 -24.094 1 94.25 338 TYR B C 1
ATOM 5305 O O . TYR B 1 338 ? 1.488 -31.844 -23.656 1 94.25 338 TYR B O 1
ATOM 5313 N N . VAL B 1 339 ? 1.75 -33.188 -25.344 1 95.06 339 VAL B N 1
ATOM 5314 C CA . VAL B 1 339 ? 1.673 -32.125 -26.359 1 95.06 339 VAL B CA 1
ATOM 5315 C C . VAL B 1 339 ? 0.309 -31.453 -26.297 1 95.06 339 VAL B C 1
ATOM 5317 O O . VAL B 1 339 ? 0.208 -30.234 -26.484 1 95.06 339 VAL B O 1
ATOM 5320 N N . LYS B 1 340 ? -0.675 -32.25 -26.047 1 93.69 340 LYS B N 1
ATOM 5321 C CA . LYS B 1 340 ? -2.033 -31.719 -25.969 1 93.69 340 LYS B CA 1
ATOM 5322 C C . LYS B 1 340 ? -2.162 -30.703 -24.844 1 93.69 340 LYS B C 1
ATOM 5324 O O . LYS B 1 340 ? -2.91 -29.719 -24.953 1 93.69 340 LYS B O 1
ATOM 5329 N N . ALA B 1 341 ? -1.476 -30.984 -23.812 1 91.69 341 ALA B N 1
ATOM 5330 C CA . ALA B 1 341 ? -1.505 -30.047 -22.688 1 91.69 341 ALA B CA 1
ATOM 5331 C C . ALA B 1 341 ? -0.96 -28.688 -23.094 1 91.69 341 ALA B C 1
ATOM 5333 O O . ALA B 1 341 ? -1.516 -27.656 -22.703 1 91.69 341 ALA B O 1
ATOM 5334 N N . PHE B 1 342 ? 0.058 -28.625 -23.875 1 93.44 342 PHE B N 1
ATOM 5335 C CA . PHE B 1 342 ? 0.657 -27.375 -24.312 1 93.44 342 PHE B CA 1
ATOM 5336 C C . PHE B 1 342 ? -0.197 -26.719 -25.391 1 93.44 342 PHE B C 1
ATOM 5338 O O . PHE B 1 342 ? -0.326 -25.5 -25.438 1 93.44 342 PHE B O 1
ATOM 5345 N N . GLU B 1 343 ? -0.77 -27.547 -26.203 1 93.06 343 GLU B N 1
ATOM 5346 C CA . GLU B 1 343 ? -1.578 -27.047 -27.312 1 93.06 343 GLU B CA 1
ATOM 5347 C C . GLU B 1 343 ? -2.82 -26.312 -26.797 1 93.06 343 GLU B C 1
ATOM 5349 O O . GLU B 1 343 ? -3.328 -25.406 -27.469 1 93.06 343 GLU B O 1
ATOM 5354 N N . LEU B 1 344 ? -3.273 -26.766 -25.672 1 86.88 344 LEU B N 1
ATOM 5355 C CA . LEU B 1 344 ? -4.391 -26.062 -25.062 1 86.88 344 LEU B CA 1
ATOM 5356 C C . LEU B 1 344 ? -4.074 -24.562 -24.922 1 86.88 344 LEU B C 1
ATOM 5358 O O . LEU B 1 344 ? -4.941 -23.719 -25.156 1 86.88 344 LEU B O 1
ATOM 5362 N N . PHE B 1 345 ? -2.904 -24.219 -24.531 1 85.25 345 PHE B N 1
ATOM 5363 C CA . PHE B 1 345 ? -2.492 -22.828 -24.344 1 85.25 345 PHE B CA 1
ATOM 5364 C C . PHE B 1 345 ? -2.172 -22.172 -25.672 1 85.25 345 PHE B C 1
ATOM 5366 O O . PHE B 1 345 ? -2.418 -20.984 -25.859 1 85.25 345 PHE B O 1
ATOM 5373 N N . GLU B 1 346 ? -1.612 -22.953 -26.547 1 86.06 346 GLU B N 1
ATOM 5374 C CA . GLU B 1 346 ? -1.351 -22.453 -27.906 1 86.06 346 GLU B CA 1
ATOM 5375 C C . GLU B 1 346 ? -2.633 -21.969 -28.562 1 86.06 346 GLU B C 1
ATOM 5377 O O . GLU B 1 346 ? -2.615 -20.969 -29.297 1 86.06 346 GLU B O 1
ATOM 5382 N N . ARG B 1 347 ? -3.703 -22.703 -28.25 1 84.38 347 ARG B N 1
ATOM 5383 C CA . ARG B 1 347 ? -4.996 -22.375 -28.844 1 84.38 347 ARG B CA 1
ATOM 5384 C C . ARG B 1 347 ? -5.797 -21.453 -27.922 1 84.38 347 ARG B C 1
ATOM 5386 O O . ARG B 1 347 ? -6.977 -21.188 -28.172 1 84.38 347 ARG B O 1
ATOM 5393 N N . ASN B 1 348 ? -5.238 -21.031 -26.844 1 76.19 348 ASN B N 1
ATOM 5394 C CA . ASN B 1 348 ? -5.895 -20.172 -25.875 1 76.19 348 ASN B CA 1
ATOM 5395 C C . ASN B 1 348 ? -7.125 -20.844 -25.266 1 76.19 348 ASN B C 1
ATOM 5397 O O . ASN B 1 348 ? -8.172 -20.219 -25.109 1 76.19 348 ASN B O 1
ATOM 5401 N N . GLU B 1 349 ? -7.023 -22.109 -25.016 1 71.69 349 GLU B N 1
ATOM 5402 C CA . GLU B 1 349 ? -8.125 -22.906 -24.484 1 71.69 349 GLU B CA 1
ATOM 5403 C C . GLU B 1 349 ? -7.824 -23.375 -23.062 1 71.69 349 GLU B C 1
ATOM 5405 O O . GLU B 1 349 ? -8.57 -24.172 -22.484 1 71.69 349 GLU B O 1
ATOM 5410 N N . GLY B 1 350 ? -6.77 -22.906 -22.625 1 67.12 350 GLY B N 1
ATOM 5411 C CA . GLY B 1 350 ? -6.426 -23.281 -21.266 1 67.12 350 GLY B CA 1
ATOM 5412 C C . GLY B 1 350 ? -7.445 -22.812 -20.234 1 67.12 350 GLY B C 1
ATOM 5413 O O . GLY B 1 350 ? -7.82 -21.641 -20.219 1 67.12 350 GLY B O 1
ATOM 5414 N N . ARG B 1 351 ? -8.219 -23.734 -19.625 1 63 351 ARG B N 1
ATOM 5415 C CA . ARG B 1 351 ? -9.188 -23.438 -18.562 1 63 351 ARG B CA 1
ATOM 5416 C C . ARG B 1 351 ? -8.906 -24.266 -17.312 1 63 351 ARG B C 1
ATOM 5418 O O . ARG B 1 351 ? -8.656 -25.469 -17.406 1 63 351 ARG B O 1
ATOM 5425 N N . GLY B 1 352 ? -8.805 -23.625 -16.234 1 67.19 352 GLY B N 1
ATOM 5426 C CA . GLY B 1 352 ? -8.641 -24.359 -14.992 1 67.19 352 GLY B CA 1
ATOM 5427 C C . GLY B 1 352 ? -7.238 -24.906 -14.805 1 67.19 352 GLY B C 1
ATOM 5428 O O . GLY B 1 352 ? -6.258 -24.234 -15.133 1 67.19 352 GLY B O 1
ATOM 5429 N N . ASN B 1 353 ? -7.203 -26.156 -14.203 1 75.88 353 ASN B N 1
ATOM 5430 C CA . ASN B 1 353 ? -5.922 -26.797 -13.922 1 75.88 353 ASN B CA 1
ATOM 5431 C C . ASN B 1 353 ? -5.617 -27.906 -14.938 1 75.88 353 ASN B C 1
ATOM 5433 O O . ASN B 1 353 ? -6.367 -28.875 -15.055 1 75.88 353 ASN B O 1
ATOM 5437 N N . THR B 1 354 ? -4.578 -27.719 -15.75 1 84.62 354 THR B N 1
ATOM 5438 C CA . THR B 1 354 ? -4.086 -28.719 -16.688 1 84.62 354 THR B CA 1
ATOM 5439 C C . THR B 1 354 ? -2.969 -29.547 -16.062 1 84.62 354 THR B C 1
ATOM 5441 O O . THR B 1 354 ? -1.962 -29 -15.609 1 84.62 354 THR B O 1
ATOM 5444 N N . VAL B 1 355 ? -3.217 -30.875 -16.062 1 91.44 355 VAL B N 1
ATOM 5445 C CA . VAL B 1 355 ? -2.281 -31.766 -15.383 1 91.44 355 VAL B CA 1
ATOM 5446 C C . VAL B 1 355 ? -1.907 -32.906 -16.312 1 91.44 355 VAL B C 1
ATOM 5448 O O . VAL B 1 355 ? -2.732 -33.375 -17.109 1 91.44 355 VAL B O 1
ATOM 5451 N N . VAL B 1 356 ? -0.659 -33.312 -16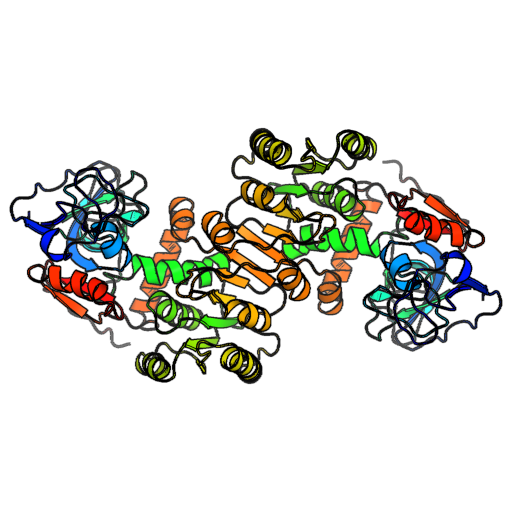.266 1 94.44 356 VAL B N 1
ATOM 5452 C CA . VAL B 1 356 ? -0.166 -34.5 -17 1 94.44 356 VAL B CA 1
ATOM 5453 C C . VAL B 1 356 ? 0.113 -35.625 -16.031 1 94.44 356 VAL B C 1
ATOM 5455 O O . VAL B 1 356 ? 0.845 -35.469 -15.055 1 94.44 356 VAL B O 1
ATOM 5458 N N . CYS B 1 357 ? -0.443 -36.75 -16.328 1 95.25 357 CYS B N 1
ATOM 5459 C CA . CYS B 1 357 ? -0.204 -37.938 -15.539 1 95.25 357 CYS B CA 1
ATOM 5460 C C . CYS B 1 357 ? 1.053 -38.656 -16.016 1 95.25 357 CYS B C 1
ATOM 5462 O O . CYS B 1 357 ? 1.07 -39.25 -17.094 1 95.25 357 CYS B O 1
ATOM 5464 N N . VAL B 1 358 ? 2.047 -38.688 -15.211 1 95.56 358 VAL B N 1
ATOM 5465 C CA . VAL B 1 358 ? 3.307 -39.344 -15.508 1 95.56 358 VAL B CA 1
ATOM 5466 C C . VAL B 1 358 ? 3.23 -40.812 -15.062 1 95.56 358 VAL B C 1
ATOM 5468 O O . VAL B 1 358 ? 3.658 -41.719 -15.789 1 95.56 358 VAL B O 1
ATOM 5471 N N . LYS B 1 359 ? 2.777 -40.938 -13.883 1 92.5 359 LYS B N 1
ATOM 5472 C CA . LYS B 1 359 ? 2.549 -42.25 -13.266 1 92.5 359 LYS B CA 1
ATOM 5473 C C . LYS B 1 359 ? 1.323 -42.219 -12.359 1 92.5 359 LYS B C 1
ATOM 5475 O O . LYS B 1 359 ? 1.256 -41.438 -11.422 1 92.5 359 LYS B O 1
ATOM 5480 N N . SER B 1 360 ? 0.371 -43.125 -12.688 1 88.62 360 SER B N 1
ATOM 5481 C CA . SER B 1 360 ? -0.864 -43.125 -11.906 1 88.62 360 SER B CA 1
ATOM 5482 C C . SER B 1 360 ? -0.596 -43.469 -10.445 1 88.62 360 SER B C 1
ATOM 5484 O O . SER B 1 360 ? 0.328 -44.219 -10.141 1 88.62 360 SER B O 1
ATOM 5486 N N . GLU B 1 361 ? -1.384 -42.781 -9.641 1 81.31 361 GLU B N 1
ATOM 5487 C CA . GLU B 1 361 ? -1.305 -43.062 -8.211 1 81.31 361 GLU B CA 1
ATOM 5488 C C . GLU B 1 361 ? -2.059 -44.344 -7.863 1 81.31 361 GLU B C 1
ATOM 5490 O O . GLU B 1 361 ? -3.242 -44.469 -8.18 1 81.31 361 GLU B O 1
ATOM 5495 N N . THR B 1 362 ? -1.57 -45.562 -7.785 1 65.38 362 THR B N 1
ATOM 5496 C CA . THR B 1 362 ? -2.25 -46.812 -7.562 1 65.38 362 THR B CA 1
ATOM 5497 C C . THR B 1 362 ? -3.084 -46.781 -6.285 1 65.38 362 THR B C 1
ATOM 5499 O O . THR B 1 362 ? -4.207 -47.281 -6.254 1 65.38 362 THR B O 1
ATOM 5502 N N . SER B 1 363 ? -2.602 -46.719 -5.027 1 57.69 363 SER B N 1
ATOM 5503 C CA . SER B 1 363 ? -3.207 -47.062 -3.748 1 57.69 363 SER B CA 1
ATOM 5504 C C . SER B 1 363 ? -3.906 -45.875 -3.117 1 57.69 363 SER B C 1
ATOM 5506 O O . SER B 1 363 ? -3.914 -45.719 -1.893 1 57.69 363 SER B O 1
ATOM 5508 N N . PHE B 1 364 ? -4.418 -44.938 -3.885 1 55.97 364 PHE B N 1
ATOM 5509 C CA . PHE B 1 364 ? -5.004 -43.844 -3.105 1 55.97 364 PHE B CA 1
ATOM 5510 C C . PHE B 1 364 ? -6.367 -44.25 -2.561 1 55.97 364 PHE B C 1
ATOM 5512 O O . PHE B 1 364 ? -7.301 -44.469 -3.328 1 55.97 364 PHE B O 1
ATOM 5519 N N . ASN B 1 365 ? -6.5 -45.094 -1.438 1 45.72 365 ASN B N 1
ATOM 5520 C CA . ASN B 1 365 ? -7.734 -45.406 -0.719 1 45.72 365 ASN B CA 1
ATOM 5521 C C . ASN B 1 365 ? -8.172 -44.219 0.154 1 45.72 365 ASN B C 1
ATOM 5523 O O . ASN B 1 365 ? -7.426 -43.781 1.029 1 45.72 365 ASN B O 1
ATOM 5527 N N . VAL B 1 366 ? -9.016 -43.375 -0.326 1 44.78 366 VAL B N 1
ATOM 5528 C CA . VAL B 1 366 ? -9.602 -42.312 0.471 1 44.78 366 VAL B CA 1
ATOM 5529 C C . VAL B 1 366 ? -10.172 -42.875 1.767 1 44.78 366 VAL B C 1
ATOM 5531 O O . VAL B 1 366 ? -11.094 -43.688 1.738 1 44.78 366 VAL B O 1
ATOM 5534 N N . GLN B 1 367 ? -9.422 -43.031 2.777 1 36.94 367 GLN B N 1
ATOM 5535 C CA . GLN B 1 367 ? -10.133 -43.344 4.016 1 36.94 367 GLN B CA 1
ATOM 5536 C C . GLN B 1 367 ? -11.094 -42.219 4.387 1 36.94 367 GLN B C 1
ATOM 5538 O O . GLN B 1 367 ? -10.672 -41.062 4.59 1 36.94 367 GLN B O 1
ATOM 5543 N N . THR B 1 368 ? -12.195 -42.219 3.795 1 37.22 368 THR B N 1
ATOM 5544 C CA . THR B 1 368 ? -13.297 -41.375 4.25 1 37.22 368 THR B CA 1
ATOM 5545 C C . THR B 1 368 ? -13.414 -41.406 5.773 1 37.22 368 THR B C 1
ATOM 5547 O O . THR B 1 368 ? -13.656 -42.469 6.359 1 37.22 368 THR B O 1
ATOM 5550 N N . SER B 1 369 ? -12.68 -40.875 6.453 1 27.05 369 SER B N 1
ATOM 5551 C CA . SER B 1 369 ? -13.023 -40.781 7.867 1 27.05 369 SER B CA 1
ATOM 5552 C C . SER B 1 369 ? -14.406 -40.156 8.062 1 27.05 369 SER B C 1
ATOM 5554 O O . SER B 1 369 ? -14.695 -39.094 7.512 1 27.05 369 SER B O 1
ATOM 5556 N N . LYS B 1 370 ? -15.344 -41.031 8.109 1 34.22 370 LYS B N 1
ATOM 5557 C CA . LYS B 1 370 ? -16.625 -40.688 8.727 1 34.22 370 LYS B CA 1
ATOM 5558 C C . LYS B 1 370 ? -16.422 -39.812 9.961 1 34.22 370 LYS B C 1
ATOM 5560 O O . LYS B 1 370 ? -15.906 -40.281 10.977 1 34.22 370 LYS B O 1
ATOM 5565 N N . LEU B 1 371 ? -16.031 -38.406 9.711 1 23.45 371 LEU B N 1
ATOM 5566 C CA . LEU B 1 371 ? -16.812 -37.844 10.812 1 23.45 371 LEU B CA 1
ATOM 5567 C C . LEU B 1 371 ? -18.297 -38.062 10.586 1 23.45 371 LEU B C 1
ATOM 5569 O O . LEU B 1 371 ? -18.781 -37.906 9.461 1 23.45 371 LEU B O 1
#

Solvent-accessible surface area (backbone atoms only — not comparable to full-atom values): 37373 Å² total; per-residue (Å²): 64,46,28,39,33,34,67,45,40,24,25,34,45,100,85,67,44,82,47,81,61,48,63,65,66,78,22,48,46,79,38,71,75,38,80,75,72,76,86,41,46,56,19,30,32,28,43,30,21,19,18,12,56,50,67,66,46,46,32,34,47,26,57,70,36,93,59,74,74,68,74,65,37,30,50,21,33,18,24,8,30,31,28,72,41,67,18,84,68,50,51,68,90,78,54,46,75,67,38,44,29,35,33,34,30,59,55,25,87,90,54,53,67,32,37,34,27,40,22,44,54,40,63,41,40,52,84,22,52,40,78,50,63,86,74,48,58,52,64,44,52,6,50,42,54,67,30,41,45,47,21,44,33,42,39,46,74,72,49,58,59,27,71,89,34,34,35,36,25,34,46,22,70,40,52,39,21,36,36,34,42,24,53,40,40,64,44,49,26,47,32,37,32,25,21,58,40,72,76,44,47,52,51,43,61,70,61,61,40,65,54,74,41,77,46,57,34,42,91,46,73,66,37,33,54,51,29,44,56,52,45,53,53,51,30,38,76,72,73,32,71,68,34,19,47,28,30,43,32,36,30,41,14,90,54,39,68,44,51,58,73,42,38,15,75,70,12,36,37,27,39,64,40,46,79,63,34,83,44,70,39,53,55,67,56,35,26,78,41,16,27,26,44,28,20,47,48,40,70,62,51,38,68,76,33,52,70,61,38,50,51,50,51,51,49,53,52,45,36,39,60,71,57,63,32,75,65,57,60,67,38,80,32,44,55,92,42,48,56,57,65,49,46,30,50,76,68,69,59,68,61,73,26,36,33,31,38,63,36,81,80,81,82,81,70,70,76,69,74,79,124,63,47,28,39,33,34,67,46,40,23,25,33,44,99,85,68,44,81,47,81,62,48,64,66,65,79,22,45,45,80,37,70,75,39,81,74,72,76,84,43,47,55,19,31,33,30,42,29,21,18,19,11,57,51,66,66,45,48,32,34,48,27,57,72,36,94,57,70,74,68,75,65,37,31,48,21,36,17,23,9,28,32,27,73,42,67,19,84,68,49,51,67,91,78,55,47,76,66,39,43,30,33,33,35,31,60,56,25,87,90,55,51,67,32,38,33,27,41,22,45,53,40,60,40,41,52,85,22,51,40,77,49,65,86,76,49,59,50,64,43,52,7,51,40,57,67,30,41,43,46,22,43,32,42,40,46,74,72,49,59,59,26,70,90,34,34,34,34,26,35,44,21,70,41,53,39,21,37,35,32,41,24,53,41,42,63,44,49,24,46,32,38,32,25,22,59,40,71,76,43,44,51,51,41,60,69,63,60,40,66,55,75,41,77,45,58,35,42,91,47,72,70,38,32,54,50,29,45,55,51,45,53,52,50,30,38,75,72,72,30,71,68,34,18,47,29,30,45,32,36,30,42,14,89,52,38,69,45,51,58,73,43,37,15,74,70,12,36,38,27,38,64,39,46,78,62,36,83,43,68,40,54,54,67,58,34,26,78,42,17,27,25,44,28,19,48,48,40,67,62,51,38,68,77,34,51,71,61,38,51,51,50,51,51,50,54,51,45,37,40,60,71,56,64,31,74,63,56,62,68,39,80,34,44,56,92,40,48,54,58,65,48,45,30,50,76,69,70,58,68,60,73,26,35,33,31,38,62,35,84,82,81,81,79,70,74,76,72,70,80,124

InterPro domains:
  IPR011032 GroES-like superfamily [SSF50129] (33-169)
  IPR013149 Alcohol dehydrogenase-like, C-terminal [PF00107] (175-311)
  IPR013154 Alcohol dehydrogenase-like, N-terminal [PF08240] (40-134)
  IPR020843 Enoylreductase domain [SM00829] (26-356)
  IPR036291 NAD(P)-binding domain superfamily [SSF51735] (139-327)
  IPR051397 Zinc-containing alcohol dehydrogenase-like protein [PTHR43677] (13-357)

Nearest PDB structures (foldseek):
  4eye-assembly1_A  TM=9.171E-01  e=2.388E-29  Mycobacteroides abscessus ATCC 19977
  4eye-assembly2_B  TM=9.125E-01  e=1.473E-28  Mycobacteroides abscessus ATCC 19977
  4rvu-assembly2_B  TM=8.343E-01  e=1.770E-27  Mycobacterium tuberculosis H37Rv
  5k1s-assembly2_C  TM=8.470E-01  e=3.246E-27  Myxococcus xanthus DK 1622
  5k1s-assembly1_B  TM=7.960E-01  e=8.075E-26  Myxococcus xanthus DK 1622

Organism: NCBI:txid267567

pLDDT: mean 90.28, std 11.38, range [23.45, 98.94]

Sequence (742 aa):
MRAVRVHRFAALDKLGKPCSPAPIRSCLDLDDHVPVPSLKPNKVLISCNYAGIQYPDFLQAQGLYQIKPQLPYIPGMDVAGVVIDKGSDVHDDQIQIGDRVYANTALCPDGGGGTGALAEQVCLSSQAVFPIPDTLHLSSVANIGRNYCAAYHSIKVIGNVGPGDLVLVDGASGGVGMASVELAKARGAKVIAGVSHINKAAMIVNAQAGADKVLVYGRDKESYTKFKKEFKLAAAELGHPEGASVIVDVVNGDLFPALMSCVKPLGKICLVGFVAGQNPIKPGLVLIKEAQVVGSLWGRWARTHPDEFRRNMNEMLTFMAEGTIEPRADSIFDLDDYVKAFELFERNEGRGNTVVCVKSETSFNVQTSKLMRAVRVHRFAALDKLGKPCSPAPIRSCLDLDDHVPVPSLKPNKVLISCNYAGIQYPDFLQAQGLYQIKPQLPYIPGMDVAGVVIDKGSDVHDDQIQIGDRVYANTALCPDGGGGTGALAEQVCLSSQAVFPIPDTLHLSSVANIGRNYCAAYHSIKVIGNVGPGDLVLVDGASGGVGMASVELAKARGAKVIAGVSHINKAAMIVNAQAGADKVLVYGRDKESYTKFKKEFKLAAAELGHPEGASVIVDVVNGDLFPALMSCVKPLGKICLVGFVAGQNPIKPGLVLIKEAQVVGSLWGRWARTHPDEFRRNMNEMLTFMAEGTIEPRADSIFDLDDYVKAFELFERNEGRGNTVVCVKSETSFNVQTSKL

Radius of gyration: 30.74 Å; Cα contacts (8 Å, |Δi|>4): 1786; chains: 2; bounding box: 52×92×72 Å

Secondary structure (DSSP, 8-state):
--EEEE-S-TTB-TTS-B-PPPPGGGTEEEETTPPPPPPPTTEEEEEEEEEEE-HHHHHHHHT-SS--PPSSB---SEEEEEEEEE-TTS-TTT--TT-EEEEEGGG-TT--TT---SBSEEEEEGGGEEE--TTS-HHHHTT-HHHHHHHHIIIIIIT---TT-EEEESSTTSHHHHHHHHHHHHTT-EEEEEESSHHHHHHHHHTT---SEEEE--SSHHHHHHHHHHHHHHHHHTT-TT-EEEEEES--GGGHHHHHTTEEEEEEEEE---TT----B-HHHHHHHT-EEEE--HHHHHHH-HHHHHHHHHHHHHHHHTTSS-----EEEEGGGHHHHHHHHHTT---S-EEEESS--S---------/--EEEE-S-TTB-TTS-B-PPPPGGGTEEEETTPPPPPPPTTEEEEEEEEEEE-HHHHHHHHT-SS--PPSSB---SEEEEEEEEE-TTS-TTT--TT-EEEEEGGG-TT--TT---SBSEEEEEGGGEEE--TTS-HHHHTT-HHHHHHHHIIIIIIT---TT-EEEESSTTSHHHHHHHHHHHHTT-EEEEEESSHHHHHHHHHTT---SEEEE--SSHHHHHHHHHHHHHHHHHTT-TT-EEEEEES--GGGHHHHHTTEEEEEEEEE---TT----B-HHHHHHHT-EEEE--HHHHHHH-HHHHHHHHHHHHHHHHTTSS-----EEEEGGGHHHHHHHHHTT---S-EEEESS------------